Protein AF-0000000081439743 (afdb_homodimer)

Radius of gyration: 23.37 Å; Cα contacts (8 Å, |Δi|>4): 987; chains: 2; bounding box: 72×56×55 Å

Foldseek 3Di:
DPDPDDWDQWDWDQAPQRKTWTAWTGDLADIDFFQKIWIARPVVRDIDIAGAAAAPPPGGDAGFGQWEWEDAHQKIKTAKGWHRQPPDPDDPPCRLQPIDIAFWIKIWGWDDDPPDIHTYIDTAPDTWPAGFGNWYWYADNQQKIWIAWGAHPVGDIGGAITIEHRDQGPPVVVVVVVCCVPVVCVVVPPPPVVVVVVVVCCVVSCPPPPSVVVVVVVCVVVVDDD/DPDPDDWDQWDWDQAPQRKTWTAWTGDLADIDFFQKIWIARPVVRDIDIAGAAAAPPPGGDAGFGQWEWEDAHQKIKTAKGWHRQPPDDDDPPCRLQPIDIAFWIKIWGWDDDPPDIHTYIDTAPDTWPAGFGNWYWYADNQQKIWIAWGAHPVGDIGGAIAIEGRALGPPVVVVVVVCCVPVVPVVPPPPPVVVVVVVVCCVVSHPYPPSVVNVVVVCVVVVDDD

Secondary structure (DSSP, 8-state):
---PPP-BS-EEEE-TTSEEEEES-B-SS-B--SSEEEEEETTTTEEEEEEEEPBTTTBSPPP-BS-EEEEETTEEEEE--B----S-SS-TTTHHHHS-B---EEEEEEEEETTEEEEEEEE-S---SS--BS-EEEE-TTSEEEEE--EETTTEE---EEEEESS---HHHHHHHHHHHH-TTTT-S---HHHHHHHHHHHHH-----HHHHHHHHHHHTT---/-------BS-EEEE-TTSEEEEES-B-SS-B--SSEEEEEETTTTEEEEEEEEPBTTTBSPPP-BS-EEEEETTEEEEE--B----S-SS-TTTHHHHS-B---EEEEEEEEETTEEEEEEEE-S---SS--BS-EEEE-TTSEEEEE--EETTTEE---EEEEESS---HHHHHHHHHHHH--SSS-S---HHHHHHHHHHHHH-----HHHHHHHHHHHTT---

Structure (mmCIF, N/CA/C/O backbone):
data_AF-0000000081439743-model_v1
#
loop_
_entity.id
_entity.type
_entity.pdbx_description
1 polymer 'Uncharacterized protein'
#
loop_
_atom_site.group_PDB
_atom_site.id
_atom_site.type_symbol
_atom_site.label_atom_id
_atom_site.label_alt_id
_atom_site.label_comp_id
_atom_site.label_asym_id
_atom_site.label_entity_id
_atom_site.label_seq_id
_atom_site.pdbx_PDB_ins_code
_atom_site.Cartn_x
_atom_site.Cartn_y
_atom_site.Cartn_z
_atom_site.occupancy
_atom_site.B_iso_or_equiv
_atom_site.auth_seq_id
_atom_site.auth_comp_id
_atom_site.auth_asym_id
_atom_site.auth_atom_id
_atom_site.pdbx_PDB_model_num
ATOM 1 N N . MET A 1 1 ? -24.359 11.094 -1.314 1 38.62 1 MET A N 1
ATOM 2 C CA . MET A 1 1 ? -23.062 11.398 -0.715 1 38.62 1 MET A CA 1
ATOM 3 C C . MET A 1 1 ? -22.031 11.703 -1.79 1 38.62 1 MET A C 1
ATOM 5 O O . MET A 1 1 ? -21.984 11.047 -2.828 1 38.62 1 MET A O 1
ATOM 9 N N . PRO A 1 2 ? -21.562 12.82 -1.789 1 49.25 2 PRO A N 1
ATOM 10 C CA . PRO A 1 2 ? -20.781 13.195 -2.965 1 49.25 2 PRO A CA 1
ATOM 11 C C . PRO A 1 2 ? -19.703 12.172 -3.309 1 49.25 2 PRO A C 1
ATOM 13 O O . PRO A 1 2 ? -19.031 11.656 -2.412 1 49.25 2 PRO A O 1
ATOM 16 N N . GLU A 1 3 ? -19.969 11.328 -4.367 1 64.88 3 GLU A N 1
ATOM 17 C CA . GLU A 1 3 ? -19.172 10.242 -4.926 1 64.88 3 GLU A CA 1
ATOM 18 C C . GLU A 1 3 ? -17.875 10.773 -5.512 1 64.88 3 GLU A C 1
ATOM 20 O O . GLU A 1 3 ? -17.875 11.727 -6.289 1 64.88 3 GLU A O 1
ATOM 25 N N . PHE A 1 4 ? -16.719 10.656 -4.727 1 83.19 4 PHE A N 1
ATOM 26 C CA . PHE A 1 4 ? -15.43 11 -5.305 1 83.19 4 PHE A CA 1
ATOM 27 C C . PHE A 1 4 ? -15.266 10.367 -6.684 1 83.19 4 PHE A C 1
ATOM 29 O O . PHE A 1 4 ? -15.836 9.305 -6.957 1 83.19 4 PHE A O 1
ATOM 36 N N . PRO A 1 5 ? -14.711 11.164 -7.535 1 87.56 5 PRO A N 1
ATOM 37 C CA . PRO A 1 5 ? -14.477 10.578 -8.859 1 87.56 5 PRO A CA 1
ATOM 38 C C . PRO A 1 5 ? -13.664 9.289 -8.789 1 87.56 5 PRO A C 1
ATOM 40 O O . PRO A 1 5 ? -12.93 9.062 -7.828 1 87.56 5 PRO A O 1
ATOM 43 N N . GLY A 1 6 ? -13.914 8.508 -9.789 1 91.12 6 GLY A N 1
ATOM 44 C CA . GLY A 1 6 ? -13.086 7.32 -9.891 1 91.12 6 GLY A CA 1
ATOM 45 C C . GLY A 1 6 ? -11.609 7.633 -10.023 1 91.12 6 GLY A C 1
ATOM 46 O O . GLY A 1 6 ? -11.227 8.594 -10.695 1 91.12 6 GLY A O 1
ATOM 47 N N . ARG A 1 7 ? -10.797 6.852 -9.328 1 93.25 7 ARG A N 1
ATOM 48 C CA . ARG A 1 7 ? -9.359 7.055 -9.422 1 93.25 7 ARG A CA 1
ATOM 49 C C . ARG A 1 7 ? -8.602 5.75 -9.211 1 93.25 7 ARG A C 1
ATOM 51 O O . ARG A 1 7 ? -9.141 4.801 -8.633 1 93.25 7 ARG A O 1
ATOM 58 N N . TYR A 1 8 ? -7.48 5.727 -9.727 1 94.25 8 TYR A N 1
ATOM 59 C CA . TYR A 1 8 ? -6.535 4.645 -9.484 1 94.25 8 TYR A CA 1
ATOM 60 C C . TYR A 1 8 ? -5.156 5.188 -9.148 1 94.25 8 TYR A C 1
ATOM 62 O O . TYR A 1 8 ? -4.953 6.406 -9.117 1 94.25 8 TYR A O 1
ATOM 70 N N . MET A 1 9 ? -4.266 4.355 -8.68 1 94.81 9 MET A N 1
ATOM 71 C CA . MET A 1 9 ? -2.883 4.707 -8.375 1 94.81 9 MET A CA 1
ATOM 72 C C . MET A 1 9 ? -2.805 5.586 -7.137 1 94.81 9 MET A C 1
ATOM 74 O O . MET A 1 9 ? -1.965 6.484 -7.059 1 94.81 9 MET A O 1
ATOM 78 N N . HIS A 1 10 ? -3.75 5.52 -6.246 1 97.81 10 HIS A N 1
ATOM 79 C CA . HIS A 1 10 ? -3.76 6.184 -4.945 1 97.81 10 HIS A CA 1
ATOM 80 C C . HIS A 1 10 ? -3.473 5.191 -3.822 1 97.81 10 HIS A C 1
ATOM 82 O O . HIS A 1 10 ? -3.307 3.996 -4.07 1 97.81 10 HIS A O 1
ATOM 88 N N . GLU A 1 11 ? -3.297 5.719 -2.664 1 98.12 11 GLU A N 1
ATOM 89 C CA . GLU A 1 11 ? -3.119 4.91 -1.463 1 98.12 11 GLU A CA 1
ATOM 90 C C . GLU A 1 11 ? -4.223 5.184 -0.444 1 98.12 11 GLU A C 1
ATOM 92 O O . GLU A 1 11 ? -4.648 6.328 -0.277 1 98.12 11 GLU A O 1
ATOM 97 N N . ALA A 1 12 ? -4.648 4.152 0.204 1 98.06 12 ALA A N 1
ATOM 98 C CA . ALA A 1 12 ? -5.637 4.238 1.274 1 98.06 12 ALA A CA 1
ATOM 99 C C . ALA A 1 12 ? -5.016 3.891 2.625 1 98.06 12 ALA A C 1
ATOM 101 O O . ALA A 1 12 ? -4.414 2.826 2.781 1 98.06 12 ALA A O 1
ATOM 102 N N . LEU A 1 13 ? -5.156 4.762 3.559 1 97.69 13 LEU A N 1
ATOM 103 C CA . LEU A 1 13 ? -4.566 4.551 4.875 1 97.69 13 LEU A CA 1
ATOM 104 C C . LEU A 1 13 ? -5.594 4.785 5.977 1 97.69 13 LEU A C 1
ATOM 106 O O . LEU A 1 13 ? -6.215 5.848 6.035 1 97.69 13 LEU A O 1
ATOM 110 N N . LEU A 1 14 ? -5.754 3.82 6.82 1 96.81 14 LEU A N 1
ATOM 111 C CA . LEU A 1 14 ? -6.625 3.963 7.984 1 96.81 14 LEU A CA 1
ATOM 112 C C . LEU A 1 14 ? -5.93 4.746 9.094 1 96.81 14 LEU A C 1
ATOM 114 O O . LEU A 1 14 ? -4.812 4.406 9.492 1 96.81 14 LEU A O 1
ATOM 118 N N . MET A 1 15 ? -6.621 5.754 9.578 1 94.81 15 MET A N 1
ATOM 119 C CA . MET A 1 15 ? -6.078 6.574 10.656 1 94.81 15 MET A CA 1
ATOM 120 C C . MET A 1 15 ? -6.773 6.27 11.977 1 94.81 15 MET A C 1
ATOM 122 O O . MET A 1 15 ? -7.781 5.562 12.008 1 94.81 15 MET A O 1
ATOM 126 N N . GLU A 1 16 ? -6.238 6.828 13.055 1 87.5 16 GLU A N 1
ATOM 127 C CA . GLU A 1 16 ? -6.723 6.516 14.391 1 87.5 16 GLU A CA 1
ATOM 128 C C . GLU A 1 16 ? -8.148 7.023 14.594 1 87.5 16 GLU A C 1
ATOM 130 O O . GLU A 1 16 ? -8.914 6.449 15.375 1 87.5 16 GLU A O 1
ATOM 135 N N . ASP A 1 17 ? -8.539 8.031 13.961 1 87.06 17 ASP A N 1
ATOM 136 C CA . ASP A 1 17 ? -9.883 8.586 14.117 1 87.06 17 ASP A CA 1
ATOM 137 C C . ASP A 1 17 ? -10.883 7.848 13.227 1 87.06 17 ASP A C 1
ATOM 139 O O . ASP A 1 17 ? -11.977 8.359 12.953 1 87.06 17 ASP A O 1
ATOM 143 N N . GLU A 1 18 ? -10.469 6.715 12.703 1 90.19 18 GLU A N 1
ATOM 144 C CA . GLU A 1 18 ? -11.297 5.809 11.922 1 90.19 18 GLU A CA 1
ATOM 145 C C . GLU A 1 18 ? -11.672 6.422 10.578 1 90.19 18 GLU A C 1
ATOM 147 O O . GLU A 1 18 ? -12.773 6.215 10.078 1 90.19 18 GLU A O 1
ATOM 152 N N . LYS A 1 19 ? -10.836 7.262 10.125 1 94.38 19 LYS A N 1
ATOM 153 C CA . LYS A 1 19 ? -10.93 7.738 8.75 1 94.38 19 LYS A CA 1
ATOM 154 C C . LYS A 1 19 ? -9.914 7.035 7.852 1 94.38 19 LYS A C 1
ATOM 156 O O . LYS A 1 19 ? -8.781 6.781 8.266 1 94.38 19 LYS A O 1
ATOM 161 N N . ILE A 1 20 ? -10.352 6.73 6.668 1 96.88 20 ILE A N 1
ATOM 162 C CA . ILE A 1 20 ? -9.453 6.23 5.633 1 96.88 20 ILE A CA 1
ATOM 163 C C . ILE A 1 20 ? -9.078 7.367 4.68 1 96.88 20 ILE A C 1
ATOM 165 O O . ILE A 1 20 ? -9.93 7.852 3.928 1 96.88 20 ILE A O 1
ATOM 169 N N . LEU A 1 21 ? -7.844 7.793 4.703 1 97.81 21 LEU A N 1
ATOM 170 C CA . LEU A 1 21 ? -7.363 8.836 3.803 1 97.81 21 LEU A CA 1
ATOM 171 C C . LEU A 1 21 ? -7.039 8.258 2.43 1 97.81 21 LEU A C 1
ATOM 173 O O . LEU A 1 21 ? -6.426 7.195 2.326 1 97.81 21 LEU A O 1
ATOM 177 N N . LEU A 1 22 ? -7.5 8.891 1.399 1 97.94 22 LEU A N 1
ATOM 178 C CA . LEU A 1 22 ? -7.145 8.57 0.021 1 97.94 22 LEU A CA 1
ATOM 179 C C . LEU A 1 22 ? -6.121 9.555 -0.524 1 97.94 22 LEU A C 1
ATOM 181 O O . LEU A 1 22 ? -6.469 10.695 -0.854 1 97.94 22 LEU A O 1
ATOM 185 N N . ILE A 1 23 ? -4.879 9.094 -0.663 1 98.56 23 ILE A N 1
ATOM 186 C CA . ILE A 1 23 ? -3.797 10.023 -0.966 1 98.56 23 ILE A CA 1
ATOM 187 C C . ILE A 1 23 ? -3.293 9.781 -2.387 1 98.56 23 ILE A C 1
ATOM 189 O O . ILE A 1 23 ? -2.93 8.664 -2.74 1 98.56 23 ILE A O 1
ATOM 193 N N . GLY A 1 24 ? -3.256 10.852 -3.139 1 97.88 24 GLY A N 1
ATOM 194 C CA . GLY A 1 24 ? -2.727 10.797 -4.492 1 97.88 24 GLY A CA 1
ATOM 195 C C . GLY A 1 24 ? -3.633 10.047 -5.453 1 97.88 24 GLY A C 1
ATOM 196 O O . GLY A 1 24 ? -4.824 9.875 -5.188 1 97.88 24 GLY A O 1
ATOM 197 N N . GLY A 1 25 ? -3.041 9.711 -6.598 1 96.81 25 GLY A N 1
ATOM 198 C CA . GLY A 1 25 ? -3.783 9.016 -7.637 1 96.81 25 GLY A CA 1
ATOM 199 C C . GLY A 1 25 ? -4.59 9.953 -8.523 1 96.81 25 GLY A C 1
ATOM 200 O O . GLY A 1 25 ? -4.371 11.164 -8.516 1 96.81 25 GLY A O 1
ATOM 201 N N . GLY A 1 26 ? -5.387 9.375 -9.336 1 94.44 26 GLY A N 1
ATOM 202 C CA . GLY A 1 26 ? -6.203 10.055 -10.328 1 94.44 26 GLY A CA 1
ATOM 203 C C . GLY A 1 26 ? -6.551 9.172 -11.516 1 94.44 26 GLY A C 1
ATOM 204 O O . GLY A 1 26 ? -6.84 7.984 -11.344 1 94.44 26 GLY A O 1
ATOM 205 N N . ASP A 1 27 ? -6.672 9.758 -12.555 1 89.31 27 ASP A N 1
ATOM 206 C CA . ASP A 1 27 ? -6.832 9.039 -13.812 1 89.31 27 ASP A CA 1
ATOM 207 C C . ASP A 1 27 ? -5.977 9.664 -14.914 1 89.31 27 ASP A C 1
ATOM 209 O O . ASP A 1 27 ? -4.93 10.25 -14.633 1 89.31 27 ASP A O 1
ATOM 213 N N . SER A 1 28 ? -6.316 9.461 -16.188 1 84.19 28 SER A N 1
ATOM 214 C CA . SER A 1 28 ? -5.484 9.953 -17.266 1 84.19 28 SER A CA 1
ATOM 215 C C . SER A 1 28 ? -5.625 11.461 -17.438 1 84.19 28 SER A C 1
ATOM 217 O O . SER A 1 28 ? -4.824 12.094 -18.125 1 84.19 28 SER A O 1
ATOM 219 N N . GLU A 1 29 ? -6.621 12.062 -16.703 1 87.38 29 GLU A N 1
ATOM 220 C CA . GLU A 1 29 ? -6.934 13.461 -16.969 1 87.38 29 GLU A CA 1
ATOM 221 C C . GLU A 1 29 ? -6.672 14.328 -15.742 1 87.38 29 GLU A C 1
ATOM 223 O O . GLU A 1 29 ? -6.641 15.562 -15.844 1 87.38 29 GLU A O 1
ATOM 228 N N . TRP A 1 30 ? -6.461 13.703 -14.688 1 90.81 30 TRP A N 1
ATOM 229 C CA . TRP A 1 30 ? -6.277 14.508 -13.492 1 90.81 30 TRP A CA 1
ATOM 230 C C . TRP A 1 30 ? -5.52 13.727 -12.422 1 90.81 30 TRP A C 1
ATOM 232 O O . TRP A 1 30 ? -5.426 12.5 -12.484 1 90.81 30 TRP A O 1
ATOM 242 N N . SER A 1 31 ? -4.922 14.43 -11.469 1 95.38 31 SER A N 1
ATOM 243 C CA . SER A 1 31 ? -4.332 13.906 -10.242 1 95.38 31 SER A CA 1
ATOM 244 C C . SER A 1 31 ? -4.953 14.555 -9.008 1 95.38 31 SER A C 1
ATOM 246 O O . SER A 1 31 ? -5.195 15.766 -8.992 1 95.38 31 SER A O 1
ATOM 248 N N . ALA A 1 32 ? -5.211 13.789 -8.047 1 96.56 32 ALA A N 1
ATOM 249 C CA . ALA A 1 32 ? -5.836 14.297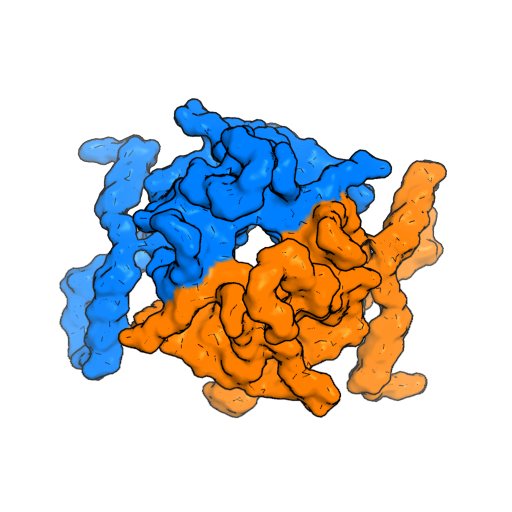 -6.828 1 96.56 32 ALA A CA 1
ATOM 250 C C . ALA A 1 32 ? -4.957 15.352 -6.16 1 96.56 32 ALA A C 1
ATOM 252 O O . ALA A 1 32 ? -3.75 15.148 -6 1 96.56 32 ALA A O 1
ATOM 253 N N . PRO A 1 33 ? -5.562 16.469 -5.82 1 96.88 33 PRO A N 1
ATOM 254 C CA . PRO A 1 33 ? -4.773 17.469 -5.094 1 96.88 33 PRO A CA 1
ATOM 255 C C . PRO A 1 33 ? -4.383 17 -3.691 1 96.88 33 PRO A C 1
ATOM 257 O O . PRO A 1 33 ? -4.996 16.078 -3.152 1 96.88 33 PRO A O 1
ATOM 260 N N . LEU A 1 34 ? -3.365 17.688 -3.109 1 98.25 34 LEU A N 1
ATOM 261 C CA . LEU A 1 34 ? -2.895 17.281 -1.793 1 98.25 34 LEU A CA 1
ATOM 262 C C . LEU A 1 34 ? -3.055 18.406 -0.78 1 98.25 34 LEU A C 1
ATOM 264 O O . LEU A 1 34 ? -2.701 18.25 0.391 1 98.25 34 LEU A O 1
ATOM 268 N N . ASP A 1 35 ? -3.617 19.5 -1.228 1 98.06 35 ASP A N 1
ATOM 269 C CA . ASP A 1 35 ? -4.031 20.531 -0.286 1 98.06 35 ASP A CA 1
ATOM 270 C C . ASP A 1 35 ? -5.371 20.188 0.36 1 98.06 35 ASP A C 1
ATOM 272 O O . ASP A 1 35 ? -5.719 20.734 1.411 1 98.06 35 ASP A O 1
ATOM 276 N N . LYS A 1 36 ? -6.074 19.328 -0.305 1 96.06 36 LYS A N 1
ATOM 277 C CA . LYS A 1 36 ? -7.293 18.703 0.199 1 96.06 36 LYS A CA 1
ATOM 278 C C . LYS A 1 36 ? -7.266 17.188 -0.012 1 96.06 36 LYS A C 1
ATOM 280 O O . LYS A 1 36 ? -7.07 16.719 -1.134 1 96.06 36 LYS A O 1
ATOM 285 N N . ILE A 1 37 ? -7.555 16.5 1.036 1 97 37 ILE A N 1
ATOM 286 C CA . ILE A 1 37 ? -7.457 15.047 0.942 1 97 37 ILE A CA 1
ATOM 287 C C . ILE A 1 37 ? -8.852 14.43 1.052 1 97 37 ILE A C 1
ATOM 289 O O . ILE A 1 37 ? -9.602 14.734 1.98 1 97 37 ILE A O 1
ATOM 293 N N . ASP A 1 38 ? -9.18 13.602 0.056 1 96.44 38 ASP A N 1
ATOM 294 C CA . ASP A 1 38 ? -10.398 12.805 0.147 1 96.44 38 ASP A CA 1
ATOM 295 C C . ASP A 1 38 ? -10.266 11.719 1.212 1 96.44 38 ASP A C 1
ATOM 297 O O . ASP A 1 38 ? -9.211 11.094 1.341 1 96.44 38 ASP A O 1
ATOM 301 N N . ALA A 1 39 ? -11.375 11.562 2.006 1 96.31 39 ALA A N 1
ATOM 302 C CA . ALA A 1 39 ? -11.359 10.539 3.051 1 96.31 39 ALA A CA 1
ATOM 303 C C . ALA A 1 39 ? -12.734 9.906 3.221 1 96.31 39 ALA A C 1
ATOM 305 O O . ALA A 1 39 ? -13.758 10.523 2.887 1 96.31 39 ALA A O 1
ATOM 306 N N . TYR A 1 40 ? -12.719 8.727 3.596 1 95.25 40 TYR A N 1
ATOM 307 C CA . TYR A 1 40 ? -13.938 8.062 4.027 1 95.25 40 TYR A CA 1
ATOM 308 C C . TYR A 1 40 ? -14.008 7.977 5.547 1 95.25 40 TYR A C 1
ATOM 310 O O . TYR A 1 40 ? -13.117 7.414 6.184 1 95.25 40 TYR A O 1
ATOM 318 N N . ASP A 1 41 ? -15.031 8.492 6.07 1 90.75 41 ASP A N 1
ATOM 319 C CA . ASP A 1 41 ? -15.266 8.414 7.508 1 90.75 41 ASP A CA 1
ATOM 320 C C . ASP A 1 41 ? -16.094 7.18 7.863 1 90.75 41 ASP A C 1
ATOM 322 O O . ASP A 1 41 ? -17.297 7.125 7.586 1 90.75 41 ASP A O 1
ATOM 326 N N . ILE A 1 42 ? -15.43 6.273 8.523 1 88.5 42 ILE A N 1
ATOM 327 C CA . ILE A 1 42 ? -16.062 4.988 8.797 1 88.5 42 ILE A CA 1
ATOM 328 C C . ILE A 1 42 ? -17.219 5.18 9.766 1 88.5 42 ILE A C 1
ATOM 330 O O . ILE A 1 42 ? -18.281 4.574 9.602 1 88.5 42 ILE A O 1
ATOM 334 N N . LYS A 1 43 ? -17.031 6.023 10.734 1 82.12 43 LYS A N 1
ATOM 335 C CA . LYS A 1 43 ? -18.047 6.242 11.766 1 82.12 43 LYS A CA 1
ATOM 336 C C . LYS A 1 43 ? -19.328 6.816 11.164 1 82.12 43 LYS A C 1
ATOM 338 O O . LYS A 1 43 ? -20.422 6.332 11.453 1 82.12 43 LYS A O 1
ATOM 343 N N . SER A 1 44 ? -19.125 7.793 10.328 1 85.81 44 SER A N 1
ATOM 344 C CA . SER A 1 44 ? -20.297 8.453 9.758 1 85.81 44 SER A CA 1
ATOM 345 C C . SER A 1 44 ? -20.688 7.828 8.422 1 85.81 44 SER A C 1
ATOM 347 O O . SER A 1 44 ? -21.734 8.172 7.848 1 85.81 44 SER A O 1
ATOM 349 N N . ASN A 1 45 ? -19.906 6.953 7.93 1 86.88 45 ASN A N 1
ATOM 350 C CA . ASN A 1 45 ? -20.156 6.293 6.652 1 86.88 45 ASN A CA 1
ATOM 351 C C . ASN A 1 45 ? -20.344 7.301 5.523 1 86.88 45 ASN A C 1
ATOM 353 O O . ASN A 1 45 ? -21.297 7.219 4.762 1 86.88 45 ASN A O 1
ATOM 357 N N . THR A 1 46 ? -19.453 8.211 5.535 1 88.94 46 THR A N 1
ATOM 358 C CA . THR A 1 46 ? -19.516 9.258 4.52 1 88.94 46 THR A CA 1
ATOM 359 C C . THR A 1 46 ? -18.125 9.617 4.012 1 88.94 46 THR A C 1
ATOM 361 O O . THR A 1 46 ? -17.141 9.422 4.719 1 88.94 46 THR A O 1
ATOM 364 N N . PHE A 1 47 ? -18.141 10.094 2.777 1 92.31 47 PHE A N 1
ATOM 365 C CA . PHE A 1 47 ? -16.922 10.672 2.234 1 92.31 47 PHE A CA 1
ATOM 366 C C . PHE A 1 47 ? -16.797 12.133 2.639 1 92.31 47 PHE A C 1
ATOM 368 O O . PHE A 1 47 ? -17.781 12.875 2.635 1 92.31 47 PHE A O 1
ATOM 375 N N . VAL A 1 48 ? -15.609 12.461 2.998 1 93.44 48 VAL A N 1
ATOM 376 C CA . VAL A 1 48 ? -15.336 13.836 3.412 1 93.44 48 VAL A CA 1
ATOM 377 C C . VAL A 1 48 ? -14.062 14.336 2.746 1 93.44 48 VAL A C 1
ATOM 379 O O . VAL A 1 48 ? -13.227 13.539 2.303 1 93.44 48 VAL A O 1
ATOM 382 N N . LYS A 1 49 ? -13.953 15.633 2.646 1 94.69 49 LYS A N 1
ATOM 383 C CA . LYS A 1 49 ? -12.734 16.281 2.201 1 94.69 49 LYS A CA 1
ATOM 384 C C . LYS A 1 49 ? -12.039 17 3.359 1 94.69 49 LYS A C 1
ATOM 386 O O . LYS A 1 49 ? -12.664 17.766 4.086 1 94.69 49 LYS A O 1
ATOM 391 N N . ILE A 1 50 ? -10.773 16.75 3.447 1 95.19 50 ILE A N 1
ATOM 392 C CA . ILE A 1 50 ? -10.023 17.297 4.57 1 95.19 50 ILE A CA 1
ATOM 393 C C . ILE A 1 50 ? -9 18.312 4.055 1 95.19 50 ILE A C 1
ATOM 395 O O . ILE A 1 50 ? -8.109 17.969 3.281 1 95.19 50 ILE A O 1
ATOM 399 N N . GLU A 1 51 ? -9.164 19.531 4.535 1 95.44 51 GLU A N 1
ATOM 400 C CA . GLU A 1 51 ? -8.148 20.531 4.211 1 95.44 51 GLU A CA 1
ATOM 401 C C . GLU A 1 51 ? -6.848 20.266 4.953 1 95.44 51 GLU A C 1
ATOM 403 O O . GLU A 1 51 ? -6.863 19.875 6.125 1 95.44 51 GLU A O 1
ATOM 408 N N . THR A 1 52 ? -5.75 20.5 4.258 1 98 52 THR A N 1
ATOM 409 C CA . THR A 1 52 ? -4.449 20.297 4.887 1 98 52 THR A CA 1
ATOM 410 C C . THR A 1 52 ? -3.723 21.625 5.062 1 98 52 THR A C 1
ATOM 412 O O . THR A 1 52 ? -4.152 22.641 4.527 1 98 52 THR A O 1
ATOM 415 N N . ILE A 1 53 ? -2.709 21.578 5.934 1 97.88 53 ILE A N 1
ATOM 416 C CA . ILE A 1 53 ? -1.863 22.75 6.164 1 97.88 53 ILE A CA 1
ATOM 417 C C . ILE A 1 53 ? -0.557 22.594 5.387 1 97.88 53 ILE A C 1
ATOM 419 O O . ILE A 1 53 ? 0.103 21.562 5.465 1 97.88 53 ILE A O 1
ATOM 423 N N . ALA A 1 54 ? -0.145 23.625 4.688 1 98.25 54 ALA A N 1
ATOM 424 C CA . ALA A 1 54 ? 1.032 23.609 3.824 1 98.25 54 ALA A CA 1
ATOM 425 C C . ALA A 1 54 ? 2.318 23.625 4.645 1 98.25 54 ALA A C 1
ATOM 427 O O . ALA A 1 54 ? 2.338 24.156 5.762 1 98.25 54 ALA A O 1
ATOM 428 N N . ASP A 1 55 ? 3.303 23.031 4.039 1 97.75 55 ASP A N 1
ATOM 429 C CA . ASP A 1 55 ? 4.648 23.266 4.551 1 97.75 55 ASP A CA 1
ATOM 430 C C . ASP A 1 55 ? 5.016 24.75 4.473 1 97.75 55 ASP A C 1
ATOM 432 O O . ASP A 1 55 ? 4.77 25.391 3.459 1 97.75 55 ASP A O 1
ATOM 436 N N . LYS A 1 56 ? 5.66 25.203 5.469 1 96.06 56 LYS A N 1
ATOM 437 C CA . LYS A 1 56 ? 5.961 26.625 5.57 1 96.06 56 LYS A CA 1
ATOM 438 C C . LYS A 1 56 ? 6.855 27.078 4.422 1 96.06 56 LYS A C 1
ATOM 440 O O . LYS A 1 56 ? 6.695 28.188 3.902 1 96.06 56 LYS A O 1
ATOM 445 N N . ASN A 1 57 ? 7.77 26.234 4.008 1 96.19 57 ASN A N 1
ATOM 446 C CA . ASN A 1 57 ? 8.797 26.625 3.051 1 96.19 57 ASN A CA 1
ATOM 447 C C . ASN A 1 57 ? 8.492 26.094 1.652 1 96.19 57 ASN A C 1
ATOM 449 O O . ASN A 1 57 ? 8.859 26.719 0.655 1 96.19 57 ASN A O 1
ATOM 453 N N . HIS A 1 58 ? 7.773 24.953 1.578 1 97.44 58 HIS A N 1
ATOM 454 C CA . HIS A 1 58 ? 7.703 24.266 0.294 1 97.44 58 HIS A CA 1
ATOM 455 C C . HIS A 1 58 ? 6.262 24.188 -0.205 1 97.44 58 HIS A C 1
ATOM 457 O O . HIS A 1 58 ? 6.012 23.688 -1.305 1 97.44 58 HIS A O 1
ATOM 463 N N . GLY A 1 59 ? 5.285 24.672 0.647 1 98.38 59 GLY A N 1
ATOM 464 C CA . GLY A 1 59 ? 3.893 24.562 0.237 1 98.38 59 GLY A CA 1
ATOM 465 C C . GLY A 1 59 ? 3.346 23.156 0.327 1 98.38 59 GLY A C 1
ATOM 466 O O . GLY A 1 59 ? 3.578 22.453 1.315 1 98.38 59 GLY A O 1
ATOM 467 N N . PHE A 1 60 ? 2.564 22.812 -0.729 1 98.62 60 PHE A N 1
ATOM 468 C CA . PHE A 1 60 ? 1.982 21.469 -0.792 1 98.62 60 PHE A CA 1
ATOM 469 C C . PHE A 1 60 ? 2.76 20.594 -1.758 1 98.62 60 PHE A C 1
ATOM 471 O O . PHE A 1 60 ? 3.361 21.078 -2.713 1 98.62 60 PHE A O 1
ATOM 478 N N . PRO A 1 61 ? 2.814 19.312 -1.497 1 98.44 61 PRO A N 1
ATOM 479 C CA . PRO A 1 61 ? 3.365 18.469 -2.561 1 98.44 61 PRO A CA 1
ATOM 480 C C . PRO A 1 61 ? 2.619 18.625 -3.883 1 98.44 61 PRO A C 1
ATOM 482 O O . PRO A 1 61 ? 1.396 18.797 -3.891 1 98.44 61 PRO A O 1
ATOM 485 N N . ILE A 1 62 ? 3.338 18.484 -4.969 1 97.56 62 ILE A N 1
ATOM 486 C CA . ILE A 1 62 ? 2.719 18.469 -6.289 1 97.56 62 ILE A CA 1
ATOM 487 C C . ILE A 1 62 ? 1.815 17.25 -6.418 1 97.56 62 ILE A C 1
ATOM 489 O O . ILE A 1 62 ? 2.191 16.141 -6.008 1 97.56 62 ILE A O 1
ATOM 493 N N . PRO A 1 63 ? 0.565 17.469 -6.918 1 97.69 63 PRO A N 1
ATOM 494 C CA . PRO A 1 63 ? -0.28 16.297 -7.172 1 97.69 63 PRO A CA 1
ATOM 495 C C . PRO A 1 63 ? 0.446 15.203 -7.949 1 97.69 63 PRO A C 1
ATOM 497 O O . PRO A 1 63 ? 1.179 15.5 -8.898 1 97.69 63 PRO A O 1
ATOM 500 N N . ARG A 1 64 ? 0.234 13.938 -7.605 1 97.62 64 ARG A N 1
ATOM 501 C CA . ARG A 1 64 ? 1.052 12.859 -8.148 1 97.62 64 ARG A CA 1
ATOM 502 C C . ARG A 1 64 ? 0.295 11.531 -8.125 1 97.62 64 ARG A C 1
ATOM 504 O O . ARG A 1 64 ? -0.688 11.391 -7.395 1 97.62 64 ARG A O 1
ATOM 511 N N . GLN A 1 65 ? 0.737 10.695 -8.945 1 96.5 65 GLN A N 1
ATOM 512 C CA . GLN A 1 65 ? 0.236 9.328 -9.039 1 96.5 65 GLN A CA 1
ATOM 513 C C . GLN A 1 65 ? 1.364 8.32 -8.867 1 96.5 65 GLN A C 1
ATOM 515 O O . GLN A 1 65 ? 2.541 8.672 -8.969 1 96.5 65 GLN A O 1
ATOM 520 N N . PHE A 1 66 ? 1.052 7.074 -8.461 1 96.5 66 PHE A N 1
ATOM 521 C CA . PHE A 1 66 ? 2 5.969 -8.406 1 96.5 66 PHE A CA 1
ATOM 522 C C . PHE A 1 66 ? 3.006 6.172 -7.281 1 96.5 66 PHE A C 1
ATOM 524 O O . PHE A 1 66 ? 4.125 5.656 -7.34 1 96.5 66 PHE A O 1
ATOM 531 N N . GLN A 1 67 ? 2.678 7.027 -6.301 1 98.19 67 GLN A N 1
ATOM 532 C CA . GLN A 1 67 ? 3.502 7.156 -5.105 1 98.19 67 GLN A CA 1
ATOM 533 C C . GLN A 1 67 ? 3.236 6.016 -4.125 1 98.19 67 GLN A C 1
ATOM 535 O O . GLN A 1 67 ? 2.277 5.262 -4.293 1 98.19 67 GLN A O 1
ATOM 540 N N . THR A 1 68 ? 4.027 5.852 -3.188 1 98.44 68 THR A N 1
ATOM 541 C CA . THR A 1 68 ? 3.746 4.949 -2.074 1 98.44 68 THR A CA 1
ATOM 542 C C . THR A 1 68 ? 3.568 5.734 -0.777 1 98.44 68 THR A C 1
ATOM 544 O O . THR A 1 68 ? 4.055 6.859 -0.653 1 98.44 68 THR A O 1
ATOM 547 N N . CYS A 1 69 ? 2.805 5.203 0.072 1 98.56 69 CYS A N 1
ATOM 548 C CA . CYS A 1 69 ? 2.623 5.766 1.407 1 98.56 69 CYS A CA 1
ATOM 549 C C . CYS A 1 69 ? 2.945 4.734 2.48 1 98.56 69 CYS A C 1
ATOM 551 O O . CYS A 1 69 ? 2.551 3.57 2.369 1 98.56 69 CYS A O 1
ATOM 553 N N . VAL A 1 70 ? 3.695 5.137 3.42 1 97.62 70 VAL A N 1
ATOM 554 C CA . VAL A 1 70 ? 3.924 4.312 4.605 1 97.62 70 VAL A CA 1
ATOM 555 C C . VAL A 1 70 ? 3.518 5.086 5.855 1 97.62 70 VAL A C 1
ATOM 557 O O . VAL A 1 70 ? 3.643 6.309 5.906 1 97.62 70 VAL A O 1
ATOM 560 N N . ARG A 1 71 ? 2.988 4.375 6.773 1 95.5 71 ARG A N 1
ATOM 561 C CA . ARG A 1 71 ? 2.496 5.012 7.992 1 95.5 71 ARG A CA 1
ATOM 562 C C . ARG A 1 71 ? 3.348 4.621 9.195 1 95.5 71 ARG A C 1
ATOM 564 O O . ARG A 1 71 ? 3.723 3.457 9.344 1 95.5 71 ARG A O 1
ATOM 571 N N . ASP A 1 72 ? 3.65 5.57 10.031 1 91.12 72 ASP A N 1
ATOM 572 C CA . ASP A 1 72 ? 4.266 5.43 11.352 1 91.12 72 ASP A CA 1
ATOM 573 C C . ASP A 1 72 ? 3.471 6.188 12.406 1 91.12 72 ASP A C 1
ATOM 575 O O . ASP A 1 72 ? 3.678 7.387 12.609 1 91.12 72 ASP A O 1
ATOM 579 N N . ASP A 1 73 ? 2.564 5.469 13.094 1 86.88 73 ASP A N 1
ATOM 580 C CA . ASP A 1 73 ? 1.638 6.066 14.047 1 86.88 73 ASP A CA 1
ATOM 581 C C . ASP A 1 73 ? 0.756 7.117 13.375 1 86.88 73 ASP A C 1
ATOM 583 O O . ASP A 1 73 ? -0.03 6.793 12.484 1 86.88 73 ASP A O 1
ATOM 587 N N . GLU A 1 74 ? 0.925 8.367 13.789 1 88 74 GLU A N 1
ATOM 588 C CA . GLU A 1 74 ? 0.037 9.398 13.266 1 88 74 GLU A CA 1
ATOM 589 C C . GLU A 1 74 ? 0.689 10.156 12.117 1 88 74 GLU A C 1
ATOM 591 O O . GLU A 1 74 ? 0.196 11.211 11.695 1 88 74 GLU A O 1
ATOM 596 N N . LYS A 1 75 ? 1.813 9.602 11.648 1 94.44 75 LYS A N 1
ATOM 597 C CA . LYS A 1 75 ? 2.525 10.195 10.516 1 94.44 75 LYS A CA 1
ATOM 598 C C . LYS A 1 75 ? 2.43 9.305 9.281 1 94.44 75 LYS A C 1
ATOM 600 O O . LYS A 1 75 ? 2.541 8.086 9.375 1 94.44 75 LYS A O 1
ATOM 605 N N . ILE A 1 76 ? 2.148 9.945 8.172 1 97.88 76 ILE A N 1
ATOM 606 C CA . ILE A 1 76 ? 2.207 9.281 6.875 1 97.88 76 ILE A CA 1
ATOM 607 C C . ILE A 1 76 ? 3.344 9.867 6.047 1 97.88 76 ILE A C 1
ATOM 609 O O . ILE A 1 76 ? 3.512 11.094 5.988 1 97.88 76 ILE A O 1
ATOM 613 N N . TYR A 1 77 ? 4.145 9.023 5.473 1 98.12 77 TYR A N 1
ATOM 614 C CA . TYR A 1 77 ? 5.172 9.469 4.539 1 98.12 77 TYR A CA 1
ATOM 615 C C . TYR A 1 77 ? 4.801 9.102 3.105 1 98.12 77 TYR A C 1
ATOM 617 O O . TYR A 1 77 ? 4.484 7.949 2.814 1 98.12 77 TYR A O 1
ATOM 625 N N . VAL A 1 78 ? 4.809 10.07 2.264 1 98.75 78 VAL A N 1
ATOM 626 C CA . VAL A 1 78 ? 4.516 9.914 0.841 1 98.75 78 VAL A CA 1
ATOM 627 C C . VAL A 1 78 ? 5.812 9.969 0.039 1 98.75 78 VAL A C 1
ATOM 629 O O . VAL A 1 78 ? 6.555 10.953 0.105 1 98.75 78 VAL A O 1
ATOM 632 N N . LEU A 1 79 ? 6.09 8.938 -0.738 1 98.69 79 LEU A N 1
ATOM 633 C CA . LEU A 1 79 ? 7.383 8.797 -1.395 1 98.69 79 LEU A CA 1
ATOM 634 C C . LEU A 1 79 ? 7.223 8.719 -2.908 1 98.69 79 LEU A C 1
ATOM 636 O O . LEU A 1 79 ? 6.484 7.867 -3.414 1 98.69 79 LEU A O 1
ATOM 640 N N . GLY A 1 80 ? 7.957 9.586 -3.594 1 98.38 80 GLY A N 1
ATOM 641 C CA . GLY A 1 80 ? 8.07 9.492 -5.039 1 98.38 80 GLY A CA 1
ATOM 642 C C . GLY A 1 80 ? 6.75 9.703 -5.758 1 98.38 80 GLY A C 1
ATOM 643 O O . GLY A 1 80 ? 5.957 10.555 -5.367 1 98.38 80 GLY A O 1
ATOM 644 N N . GLY A 1 81 ? 6.617 8.992 -6.836 1 97.56 81 GLY A N 1
ATOM 645 C CA . GLY A 1 81 ? 5.465 9.172 -7.707 1 97.56 81 GLY A CA 1
ATOM 646 C C . GLY A 1 81 ? 5.777 9.977 -8.953 1 97.56 81 GLY A C 1
ATOM 647 O O . GLY A 1 81 ? 6.938 10.281 -9.227 1 97.56 81 GLY A O 1
ATOM 648 N N . ARG A 1 82 ? 4.719 10.188 -9.641 1 95.5 82 ARG A N 1
ATOM 649 C CA . ARG A 1 82 ? 4.863 10.867 -10.922 1 95.5 82 ARG A CA 1
ATOM 650 C C . ARG A 1 82 ? 3.768 11.914 -11.109 1 95.5 82 ARG A C 1
ATOM 652 O O . ARG A 1 82 ? 2.609 11.672 -10.758 1 95.5 82 ARG A O 1
ATOM 659 N N . ALA A 1 83 ? 4.184 13.016 -11.695 1 93.94 83 ALA A N 1
ATOM 660 C CA . ALA A 1 83 ? 3.191 14.031 -12.047 1 93.94 83 ALA A CA 1
ATOM 661 C C . ALA A 1 83 ? 2.436 13.648 -13.312 1 93.94 83 ALA A C 1
ATOM 663 O O . ALA A 1 83 ? 2.945 12.891 -14.141 1 93.94 83 ALA A O 1
ATOM 664 N N . MET A 1 84 ? 1.23 14.148 -13.375 1 84.81 84 MET A N 1
ATOM 665 C CA . MET A 1 84 ? 0.508 13.961 -14.625 1 84.81 84 MET A CA 1
ATOM 666 C C . MET A 1 84 ? 1.168 14.734 -15.758 1 84.81 84 MET A C 1
ATOM 668 O O . MET A 1 84 ? 1.647 15.852 -15.555 1 84.81 84 MET A O 1
ATOM 672 N N . ASP A 1 85 ? 1.349 14.086 -16.891 1 70.5 85 ASP A N 1
ATOM 673 C CA . ASP A 1 85 ? 1.891 14.797 -18.031 1 70.5 85 ASP A CA 1
ATOM 674 C C . ASP A 1 85 ? 0.813 15.641 -18.719 1 70.5 85 ASP A C 1
ATOM 676 O O . ASP A 1 85 ? -0.14 15.094 -19.281 1 70.5 85 ASP A O 1
ATOM 680 N N . LYS A 1 86 ? 0.643 16.875 -18.453 1 60.44 86 LYS A N 1
ATOM 681 C CA . LYS A 1 86 ? -0.35 17.734 -19.125 1 60.44 86 LYS A CA 1
ATOM 682 C C . LYS A 1 86 ? 0.016 17.969 -20.578 1 60.44 86 LYS A C 1
ATOM 684 O O . LYS A 1 86 ? -0.733 18.625 -21.312 1 60.44 86 LYS A O 1
ATOM 689 N N . SER A 1 87 ? 1.291 17.828 -20.781 1 52.88 87 SER A N 1
ATOM 690 C CA . SER A 1 87 ? 1.62 18.359 -22.109 1 52.88 87 SER A CA 1
ATOM 691 C C . SER A 1 87 ? 0.796 17.688 -23.188 1 52.88 87 SER A C 1
ATOM 693 O O . SER A 1 87 ? 0.353 18.344 -24.141 1 52.88 87 SER A O 1
ATOM 695 N N . THR A 1 88 ? 1.24 16.438 -23.828 1 45.34 88 THR A N 1
ATOM 696 C CA . THR A 1 88 ? 0.921 16.078 -25.203 1 45.34 88 THR A CA 1
ATOM 697 C C . THR A 1 88 ? -0.413 15.344 -25.266 1 45.34 88 THR A C 1
ATOM 699 O O . THR A 1 88 ? -0.573 14.281 -24.672 1 45.34 88 THR A O 1
ATOM 702 N N . PRO A 1 89 ? -1.478 16.047 -25.672 1 42.53 89 PRO A N 1
ATOM 703 C CA . PRO A 1 89 ? -2.773 15.406 -25.891 1 42.53 89 PRO A CA 1
ATOM 704 C C . PRO A 1 89 ? -2.643 13.945 -26.328 1 42.53 89 PRO A C 1
ATOM 706 O O . PRO A 1 89 ? -3.436 13.102 -25.906 1 42.53 89 PRO A O 1
ATOM 709 N N . ASN A 1 90 ? -2.354 13.773 -27.688 1 38.38 90 ASN A N 1
ATOM 710 C CA . ASN A 1 90 ? -2.65 12.695 -28.625 1 38.38 90 ASN A CA 1
ATOM 711 C C . ASN A 1 90 ? -1.831 11.445 -28.312 1 38.38 90 ASN A C 1
ATOM 713 O O . ASN A 1 90 ? -2.014 10.406 -28.953 1 38.38 90 ASN A O 1
ATOM 717 N N . SER A 1 91 ? -0.43 11.492 -28.547 1 38.88 91 SER A N 1
ATOM 718 C CA . SER A 1 91 ? 0.276 10.258 -28.875 1 38.88 91 SER A CA 1
ATOM 719 C C . SER A 1 91 ? 0.562 9.43 -27.625 1 38.88 91 SER A C 1
ATOM 721 O O . SER A 1 91 ? 1.132 9.938 -26.656 1 38.88 91 SER A O 1
ATOM 723 N N . SER A 1 92 ? -0.036 8.367 -27.312 1 43.31 92 SER A N 1
ATOM 724 C CA . SER A 1 92 ? -0.06 7.32 -26.297 1 43.31 92 SER A CA 1
ATOM 725 C C . SER A 1 92 ? 1.33 7.082 -25.719 1 43.31 92 SER A C 1
ATOM 727 O O . SER A 1 92 ? 1.48 6.891 -24.516 1 43.31 92 SER A O 1
ATOM 729 N N . SER A 1 93 ? 2.371 6.863 -26.594 1 45.75 93 SER A N 1
ATOM 730 C CA . SER A 1 93 ? 3.723 6.375 -26.344 1 45.75 93 SER A CA 1
ATOM 731 C C . SER A 1 93 ? 4.559 7.41 -25.594 1 45.75 93 SER A C 1
ATOM 733 O O . SER A 1 93 ? 5.363 7.059 -24.734 1 45.75 93 SER A O 1
ATOM 735 N N . ASN A 1 94 ? 4.426 8.781 -25.922 1 47.81 94 ASN A N 1
ATOM 736 C CA . ASN A 1 94 ? 5.391 9.805 -25.516 1 47.81 94 ASN A CA 1
ATOM 737 C C . ASN A 1 94 ? 5.031 10.414 -24.172 1 47.81 94 ASN A C 1
ATOM 739 O O . ASN A 1 94 ? 5.797 11.211 -23.625 1 47.81 94 ASN A O 1
ATOM 743 N N . LYS A 1 95 ? 3.822 10.289 -23.766 1 53.22 95 LYS A N 1
ATOM 744 C CA . LYS A 1 95 ? 3.32 10.906 -22.531 1 53.22 95 LYS A CA 1
ATOM 745 C C . LYS A 1 95 ? 4.152 10.492 -21.328 1 53.22 95 LYS A C 1
ATOM 747 O O . LYS A 1 95 ? 4.461 11.32 -20.469 1 53.22 95 LYS A O 1
ATOM 752 N N . ASP A 1 96 ? 4.598 9.328 -21.312 1 59.38 96 ASP A N 1
ATOM 753 C CA . ASP A 1 96 ? 5.305 8.812 -20.156 1 59.38 96 ASP A CA 1
ATOM 754 C C . ASP A 1 96 ? 6.73 9.359 -20.094 1 59.38 96 ASP A C 1
ATOM 756 O O . ASP A 1 96 ? 7.266 9.594 -19 1 59.38 96 ASP A O 1
ATOM 760 N N . GLU A 1 97 ? 7.176 9.789 -21.234 1 64.5 97 GLU A N 1
ATOM 761 C CA . GLU A 1 97 ? 8.586 10.164 -21.266 1 64.5 97 GLU A CA 1
ATOM 762 C C . GLU A 1 97 ? 8.797 11.555 -20.672 1 64.5 97 GLU A C 1
ATOM 764 O O . GLU A 1 97 ? 9.852 11.828 -20.094 1 64.5 97 GLU A O 1
ATOM 769 N N . ASN A 1 98 ? 7.816 12.352 -20.656 1 75.44 98 ASN A N 1
ATOM 770 C CA . ASN A 1 98 ? 8.047 13.727 -20.234 1 75.44 98 ASN A CA 1
ATOM 771 C C . ASN A 1 98 ? 7.492 13.984 -18.844 1 75.44 98 ASN A C 1
ATOM 773 O O . ASN A 1 98 ? 7.699 15.062 -18.266 1 75.44 98 ASN A O 1
ATOM 777 N N . ALA A 1 99 ? 6.883 13.055 -18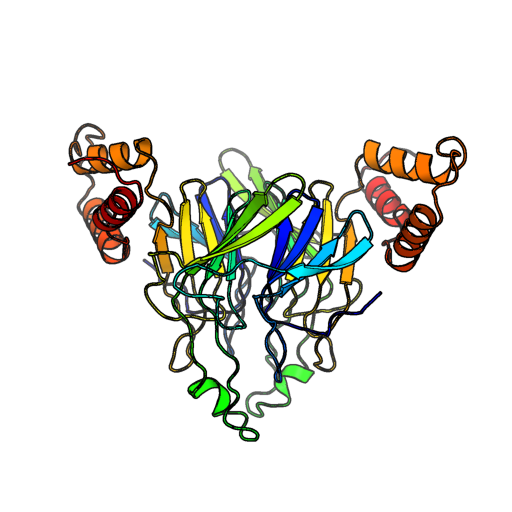.328 1 84.31 99 ALA A N 1
ATOM 778 C CA . ALA A 1 99 ? 6.289 13.266 -17 1 84.31 99 ALA A CA 1
ATOM 779 C C . ALA A 1 99 ? 7.367 13.422 -15.938 1 84.31 99 ALA A C 1
ATOM 781 O O . ALA A 1 99 ? 8.391 12.734 -15.969 1 84.31 99 ALA A O 1
ATOM 782 N N . VAL A 1 100 ? 7.207 14.352 -15.086 1 92.19 100 VAL A N 1
ATOM 783 C CA . VAL A 1 100 ? 8.117 14.547 -13.969 1 92.19 100 VAL A CA 1
ATOM 784 C C . VAL A 1 100 ? 7.973 13.398 -12.969 1 92.19 100 VAL A C 1
ATOM 786 O O . VAL A 1 100 ? 6.859 13.062 -12.562 1 92.19 100 VAL A O 1
ATOM 789 N N . VAL A 1 101 ? 9.047 12.75 -12.664 1 95.88 101 VAL A N 1
ATOM 790 C CA . VAL A 1 101 ? 9.102 11.719 -11.633 1 95.88 101 VAL A CA 1
ATOM 791 C C . VAL A 1 101 ? 9.805 12.258 -10.391 1 95.88 101 VAL A C 1
ATOM 793 O O . VAL A 1 101 ? 10.828 12.938 -10.492 1 95.88 101 VAL A O 1
ATOM 796 N N . PHE A 1 102 ? 9.289 11.961 -9.227 1 97.62 102 PHE A N 1
ATOM 797 C CA . PHE A 1 102 ? 9.727 12.617 -8 1 97.62 102 PHE A CA 1
ATOM 798 C C . PHE A 1 102 ? 10.656 11.711 -7.207 1 97.62 102 PHE A C 1
ATOM 800 O O . PHE A 1 102 ? 10.547 10.484 -7.273 1 97.62 102 PHE A O 1
ATOM 807 N N . ASP A 1 103 ? 11.555 12.289 -6.438 1 97.56 103 ASP A N 1
ATOM 808 C CA . ASP A 1 103 ? 12.391 11.578 -5.473 1 97.56 103 ASP A CA 1
ATOM 809 C C . ASP A 1 103 ? 12.195 12.133 -4.066 1 97.56 103 ASP A C 1
ATOM 811 O O . ASP A 1 103 ? 12.867 11.711 -3.125 1 97.56 103 ASP A O 1
ATOM 815 N N . ASP A 1 104 ? 11.281 13.039 -3.92 1 98 104 ASP A N 1
ATOM 816 C CA . ASP A 1 104 ? 11.07 13.672 -2.625 1 98 104 ASP A CA 1
ATOM 817 C C . ASP A 1 104 ? 10.227 12.797 -1.707 1 98 104 ASP A C 1
ATOM 819 O O . ASP A 1 104 ? 9.578 11.852 -2.168 1 98 104 ASP A O 1
ATOM 823 N N . ILE A 1 105 ? 10.328 13.055 -0.417 1 97.94 105 ILE A N 1
ATOM 824 C CA . ILE A 1 105 ? 9.523 12.43 0.631 1 97.94 105 ILE A CA 1
ATOM 825 C C . ILE A 1 105 ? 8.797 13.508 1.43 1 97.94 105 ILE A C 1
ATOM 827 O O . ILE A 1 105 ? 9.414 14.469 1.903 1 97.94 105 ILE A O 1
ATOM 831 N N . TRP A 1 106 ? 7.52 13.367 1.536 1 98.56 106 TRP A N 1
ATOM 832 C CA . TRP A 1 106 ? 6.691 14.297 2.299 1 98.56 106 TRP A CA 1
ATOM 833 C C . TRP A 1 106 ? 6.074 13.609 3.51 1 98.56 106 TRP A C 1
ATOM 835 O O . TRP A 1 106 ? 5.633 12.461 3.42 1 98.56 106 TRP A O 1
ATOM 845 N N . GLN A 1 107 ? 6.039 14.297 4.617 1 97.56 107 GLN A N 1
ATOM 846 C CA . GLN A 1 107 ? 5.348 13.844 5.82 1 97.56 107 GLN A CA 1
ATOM 847 C C . GLN A 1 107 ? 3.986 14.523 5.957 1 97.56 107 GLN A C 1
ATOM 849 O O . GLN A 1 107 ? 3.875 15.742 5.805 1 97.56 107 GLN A O 1
ATOM 854 N N . LEU A 1 108 ? 2.99 13.789 6.102 1 98.44 108 LEU A N 1
ATOM 855 C CA . LEU A 1 108 ? 1.67 14.25 6.512 1 98.44 108 LEU A CA 1
ATOM 856 C C . LEU A 1 108 ? 1.381 13.859 7.957 1 98.44 108 LEU A C 1
ATOM 858 O O . LEU A 1 108 ? 1.245 12.672 8.266 1 98.44 108 LEU A O 1
ATOM 862 N N . LYS A 1 109 ? 1.253 14.82 8.812 1 95.69 109 LYS A N 1
ATOM 863 C CA . LYS A 1 109 ? 1.106 14.555 10.242 1 95.69 109 LYS A CA 1
ATOM 864 C C . LYS A 1 109 ? -0.214 15.102 10.773 1 95.69 109 LYS A C 1
ATOM 866 O O . LYS A 1 109 ? -0.583 16.234 10.477 1 95.69 109 LYS A O 1
ATOM 871 N N . ARG A 1 110 ? -0.874 14.297 11.445 1 93.75 110 ARG A N 1
ATOM 872 C CA . ARG A 1 110 ? -2.062 14.758 12.148 1 93.75 110 ARG A CA 1
ATOM 873 C C . ARG A 1 110 ? -1.683 15.578 13.375 1 93.75 110 ARG A C 1
ATOM 875 O O . ARG A 1 110 ? -0.943 15.109 14.242 1 93.75 110 ARG A O 1
ATOM 882 N N . ILE A 1 111 ? -2.16 16.797 13.477 1 90.81 111 ILE A N 1
ATOM 883 C CA . ILE A 1 111 ? -1.833 17.672 14.594 1 90.81 111 ILE A CA 1
ATOM 884 C C . ILE A 1 111 ? -3.117 18.188 15.234 1 90.81 111 ILE A C 1
ATOM 886 O O . ILE A 1 111 ? -4.152 18.297 14.57 1 90.81 111 ILE A O 1
ATOM 890 N N . GLN A 1 112 ? -2.988 18.438 16.453 1 89 112 GLN A N 1
ATOM 891 C CA . GLN A 1 112 ? -4.121 19 17.188 1 89 112 GLN A CA 1
ATOM 892 C C . GLN A 1 112 ? -3.922 20.484 17.453 1 89 112 GLN A C 1
ATOM 894 O O . GLN A 1 112 ? -2.893 20.891 18 1 89 112 GLN A O 1
ATOM 899 N N . LEU A 1 113 ? -4.852 21.312 17.031 1 87.69 113 LEU A N 1
ATOM 900 C CA . LEU A 1 113 ? -4.902 22.734 17.328 1 87.69 113 LEU A CA 1
ATOM 901 C C . LEU A 1 113 ? -6.195 23.094 18.062 1 87.69 113 LEU A C 1
ATOM 903 O O . LEU A 1 113 ? -7.262 23.141 17.438 1 87.69 113 LEU A O 1
ATOM 907 N N . GLY A 1 114 ? -6.109 23.312 19.344 1 89.25 114 GLY A N 1
ATOM 908 C CA . GLY A 1 114 ? -7.316 23.453 20.141 1 89.25 114 GLY A CA 1
ATOM 909 C C . GLY A 1 114 ? -8.141 22.172 20.188 1 89.25 114 GLY A C 1
ATOM 910 O O . GLY A 1 114 ? -7.629 21.109 20.516 1 89.25 114 GLY A O 1
ATOM 911 N N . ASN A 1 115 ? -9.445 22.266 19.766 1 88.94 115 ASN A N 1
ATOM 912 C CA . ASN A 1 115 ? -10.344 21.109 19.812 1 88.94 115 ASN A CA 1
ATOM 913 C C . ASN A 1 115 ? -10.477 20.469 18.438 1 88.94 115 ASN A C 1
ATOM 915 O O . ASN A 1 115 ? -11.289 19.562 18.25 1 88.94 115 ASN A O 1
ATOM 919 N N . HIS A 1 116 ? -9.562 20.984 17.578 1 89.69 116 HIS A N 1
ATOM 920 C CA . HIS A 1 116 ? -9.68 20.469 16.219 1 89.69 116 HIS A CA 1
ATOM 921 C C . HIS A 1 116 ? -8.398 19.781 15.766 1 89.69 116 HIS A C 1
ATOM 923 O O . HIS A 1 116 ? -7.309 20.125 16.234 1 89.69 116 HIS A O 1
ATOM 929 N N . PHE A 1 117 ? -8.562 18.734 14.898 1 90.56 117 PHE A N 1
ATOM 930 C CA . PHE A 1 117 ? -7.422 18.047 14.305 1 90.56 117 PHE A CA 1
ATOM 931 C C . PHE A 1 117 ? -7.242 18.453 12.852 1 90.56 117 PHE A C 1
ATOM 933 O O . PHE A 1 117 ? -8.219 18.625 12.117 1 90.56 117 PHE A O 1
ATOM 940 N N . TYR A 1 118 ? -5.961 18.625 12.523 1 92.62 118 TYR A N 1
ATOM 941 C CA . TYR A 1 118 ? -5.574 18.969 11.156 1 92.62 118 TYR A CA 1
ATOM 942 C C . TYR A 1 118 ? -4.465 18.047 10.656 1 92.62 118 TYR A C 1
ATOM 944 O O . TYR A 1 118 ? -3.859 17.312 11.445 1 92.62 118 TYR A O 1
ATOM 952 N N . TYR A 1 119 ? -4.344 18.047 9.367 1 97.31 119 TYR A N 1
ATOM 953 C CA . TYR A 1 119 ? -3.199 17.375 8.75 1 97.31 119 TYR A CA 1
ATOM 954 C C . TYR A 1 119 ? -2.234 18.406 8.156 1 97.31 119 TYR A C 1
ATOM 956 O O . TYR A 1 119 ? -2.643 19.281 7.395 1 97.31 119 TYR A O 1
ATOM 964 N N . LYS A 1 120 ? -0.99 18.25 8.547 1 97.81 120 LYS A N 1
ATOM 965 C CA . LYS A 1 120 ? 0.017 19.203 8.102 1 97.81 120 LYS A CA 1
ATOM 966 C C . LYS A 1 120 ? 1.091 18.516 7.258 1 97.81 120 LYS A C 1
ATOM 968 O O . LYS A 1 120 ? 1.611 17.469 7.645 1 97.81 120 LYS A O 1
ATOM 973 N N . TRP A 1 121 ? 1.411 19.188 6.121 1 98.56 121 TRP A N 1
ATOM 974 C CA . TRP A 1 121 ? 2.48 18.703 5.258 1 98.56 121 TRP A CA 1
ATOM 975 C C . TRP A 1 121 ? 3.826 19.281 5.676 1 98.56 121 TRP A C 1
ATOM 977 O O . TRP A 1 121 ? 3.922 20.469 6.012 1 98.56 121 TRP A O 1
ATOM 987 N N . THR A 1 122 ? 4.84 18.438 5.66 1 97.19 122 THR A N 1
ATOM 988 C CA . THR A 1 122 ? 6.234 18.844 5.793 1 97.19 122 THR A CA 1
ATOM 989 C C . THR A 1 122 ? 7.117 18.078 4.812 1 97.19 122 THR A C 1
ATOM 991 O O . THR A 1 122 ? 7.094 16.844 4.785 1 97.19 122 THR A O 1
ATOM 994 N N . GLN A 1 123 ? 7.824 18.781 4.012 1 96.75 123 GLN A N 1
ATOM 995 C CA . GLN A 1 123 ? 8.797 18.078 3.188 1 96.75 123 GLN A CA 1
ATOM 996 C C . GLN A 1 123 ? 10.008 17.641 4.016 1 96.75 123 GLN A C 1
ATOM 998 O O . GLN A 1 123 ? 10.633 18.469 4.691 1 96.75 123 GLN A O 1
ATOM 1003 N N . THR A 1 124 ? 10.273 16.375 3.947 1 93.44 124 THR A N 1
ATOM 1004 C CA . THR A 1 124 ? 11.391 15.875 4.734 1 93.44 124 THR A CA 1
ATOM 1005 C C . THR A 1 124 ? 12.719 16.328 4.137 1 93.44 124 THR A C 1
ATOM 1007 O O . THR A 1 124 ? 12.789 16.672 2.957 1 93.44 124 THR A O 1
ATOM 1010 N N . VAL A 1 125 ? 13.727 16.266 4.953 1 87.31 125 VAL A N 1
ATOM 1011 C CA . VAL A 1 125 ? 15.078 16.594 4.5 1 87.31 125 VAL A CA 1
ATOM 1012 C C . VAL A 1 125 ? 15.633 15.453 3.654 1 87.31 125 VAL A C 1
ATOM 1014 O O . VAL A 1 125 ? 16.391 15.68 2.709 1 87.31 125 VAL A O 1
ATOM 1017 N N . SER A 1 126 ? 15.258 14.258 4.012 1 86.88 126 SER A N 1
ATOM 1018 C CA . SER A 1 126 ? 15.711 13.086 3.268 1 86.88 126 SER A CA 1
ATOM 1019 C C . SER A 1 126 ? 14.891 12.891 1.991 1 86.88 126 SER A C 1
ATOM 1021 O O . SER A 1 126 ? 13.688 13.156 1.974 1 86.88 126 SER A O 1
ATOM 1023 N N . ASN A 1 127 ? 15.562 12.43 0.962 1 92.38 127 ASN A N 1
ATOM 1024 C CA . ASN A 1 127 ? 14.938 12.07 -0.304 1 92.38 127 ASN A CA 1
ATOM 1025 C C . ASN A 1 127 ? 15.32 10.664 -0.742 1 92.38 127 ASN A C 1
ATOM 1027 O O . ASN A 1 127 ? 16.266 10.078 -0.203 1 92.38 127 ASN A O 1
ATOM 1031 N N . LEU A 1 128 ? 14.539 10.18 -1.607 1 93.56 128 LEU A N 1
ATOM 1032 C CA . LEU A 1 128 ? 14.961 8.953 -2.281 1 93.56 128 LEU A CA 1
ATOM 1033 C C . LEU A 1 128 ? 16.234 9.195 -3.088 1 93.56 128 LEU A C 1
ATOM 1035 O O . LEU A 1 128 ? 16.516 10.328 -3.492 1 93.56 128 LEU A O 1
ATOM 1039 N N . LYS A 1 129 ? 16.969 8.18 -3.291 1 90.75 129 LYS A N 1
ATOM 1040 C CA . LYS A 1 129 ? 18.219 8.289 -4.027 1 90.75 129 LYS A CA 1
ATOM 1041 C C . LYS A 1 129 ? 17.969 8.516 -5.516 1 90.75 129 LYS A C 1
ATOM 1043 O O . LYS A 1 129 ? 18.812 9.086 -6.215 1 90.75 129 LYS A O 1
ATOM 1048 N N . MET A 1 130 ? 16.844 8.055 -5.941 1 92.25 130 MET A N 1
ATOM 1049 C CA . MET A 1 130 ? 16.453 8.281 -7.328 1 92.25 130 MET A CA 1
ATOM 1050 C C . MET A 1 130 ? 14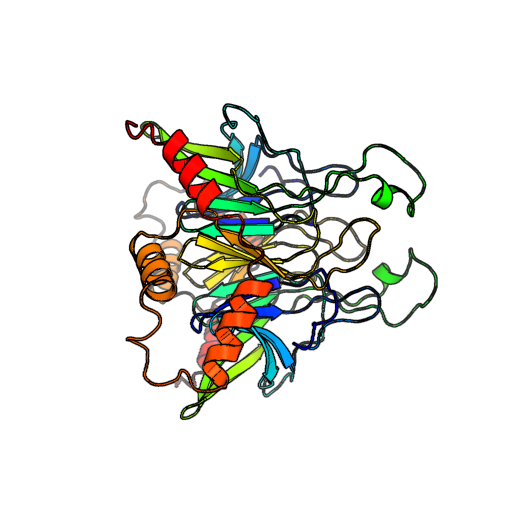.945 8.469 -7.445 1 92.25 130 MET A C 1
ATOM 1052 O O . MET A 1 130 ? 14.18 7.832 -6.715 1 92.25 130 MET A O 1
ATOM 1056 N N . PRO A 1 131 ? 14.57 9.312 -8.438 1 96.19 131 PRO A N 1
ATOM 1057 C CA . PRO A 1 131 ? 13.133 9.398 -8.695 1 96.19 131 PRO A CA 1
ATOM 1058 C C . PRO A 1 131 ? 12.531 8.062 -9.125 1 96.19 131 PRO A C 1
ATOM 1060 O O . PRO A 1 131 ? 13.148 7.32 -9.898 1 96.19 131 PRO A O 1
ATOM 1063 N N . ILE A 1 132 ? 11.375 7.766 -8.602 1 96.5 132 ILE A N 1
ATOM 1064 C CA . ILE A 1 132 ? 10.797 6.449 -8.859 1 96.5 132 ILE A CA 1
ATOM 1065 C C . ILE A 1 132 ? 9.273 6.523 -8.742 1 96.5 132 ILE A C 1
ATOM 1067 O O . ILE A 1 132 ? 8.742 7.332 -7.98 1 96.5 132 ILE A O 1
ATOM 1071 N N . PHE A 1 133 ? 8.625 5.758 -9.547 1 96.25 133 PHE A N 1
ATOM 1072 C CA . PHE A 1 133 ? 7.18 5.578 -9.453 1 96.25 133 PHE A CA 1
ATOM 1073 C C . PHE A 1 133 ? 6.805 4.113 -9.656 1 96.25 133 PHE A C 1
ATOM 1075 O O . PHE A 1 133 ? 7.609 3.324 -10.148 1 96.25 133 PHE A O 1
ATOM 1082 N N . PHE A 1 134 ? 5.68 3.674 -9.148 1 96.56 134 PHE A N 1
ATOM 1083 C CA . PHE A 1 134 ? 5.207 2.299 -9.258 1 96.56 134 PHE A CA 1
ATOM 1084 C C . PHE A 1 134 ? 6.016 1.374 -8.359 1 96.56 134 PHE A C 1
ATOM 1086 O O . PHE A 1 134 ? 6.133 0.178 -8.633 1 96.56 134 PHE A O 1
ATOM 1093 N N . HIS A 1 135 ? 6.656 1.924 -7.398 1 97.5 135 HIS A N 1
ATOM 1094 C CA . HIS A 1 135 ? 7.441 1.178 -6.418 1 97.5 135 HIS A CA 1
ATOM 1095 C C . HIS A 1 135 ? 6.59 0.788 -5.215 1 97.5 135 HIS A C 1
ATOM 1097 O O . HIS A 1 135 ? 5.395 1.089 -5.172 1 97.5 135 HIS A O 1
ATOM 1103 N N . SER A 1 136 ? 7.152 0.071 -4.324 1 98.19 136 SER A N 1
ATOM 1104 C CA . SER A 1 136 ? 6.543 -0.233 -3.033 1 98.19 136 SER A CA 1
ATOM 1105 C C . SER A 1 136 ? 7.516 0.033 -1.889 1 98.19 136 SER A C 1
ATOM 1107 O O . SER A 1 136 ? 8.734 -0.031 -2.072 1 98.19 136 SER A O 1
ATOM 1109 N N . SER A 1 137 ? 6.945 0.343 -0.749 1 98.25 137 SER A N 1
ATOM 1110 C CA . SER A 1 137 ? 7.785 0.749 0.374 1 98.25 137 SER A CA 1
ATOM 1111 C C . SER A 1 137 ? 7.281 0.151 1.684 1 98.25 137 SER A C 1
ATOM 1113 O O . SER A 1 137 ? 6.109 -0.215 1.796 1 98.25 137 SER A O 1
ATOM 1115 N N . ALA A 1 138 ? 8.156 0.037 2.615 1 97.62 138 ALA A N 1
ATOM 1116 C CA . ALA A 1 138 ? 7.875 -0.336 3.998 1 97.62 138 ALA A CA 1
ATOM 1117 C C . ALA A 1 138 ? 8.727 0.475 4.973 1 97.62 138 ALA A C 1
ATOM 1119 O O . ALA A 1 138 ? 9.828 0.902 4.629 1 97.62 138 ALA A O 1
ATOM 1120 N N . ILE A 1 139 ? 8.172 0.667 6.137 1 95.25 139 ILE A N 1
ATOM 1121 C CA . ILE A 1 139 ? 8.906 1.439 7.137 1 95.25 139 ILE A CA 1
ATOM 1122 C C . ILE A 1 139 ? 9.109 0.597 8.391 1 95.25 139 ILE A C 1
ATOM 1124 O O . ILE A 1 139 ? 8.195 -0.106 8.836 1 95.25 139 ILE A O 1
ATOM 1128 N N . THR A 1 140 ? 10.273 0.635 8.945 1 88.88 140 THR A N 1
ATOM 1129 C CA . THR A 1 140 ? 10.562 -0.048 10.203 1 88.88 140 THR A CA 1
ATOM 1130 C C . THR A 1 140 ? 10.188 0.825 11.398 1 88.88 140 THR A C 1
ATOM 1132 O O . THR A 1 140 ? 10.07 2.045 11.266 1 88.88 140 THR A O 1
ATOM 1135 N N . PRO A 1 141 ? 10.031 0.189 12.57 1 84.25 141 PRO A N 1
ATOM 1136 C CA . PRO A 1 141 ? 9.656 0.958 13.758 1 84.25 141 PRO A CA 1
ATOM 1137 C C . PRO A 1 141 ? 10.68 2.029 14.125 1 84.25 141 PRO A C 1
ATOM 1139 O O . PRO A 1 141 ? 10.336 3.031 14.75 1 84.25 141 PRO A O 1
ATOM 1142 N N . ASP A 1 142 ? 11.906 1.872 13.695 1 77.19 142 ASP A N 1
ATOM 1143 C CA . ASP A 1 142 ? 12.953 2.822 14.062 1 77.19 142 ASP A CA 1
ATOM 1144 C C . ASP A 1 142 ? 13.016 3.98 13.07 1 77.19 142 ASP A C 1
ATOM 1146 O O . ASP A 1 142 ? 13.859 4.867 13.195 1 77.19 142 ASP A O 1
ATOM 1150 N N . GLY A 1 143 ? 12.203 3.947 12.086 1 83.62 143 GLY A N 1
ATOM 1151 C CA . GLY A 1 143 ? 12.078 5.105 11.211 1 83.62 143 GLY A CA 1
ATOM 1152 C C . GLY A 1 143 ? 12.906 4.988 9.945 1 83.62 143 GLY A C 1
ATOM 1153 O O . GLY A 1 143 ? 13.32 5.996 9.367 1 83.62 143 GLY A O 1
ATOM 1154 N N . CYS A 1 144 ? 13.203 3.795 9.562 1 87.62 144 CYS A N 1
ATOM 1155 C CA . CYS A 1 144 ? 13.898 3.545 8.305 1 87.62 144 CYS A CA 1
ATOM 1156 C C . CYS A 1 144 ? 12.93 3.055 7.238 1 87.62 144 CYS A C 1
ATOM 1158 O O . CYS A 1 144 ? 12.172 2.105 7.465 1 87.62 144 CYS A O 1
ATOM 1160 N N . ILE A 1 145 ? 12.984 3.709 6.062 1 93.5 145 ILE A N 1
ATOM 1161 C CA . ILE A 1 145 ? 12.094 3.336 4.969 1 93.5 145 ILE A CA 1
ATOM 1162 C C . ILE A 1 145 ? 12.875 2.557 3.912 1 93.5 145 ILE A C 1
ATOM 1164 O O . ILE A 1 145 ? 13.969 2.967 3.514 1 93.5 145 ILE A O 1
ATOM 1168 N N . TYR A 1 146 ? 12.359 1.438 3.521 1 93.56 146 TYR A N 1
ATOM 1169 C CA . TYR A 1 146 ? 12.875 0.631 2.42 1 93.56 146 TYR A CA 1
ATOM 1170 C C . TYR A 1 146 ? 11.953 0.722 1.206 1 93.56 146 TYR A C 1
ATOM 1172 O O . TYR A 1 146 ? 10.742 0.52 1.32 1 93.56 146 TYR A O 1
ATOM 1180 N N . THR A 1 147 ? 12.492 1.091 0.083 1 96.38 147 THR A N 1
ATOM 1181 C CA . THR A 1 147 ? 11.758 1.197 -1.172 1 96.38 147 THR A CA 1
ATOM 1182 C C . THR A 1 147 ? 12.352 0.275 -2.23 1 96.38 147 THR A C 1
ATOM 1184 O O . THR A 1 147 ? 13.57 0.272 -2.441 1 96.38 147 THR A O 1
ATOM 1187 N N . PHE A 1 148 ? 11.531 -0.481 -2.859 1 96.5 148 PHE A N 1
ATOM 1188 C CA . PHE A 1 148 ? 12.023 -1.429 -3.854 1 96.5 148 PHE A CA 1
ATOM 1189 C C . PHE A 1 148 ? 11.219 -1.319 -5.145 1 96.5 148 PHE A C 1
ATOM 1191 O O . PHE A 1 148 ? 10 -1.118 -5.109 1 96.5 148 PHE A O 1
ATOM 1198 N N . GLY A 1 149 ? 11.898 -1.503 -6.234 1 95.62 149 GLY A N 1
ATOM 1199 C CA . GLY A 1 149 ? 11.273 -1.661 -7.535 1 95.62 149 GLY A CA 1
ATOM 1200 C C . GLY A 1 149 ? 10.688 -0.37 -8.078 1 95.62 149 GLY A C 1
ATOM 1201 O O . GLY A 1 149 ? 11.133 0.72 -7.715 1 95.62 149 GLY A O 1
ATOM 1202 N N . GLY A 1 150 ? 9.719 -0.563 -8.969 1 95.69 150 GLY A N 1
ATOM 1203 C CA . GLY A 1 150 ? 9.125 0.562 -9.672 1 95.69 150 GLY A CA 1
ATOM 1204 C C . GLY A 1 150 ? 9.773 0.843 -11.008 1 95.69 150 GLY A C 1
ATOM 1205 O O . GLY A 1 150 ? 10.398 -0.04 -11.602 1 95.69 150 GLY A O 1
ATOM 1206 N N . CYS A 1 151 ? 9.469 2.025 -11.477 1 93.62 151 CYS A N 1
ATOM 1207 C CA . CYS A 1 151 ? 10.008 2.461 -12.766 1 93.62 151 CYS A CA 1
ATOM 1208 C C . CYS A 1 151 ? 10.789 3.76 -12.617 1 93.62 151 CYS A C 1
ATOM 1210 O O . CYS A 1 151 ? 10.422 4.621 -11.812 1 93.62 151 CYS A O 1
ATOM 1212 N N . ARG A 1 152 ? 11.805 3.777 -13.336 1 88.62 152 ARG A N 1
ATOM 1213 C CA . ARG A 1 152 ? 12.594 5 -13.414 1 88.62 152 ARG A CA 1
ATOM 1214 C C . ARG A 1 152 ? 12.617 5.543 -14.844 1 88.62 152 ARG A C 1
ATOM 1216 O O . ARG A 1 152 ? 12.195 4.863 -15.781 1 88.62 152 ARG A O 1
ATOM 1223 N N . LYS A 1 153 ? 13.078 6.809 -15.008 1 83.19 153 LYS A N 1
ATOM 1224 C CA . LYS A 1 153 ? 13.258 7.359 -16.344 1 83.19 153 LYS A CA 1
ATOM 1225 C C . LYS A 1 153 ? 14.664 7.078 -16.875 1 83.19 153 LYS A C 1
ATOM 1227 O O . LYS A 1 153 ? 15.641 7.219 -16.141 1 83.19 153 LYS A O 1
ATOM 1232 N N . PRO A 1 154 ? 14.734 6.723 -18.281 1 79.75 154 PRO A N 1
ATOM 1233 C CA . PRO A 1 154 ? 13.656 6.25 -19.141 1 79.75 154 PRO A CA 1
ATOM 1234 C C . PRO A 1 154 ? 12.867 5.094 -18.531 1 79.75 154 PRO A C 1
ATOM 1236 O O . PRO A 1 154 ? 13.352 4.445 -17.594 1 79.75 154 PRO A O 1
ATOM 1239 N N . ILE A 1 155 ? 11.719 4.828 -19 1 76.5 155 ILE A N 1
ATOM 1240 C CA . ILE A 1 155 ? 10.766 3.957 -18.328 1 76.5 155 ILE A CA 1
ATOM 1241 C C . ILE A 1 155 ? 11.234 2.506 -18.422 1 76.5 155 ILE A C 1
ATOM 1243 O O . ILE A 1 155 ? 11.102 1.874 -19.469 1 76.5 155 ILE A O 1
ATOM 1247 N N . TYR A 1 156 ? 11.812 2.006 -17.344 1 85.38 156 TYR A N 1
ATOM 1248 C CA . TYR A 1 156 ? 12.195 0.609 -17.172 1 85.38 156 TYR A CA 1
ATOM 1249 C C . TYR A 1 156 ? 12.031 0.161 -15.734 1 85.38 156 TYR A C 1
ATOM 1251 O O . TYR A 1 156 ? 12.18 0.964 -14.805 1 85.38 156 TYR A O 1
ATOM 1259 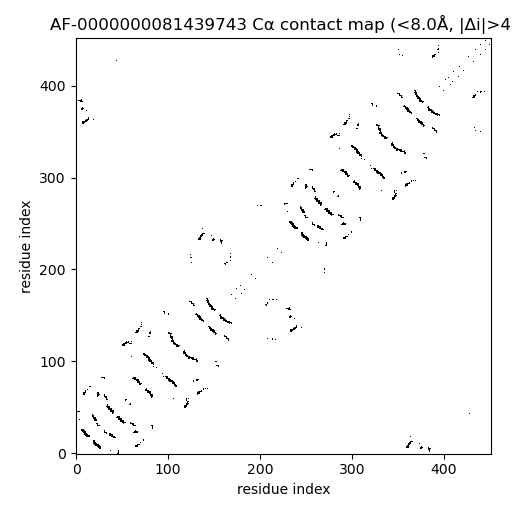N N . PRO A 1 157 ? 11.719 -1.063 -15.578 1 90.38 157 PRO A N 1
ATOM 1260 C CA . PRO A 1 157 ? 11.562 -1.56 -14.211 1 90.38 157 PRO A CA 1
ATOM 1261 C C . PRO A 1 157 ? 12.867 -1.531 -13.414 1 90.38 157 PRO A C 1
ATOM 1263 O O . PRO A 1 157 ? 13.914 -1.946 -13.922 1 90.38 157 PRO A O 1
ATOM 1266 N N . SER A 1 158 ? 12.781 -1.023 -12.219 1 91.31 158 SER A N 1
ATOM 1267 C CA . SER A 1 158 ? 13.938 -0.955 -11.328 1 91.31 158 SER A CA 1
ATOM 1268 C C . SER A 1 158 ? 14.016 -2.184 -10.43 1 91.31 158 SER A C 1
ATOM 1270 O O . SER A 1 158 ? 13 -2.674 -9.945 1 91.31 158 SER A O 1
ATOM 1272 N N . ASN A 1 159 ? 15.172 -2.676 -10.172 1 91.62 159 ASN A N 1
ATOM 1273 C CA . ASN A 1 159 ? 15.406 -3.723 -9.18 1 91.62 159 ASN A CA 1
ATOM 1274 C C . ASN A 1 159 ? 16.219 -3.207 -8 1 91.62 159 ASN A C 1
ATOM 1276 O O . ASN A 1 159 ? 16.859 -3.988 -7.293 1 91.62 159 ASN A O 1
ATOM 1280 N N . ARG A 1 160 ? 16.172 -1.934 -7.852 1 89.94 160 ARG A N 1
ATOM 1281 C CA . ARG A 1 160 ? 16.984 -1.319 -6.805 1 89.94 160 ARG A CA 1
ATOM 1282 C C . ARG A 1 160 ? 16.219 -1.229 -5.492 1 89.94 160 ARG A C 1
ATOM 1284 O O . ARG A 1 160 ? 15.016 -0.958 -5.492 1 89.94 160 ARG A O 1
ATOM 1291 N N . LEU A 1 161 ? 16.938 -1.493 -4.426 1 93.12 161 LEU A N 1
ATOM 1292 C CA . LEU A 1 161 ? 16.453 -1.25 -3.07 1 93.12 161 LEU A CA 1
ATOM 1293 C C . LEU A 1 161 ? 17.031 0.05 -2.514 1 93.12 161 LEU A C 1
ATOM 1295 O O . LEU A 1 161 ? 18.25 0.234 -2.484 1 93.12 161 LEU A O 1
ATOM 1299 N N . GLN A 1 162 ? 16.141 0.953 -2.213 1 91.5 162 GLN A N 1
ATOM 1300 C CA . GLN A 1 162 ? 16.562 2.205 -1.587 1 91.5 162 GLN A CA 1
ATOM 1301 C C . GLN A 1 162 ? 16.219 2.211 -0.098 1 91.5 162 GLN A C 1
ATOM 1303 O O . GLN A 1 162 ? 15.164 1.73 0.308 1 91.5 162 GLN A O 1
ATOM 1308 N N . ARG A 1 163 ? 17.125 2.682 0.665 1 90.06 163 ARG A N 1
ATOM 1309 C CA . ARG A 1 163 ? 16.938 2.82 2.107 1 90.06 163 ARG A CA 1
ATOM 1310 C C . ARG A 1 163 ? 17.141 4.266 2.545 1 90.06 163 ARG A C 1
ATOM 1312 O O . ARG A 1 163 ? 18.125 4.902 2.193 1 90.06 163 ARG A O 1
ATOM 1319 N N . VAL A 1 164 ? 16.141 4.77 3.32 1 89.5 164 VAL A N 1
ATOM 1320 C CA . VAL A 1 164 ? 16.203 6.16 3.768 1 89.5 164 VAL A CA 1
ATOM 1321 C C . VAL A 1 164 ? 15.805 6.246 5.238 1 89.5 164 VAL A C 1
ATOM 1323 O O . VAL A 1 164 ? 14.773 5.711 5.645 1 89.5 164 VAL A O 1
ATOM 1326 N N . TRP A 1 165 ? 16.562 6.949 6.02 1 85.19 165 TRP A N 1
ATOM 1327 C CA . TRP A 1 165 ? 16.203 7.25 7.402 1 85.19 165 TRP A CA 1
ATOM 1328 C C . TRP A 1 165 ? 15.414 8.555 7.488 1 85.19 165 TRP A C 1
ATOM 1330 O O . TRP A 1 165 ? 15.859 9.586 6.984 1 85.19 165 TRP A O 1
ATOM 1340 N N . ILE A 1 166 ? 14.25 8.547 8.039 1 83.06 166 ILE A N 1
ATOM 1341 C CA . ILE A 1 166 ? 13.422 9.742 8.102 1 83.06 166 ILE A CA 1
ATOM 1342 C C . ILE A 1 166 ? 13.594 10.422 9.453 1 83.06 166 ILE A C 1
ATOM 1344 O O . ILE A 1 166 ? 13.219 11.586 9.625 1 83.06 166 ILE A O 1
ATOM 1348 N N . GLN A 1 167 ? 13.93 9.797 10.461 1 69.56 167 GLN A N 1
ATOM 1349 C CA . GLN A 1 167 ? 14.25 10.336 11.781 1 69.56 167 GLN A CA 1
ATOM 1350 C C . GLN A 1 167 ? 15.586 9.789 12.289 1 69.56 167 GLN A C 1
ATOM 1352 O O . GLN A 1 167 ? 16.016 8.711 11.875 1 69.56 167 GLN A O 1
ATOM 1357 N N . PRO A 1 168 ? 16.281 10.82 12.977 1 60.44 168 PRO A N 1
ATOM 1358 C CA . PRO A 1 168 ? 17.516 10.266 13.539 1 60.44 168 PRO A CA 1
ATOM 1359 C C . PRO A 1 168 ? 17.281 9.008 14.375 1 60.44 168 PRO A C 1
ATOM 1361 O O . PRO A 1 168 ? 16.25 8.906 15.055 1 60.44 168 PRO A O 1
ATOM 1364 N N . PRO A 1 169 ? 17.984 8.055 14.008 1 56.12 169 PRO A N 1
ATOM 1365 C CA . PRO A 1 169 ? 17.828 6.859 14.836 1 56.12 169 PRO A CA 1
ATOM 1366 C C . PRO A 1 169 ? 17.938 7.156 16.328 1 56.12 169 PRO A C 1
ATOM 1368 O O . PRO A 1 169 ? 18.516 8.164 16.719 1 56.12 169 PRO A O 1
ATOM 1371 N N . THR A 1 170 ? 17.094 6.559 17.094 1 53.47 170 THR A N 1
ATOM 1372 C CA . THR A 1 170 ? 17.203 6.738 18.531 1 53.47 170 THR A CA 1
ATOM 1373 C C . THR A 1 170 ? 18.656 6.68 18.984 1 53.47 170 THR A C 1
ATOM 1375 O O . THR A 1 170 ? 19.5 6.105 18.297 1 53.47 170 THR A O 1
ATOM 1378 N N . LEU A 1 171 ? 18.891 7.477 20.047 1 53.28 171 LEU A N 1
ATOM 1379 C CA . LEU A 1 171 ? 20.219 7.441 20.656 1 53.28 171 LEU A CA 1
ATOM 1380 C C . LEU A 1 171 ? 20.703 6.004 20.828 1 53.28 171 LEU A C 1
ATOM 1382 O O . LEU A 1 171 ? 21.891 5.711 20.641 1 53.28 171 LEU A O 1
ATOM 1386 N N . LYS A 1 172 ? 19.734 5.254 21.141 1 48.06 172 LYS A N 1
ATOM 1387 C CA . LYS A 1 172 ? 20.062 3.85 21.359 1 48.06 172 LYS A CA 1
ATOM 1388 C C . LYS A 1 172 ? 20.609 3.209 20.07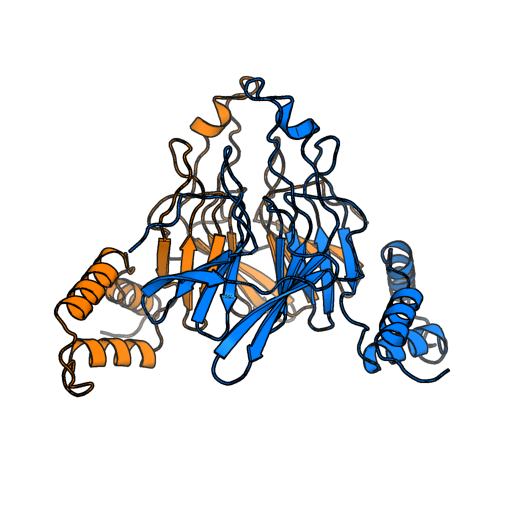8 1 48.06 172 LYS A C 1
ATOM 1390 O O . LYS A 1 172 ? 21.625 2.512 20.109 1 48.06 172 LYS A O 1
ATOM 1395 N N . LEU A 1 173 ? 19.922 3.508 19.109 1 52.47 173 LEU A N 1
ATOM 1396 C CA . LEU A 1 173 ? 20.375 2.93 17.859 1 52.47 173 LEU A CA 1
ATOM 1397 C C . LEU A 1 173 ? 21.672 3.572 17.391 1 52.47 173 LEU A C 1
ATOM 1399 O O . LEU A 1 173 ? 22.562 2.883 16.891 1 52.47 173 LEU A O 1
ATOM 1403 N N . MET A 1 174 ? 21.781 4.805 17.625 1 52.69 174 MET A N 1
ATOM 1404 C CA . MET A 1 174 ? 23.016 5.512 17.266 1 52.69 174 MET A CA 1
ATOM 1405 C C . MET A 1 174 ? 24.188 4.992 18.078 1 52.69 174 MET A C 1
ATOM 1407 O O . MET A 1 174 ? 25.281 4.812 17.547 1 52.69 174 MET A O 1
ATOM 1411 N N . ALA A 1 175 ? 23.859 4.879 19.328 1 51.31 175 ALA A N 1
ATOM 1412 C CA . ALA A 1 175 ? 24.891 4.352 20.219 1 51.31 175 ALA A CA 1
ATOM 1413 C C . ALA A 1 175 ? 25.312 2.943 19.781 1 51.31 175 ALA A C 1
ATOM 1415 O O . ALA A 1 175 ? 26.5 2.615 19.781 1 51.31 175 ALA A O 1
ATOM 1416 N N . MET A 1 176 ? 24.328 2.334 19.438 1 48.31 176 MET A N 1
ATOM 1417 C CA . MET A 1 176 ? 24.625 0.965 19.016 1 48.31 176 MET A CA 1
ATOM 1418 C C . MET A 1 176 ? 25.453 0.953 17.734 1 48.31 176 MET A C 1
ATOM 1420 O O . MET A 1 176 ? 26.406 0.182 17.625 1 48.31 176 MET A O 1
ATOM 1424 N N . PHE A 1 177 ? 25.109 1.892 16.938 1 51.62 177 PHE A N 1
ATOM 1425 C CA . PHE A 1 177 ? 25.875 1.972 15.703 1 51.62 177 PHE A CA 1
ATOM 1426 C C . PHE A 1 177 ? 27.297 2.428 15.977 1 51.62 177 PHE A C 1
ATOM 1428 O O . PHE A 1 177 ? 28.25 1.908 15.383 1 51.62 177 PHE A O 1
ATOM 1435 N N . ARG A 1 178 ? 27.406 3.383 16.891 1 48.66 178 ARG A N 1
ATOM 1436 C CA . ARG A 1 178 ? 28.719 3.877 17.281 1 48.66 178 ARG A CA 1
ATOM 1437 C C . ARG A 1 178 ? 29.516 2.801 18.016 1 48.66 178 ARG A C 1
ATOM 1439 O O . ARG A 1 178 ? 30.719 2.658 17.812 1 48.66 178 ARG A O 1
ATOM 1446 N N . VAL A 1 179 ? 28.844 2.199 18.906 1 45.62 179 VAL A N 1
ATOM 1447 C CA . VAL A 1 179 ? 29.516 1.129 19.641 1 45.62 179 VAL A CA 1
ATOM 1448 C C . VAL A 1 179 ? 29.984 0.057 18.656 1 45.62 179 VAL A C 1
ATOM 1450 O O . VAL A 1 179 ? 31.125 -0.429 18.75 1 45.62 179 VAL A O 1
ATOM 1453 N N . LEU A 1 180 ? 29.078 -0.132 17.75 1 46.78 180 LEU A N 1
ATOM 1454 C CA . LEU A 1 180 ? 29.453 -1.13 16.75 1 46.78 180 LEU A CA 1
ATOM 1455 C C . LEU A 1 180 ? 30.594 -0.619 15.875 1 46.78 180 LEU A C 1
ATOM 1457 O O . LEU A 1 180 ? 31.469 -1.389 15.484 1 46.78 180 LEU A O 1
ATOM 1461 N N . ALA A 1 181 ? 30.5 0.684 15.703 1 45.28 181 ALA A N 1
ATOM 1462 C CA . ALA A 1 181 ? 31.547 1.301 14.883 1 45.28 181 ALA A CA 1
ATOM 1463 C C . ALA A 1 181 ? 32.844 1.423 15.664 1 45.28 181 ALA A C 1
ATOM 1465 O O . ALA A 1 181 ? 33.938 1.238 15.102 1 45.28 181 ALA A O 1
ATOM 1466 N N . ASN A 1 182 ? 32.875 1.903 16.922 1 45.91 182 ASN A N 1
ATOM 1467 C CA . ASN A 1 182 ? 34.094 2.195 17.703 1 45.91 182 ASN A CA 1
ATOM 1468 C C . ASN A 1 182 ? 34.594 0.957 18.422 1 45.91 182 ASN A C 1
ATOM 1470 O O . ASN A 1 182 ? 35.75 0.89 18.797 1 45.91 182 ASN A O 1
ATOM 1474 N N . TYR A 1 183 ? 33.938 0.289 19.125 1 36.91 183 TYR A N 1
ATOM 1475 C CA . TYR A 1 183 ? 34.438 -0.892 19.828 1 36.91 183 TYR A CA 1
ATOM 1476 C C . TYR A 1 183 ? 34.156 -2.158 19.031 1 36.91 183 TYR A C 1
ATOM 1478 O O . TYR A 1 183 ? 33.281 -2.945 19.375 1 36.91 183 TYR A O 1
ATOM 1486 N N . PRO A 1 184 ? 34.781 -2.213 17.922 1 38.62 184 PRO A N 1
ATOM 1487 C CA . PRO A 1 184 ? 34.625 -3.408 17.094 1 38.62 184 PRO A CA 1
ATOM 1488 C C . PRO A 1 184 ? 35.031 -4.688 17.812 1 38.62 184 PRO A C 1
ATOM 1490 O O . PRO A 1 184 ? 34.469 -5.758 17.547 1 38.62 184 PRO A O 1
ATOM 1493 N N . PRO A 1 185 ? 36.156 -4.734 18.609 1 34.47 185 PRO A N 1
ATOM 1494 C CA . PRO A 1 185 ? 36.688 -5.957 19.219 1 34.47 185 PRO A CA 1
ATOM 1495 C C . PRO A 1 185 ? 35.75 -6.574 20.234 1 34.47 185 PRO A C 1
ATOM 1497 O O . PRO A 1 185 ? 35.719 -7.793 20.422 1 34.47 185 PRO A O 1
ATOM 1500 N N . ILE A 1 186 ? 35.25 -5.871 21.203 1 35.97 186 ILE A N 1
ATOM 1501 C CA . ILE A 1 186 ? 34.688 -6.582 22.328 1 35.97 186 ILE A CA 1
ATOM 1502 C C . ILE A 1 186 ? 33.531 -7.48 21.844 1 35.97 186 ILE A C 1
ATOM 1504 O O . ILE A 1 186 ? 33.125 -8.406 22.562 1 35.97 186 ILE A O 1
ATOM 1508 N N . ILE A 1 187 ? 32.688 -7.23 20.719 1 34.81 187 ILE A N 1
ATOM 1509 C CA . ILE A 1 187 ? 32.188 -8.398 20 1 34.81 187 ILE A CA 1
ATOM 1510 C C . ILE A 1 187 ? 33.375 -9.18 19.406 1 34.81 187 ILE A C 1
ATOM 1512 O O . ILE A 1 187 ? 33.406 -9.445 18.203 1 34.81 187 ILE A O 1
ATOM 1516 N N . ASN A 1 188 ? 34.5 -9 19.703 1 31.25 188 ASN A N 1
ATOM 1517 C CA . ASN A 1 188 ? 35.719 -9.734 19.344 1 31.25 188 ASN A CA 1
ATOM 1518 C C . ASN A 1 188 ? 35.469 -11.242 19.344 1 31.25 188 ASN A C 1
ATOM 1520 O O . ASN A 1 188 ? 36.406 -12.016 19.156 1 31.25 188 ASN A O 1
ATOM 1524 N N . GLU A 1 189 ? 34.719 -11.945 20.094 1 33 189 GLU A N 1
ATOM 1525 C CA . GLU A 1 189 ? 34.656 -13.258 19.469 1 33 189 GLU A CA 1
ATOM 1526 C C . GLU A 1 189 ? 34.375 -13.133 17.969 1 33 189 GLU A C 1
ATOM 1528 O O . GLU A 1 189 ? 33.625 -12.258 17.547 1 33 189 GLU A O 1
ATOM 1533 N N . ILE A 1 190 ? 35.375 -13.43 16.938 1 31.5 190 ILE A N 1
ATOM 1534 C CA . ILE A 1 190 ? 35.5 -13.359 15.492 1 31.5 190 ILE A CA 1
ATOM 1535 C C . ILE A 1 190 ? 34.094 -13.336 14.875 1 31.5 190 ILE A C 1
ATOM 1537 O O . ILE A 1 190 ? 33.312 -14.273 15.055 1 31.5 190 ILE A O 1
ATOM 1541 N N . PRO A 1 191 ? 33.531 -12.156 14.633 1 36.03 191 PRO A N 1
ATOM 1542 C CA . PRO A 1 191 ? 32.344 -12.547 13.891 1 36.03 191 PRO A CA 1
ATOM 1543 C C . PRO A 1 191 ? 32.625 -13.648 12.867 1 36.03 191 PRO A C 1
ATOM 1545 O O . PRO A 1 191 ? 33.719 -13.711 12.305 1 36.03 191 PRO A O 1
ATOM 1548 N N . THR A 1 192 ? 32.094 -14.844 12.969 1 41.84 192 THR A N 1
ATOM 1549 C CA . THR A 1 192 ? 32.375 -15.836 11.938 1 41.84 192 THR A CA 1
ATOM 1550 C C . THR A 1 192 ? 32.344 -15.195 10.555 1 41.84 192 THR A C 1
ATOM 1552 O O . THR A 1 192 ? 31.859 -14.078 10.391 1 41.84 192 THR A O 1
ATOM 1555 N N . LEU A 1 193 ? 33.031 -15.695 9.438 1 36.41 193 LEU A N 1
ATOM 1556 C CA . LEU A 1 193 ? 32.969 -15.312 8.031 1 36.41 193 LEU A CA 1
ATOM 1557 C C . LEU A 1 193 ? 31.578 -14.82 7.656 1 36.41 193 LEU A C 1
ATOM 1559 O O . LEU A 1 193 ? 31.438 -13.883 6.863 1 36.41 193 LEU A O 1
ATOM 1563 N N . GLU A 1 194 ? 30.656 -15.289 8.391 1 35.94 194 GLU A N 1
ATOM 1564 C CA . GLU A 1 194 ? 29.266 -14.969 8.133 1 35.94 194 GLU A CA 1
ATOM 1565 C C . GLU A 1 194 ? 28.922 -13.57 8.648 1 35.94 194 GLU A C 1
ATOM 1567 O O . GLU A 1 194 ? 28.219 -12.812 7.98 1 35.94 194 GLU A O 1
ATOM 1572 N N . GLU A 1 195 ? 29.469 -13.211 9.719 1 39.88 195 GLU A N 1
ATOM 1573 C CA . GLU A 1 195 ? 29.109 -11.914 10.289 1 39.88 195 GLU A CA 1
ATOM 1574 C C . GLU A 1 195 ? 29.859 -10.781 9.586 1 39.88 195 GLU A C 1
ATOM 1576 O O . GLU A 1 195 ? 29.281 -9.719 9.328 1 39.88 195 GLU A O 1
ATOM 1581 N N . GLN A 1 196 ? 30.984 -10.961 9.195 1 41.31 196 GLN A N 1
ATOM 1582 C CA . GLN A 1 196 ? 31.734 -10.008 8.383 1 41.31 196 GLN A CA 1
ATOM 1583 C C . GLN A 1 196 ? 31.031 -9.758 7.051 1 41.31 196 GLN A C 1
ATOM 1585 O O . GLN A 1 196 ? 30.969 -8.617 6.586 1 41.31 196 GLN A O 1
ATOM 1590 N N . ALA A 1 197 ? 30.656 -10.758 6.395 1 38.38 197 ALA A N 1
ATOM 1591 C CA . ALA A 1 197 ? 29.906 -10.641 5.145 1 38.38 197 ALA A CA 1
ATOM 1592 C C . ALA A 1 197 ? 28.625 -9.852 5.352 1 38.38 197 ALA A C 1
ATOM 1594 O O . ALA A 1 197 ? 28.234 -9.055 4.5 1 38.38 197 ALA A O 1
ATOM 1595 N N . ARG A 1 198 ? 28.141 -9.922 6.504 1 34.5 198 ARG A N 1
ATOM 1596 C CA . ARG A 1 198 ? 26.938 -9.172 6.812 1 34.5 198 ARG A CA 1
ATOM 1597 C C . ARG A 1 198 ? 27.234 -7.688 7 1 34.5 198 ARG A C 1
ATOM 1599 O O . ARG A 1 198 ? 26.484 -6.828 6.531 1 34.5 198 ARG A O 1
ATOM 1606 N N . MET A 1 199 ? 28.328 -7.324 7.531 1 38.66 199 MET A N 1
ATOM 1607 C CA . MET A 1 199 ? 28.656 -5.922 7.762 1 38.66 199 MET A CA 1
ATOM 1608 C C . MET A 1 199 ? 29.062 -5.238 6.461 1 38.66 199 MET A C 1
ATOM 1610 O O . MET A 1 199 ? 28.719 -4.082 6.227 1 38.66 199 MET A O 1
ATOM 1614 N N . LYS A 1 200 ? 29.969 -5.797 5.695 1 40.12 200 LYS A N 1
ATOM 1615 C CA . LYS A 1 200 ? 30.328 -5.238 4.395 1 40.12 200 LYS A CA 1
ATOM 1616 C C . LYS A 1 200 ? 29.094 -5.031 3.525 1 40.12 200 LYS A C 1
ATOM 1618 O O . LYS A 1 200 ? 29 -4.047 2.787 1 40.12 200 LYS A O 1
ATOM 1623 N N . LYS A 1 201 ? 28.172 -5.93 3.482 1 34.41 201 LYS A N 1
ATOM 1624 C CA . LYS A 1 201 ? 26.906 -5.82 2.75 1 34.41 201 LYS A CA 1
ATOM 1625 C C . LYS A 1 201 ? 26.047 -4.695 3.307 1 34.41 201 LYS A C 1
ATOM 1627 O O . LYS A 1 201 ? 25.344 -4.016 2.555 1 34.41 201 LYS A O 1
ATOM 1632 N N . ILE A 1 202 ? 26.219 -4.355 4.555 1 33.47 202 ILE A N 1
ATOM 1633 C CA . ILE A 1 202 ? 25.547 -3.205 5.145 1 33.47 202 ILE A CA 1
ATOM 1634 C C . ILE A 1 202 ? 26.203 -1.915 4.652 1 33.47 202 ILE A C 1
ATOM 1636 O O . ILE A 1 202 ? 25.5 -0.948 4.328 1 33.47 202 ILE A O 1
ATOM 1640 N N . GLU A 1 203 ? 27.484 -1.833 4.621 1 33.81 203 GLU A N 1
ATOM 1641 C CA . GLU A 1 203 ? 28.172 -0.627 4.18 1 33.81 203 GLU A CA 1
ATOM 1642 C C . GLU A 1 203 ? 27.859 -0.303 2.725 1 33.81 203 GLU A C 1
ATOM 1644 O O . GLU A 1 203 ? 27.672 0.863 2.369 1 33.81 203 GLU A O 1
ATOM 1649 N N . LYS A 1 204 ? 28.078 -1.26 1.817 1 32.19 204 LYS A N 1
ATOM 1650 C CA . LYS A 1 204 ? 27.844 -1.003 0.399 1 32.19 204 LYS A CA 1
ATOM 1651 C C . LYS A 1 204 ? 26.375 -0.674 0.136 1 32.19 204 LYS A C 1
ATOM 1653 O O . LYS A 1 204 ? 26.047 0.003 -0.842 1 32.19 204 LYS A O 1
ATOM 1658 N N . GLU A 1 205 ? 25.469 -1.376 0.71 1 30.22 205 GLU A N 1
ATOM 1659 C CA . GLU A 1 205 ? 24.016 -1.33 0.536 1 30.22 205 GLU A CA 1
ATOM 1660 C C . GLU A 1 205 ? 23.422 -0.089 1.192 1 30.22 205 GLU A C 1
ATOM 1662 O O . GLU A 1 205 ? 22.25 0.217 1 1 30.22 205 GLU A O 1
ATOM 1667 N N . LEU A 1 206 ? 24.109 0.468 2.271 1 29.56 206 LEU A N 1
ATOM 1668 C CA . LEU A 1 206 ? 23.719 1.687 2.965 1 29.56 206 LEU A CA 1
ATOM 1669 C C . LEU A 1 206 ? 24 2.918 2.111 1 29.56 206 LEU A C 1
ATOM 1671 O O . LEU A 1 206 ? 25.156 3.342 2 1 29.56 206 LEU A O 1
ATOM 1675 N N . VAL A 1 207 ? 23.703 2.893 0.993 1 28.56 207 VAL A N 1
ATOM 1676 C CA . VAL A 1 207 ? 23.781 4.27 0.509 1 28.56 207 VAL A CA 1
ATOM 1677 C C . VAL A 1 207 ? 23.078 5.199 1.495 1 28.56 207 VAL A C 1
ATOM 1679 O O . VAL A 1 207 ? 21.844 5.258 1.531 1 28.56 207 VAL A O 1
ATOM 1682 N N . VAL A 1 208 ? 23.391 5.105 2.73 1 28.58 208 VAL A N 1
ATOM 1683 C CA . VAL A 1 208 ? 23 5.883 3.902 1 28.58 208 VAL A CA 1
ATOM 1684 C C . VAL A 1 208 ? 23.094 7.375 3.594 1 28.58 208 VAL A C 1
ATOM 1686 O O . VAL A 1 208 ? 24.125 7.848 3.088 1 28.58 208 VAL A O 1
ATOM 1689 N N . SER A 1 209 ? 21.984 8.016 3.359 1 29.31 209 SER A N 1
ATOM 1690 C CA . SER A 1 209 ? 22.234 9.445 3.545 1 29.31 209 SER A CA 1
ATOM 1691 C C . SER A 1 209 ? 23.094 9.703 4.777 1 29.31 209 SER A C 1
ATOM 1693 O O . SER A 1 209 ? 23.109 8.898 5.711 1 29.31 209 SER A O 1
ATOM 1695 N N . ASN A 1 210 ? 24.156 10.266 4.695 1 26.97 210 ASN A N 1
ATOM 1696 C CA . ASN A 1 210 ? 25.141 10.586 5.723 1 26.97 210 ASN A CA 1
ATOM 1697 C C . ASN A 1 210 ? 24.469 10.93 7.051 1 26.97 210 ASN A C 1
ATOM 1699 O O . ASN A 1 210 ? 23.734 11.906 7.145 1 26.97 210 ASN A O 1
ATOM 1703 N N . PRO A 1 211 ? 24.344 9.992 7.914 1 29.98 211 PRO A N 1
ATOM 1704 C CA . PRO A 1 211 ? 23.859 10.359 9.25 1 29.98 211 PRO A CA 1
ATOM 1705 C C . PRO A 1 211 ? 24.375 11.727 9.703 1 29.98 211 PRO A C 1
ATOM 1707 O O . PRO A 1 211 ? 23.719 12.398 10.5 1 29.98 211 PRO A O 1
ATOM 1710 N N . ILE A 1 212 ? 25.547 11.945 9.297 1 28.95 212 ILE A N 1
ATOM 1711 C CA . ILE A 1 212 ? 26.109 13.227 9.719 1 28.95 212 ILE A CA 1
ATOM 1712 C C . ILE A 1 212 ? 25.234 14.367 9.195 1 28.95 212 ILE A C 1
ATOM 1714 O O . ILE A 1 212 ? 24.984 15.344 9.906 1 28.95 212 ILE A O 1
ATOM 1718 N N . ARG A 1 213 ? 24.75 14.156 8.031 1 31.64 213 ARG A N 1
ATOM 1719 C CA . ARG A 1 213 ? 23.984 15.281 7.5 1 31.64 213 ARG A CA 1
ATOM 1720 C C . ARG A 1 213 ? 22.625 15.383 8.18 1 31.64 213 ARG A C 1
ATOM 1722 O O . ARG A 1 213 ? 22.109 16.484 8.398 1 31.64 213 ARG A O 1
ATOM 1729 N N . LEU A 1 214 ? 22.031 14.297 8.531 1 32.06 214 LEU A N 1
ATOM 1730 C CA . LEU A 1 214 ? 20.781 14.352 9.273 1 32.06 214 LEU A CA 1
ATOM 1731 C C . LEU A 1 214 ? 21 14.93 10.672 1 32.06 214 LEU A C 1
ATOM 1733 O O . LEU A 1 214 ? 20.188 15.727 11.141 1 32.06 214 LEU A O 1
ATOM 1737 N N . LEU A 1 215 ? 22.016 14.492 11.273 1 32.06 215 LEU A N 1
ATOM 1738 C CA . LEU A 1 215 ? 22.359 15.117 12.555 1 32.06 215 LEU A CA 1
ATOM 1739 C C . LEU A 1 215 ? 22.562 16.625 12.383 1 32.06 215 LEU A C 1
ATOM 1741 O O . LEU A 1 215 ? 22.094 17.406 13.219 1 32.06 215 LEU A O 1
ATOM 1745 N N . LYS A 1 216 ? 23.25 16.922 11.359 1 33.84 216 LYS A N 1
ATOM 1746 C CA . LYS A 1 216 ? 23.484 18.359 11.156 1 33.84 216 LYS A CA 1
ATOM 1747 C C . LYS A 1 216 ? 22.172 19.094 10.883 1 33.84 216 LYS A C 1
ATOM 1749 O O . LYS A 1 216 ? 21.938 20.172 11.438 1 33.84 216 LYS A O 1
ATOM 1754 N N . ALA A 1 217 ? 21.359 18.484 10.133 1 34 217 ALA A N 1
ATOM 1755 C CA . ALA A 1 217 ? 20.094 19.156 9.859 1 34 217 ALA A CA 1
ATOM 1756 C C . ALA A 1 217 ? 19.219 19.188 11.109 1 34 217 ALA A C 1
ATOM 1758 O O . ALA A 1 217 ? 18.531 20.172 11.375 1 34 217 ALA A O 1
ATOM 1759 N N . TRP A 1 218 ? 19.203 18.156 11.828 1 32.5 218 TRP A N 1
ATOM 1760 C CA . TRP A 1 218 ? 18.484 18.141 13.102 1 32.5 218 TRP A CA 1
ATOM 1761 C C . TRP A 1 218 ? 19.109 19.125 14.086 1 32.5 218 TRP A C 1
ATOM 1763 O O . TRP A 1 218 ? 18.391 19.859 14.773 1 32.5 218 TRP A O 1
ATOM 1773 N N . ARG A 1 219 ? 20.359 19.047 14.203 1 31.78 219 ARG A N 1
ATOM 1774 C CA . ARG A 1 219 ? 21.031 20.031 15.062 1 31.78 219 ARG A CA 1
ATOM 1775 C C . ARG A 1 219 ? 20.688 21.453 14.625 1 31.78 219 ARG A C 1
ATOM 1777 O O . ARG A 1 219 ? 20.531 22.328 15.469 1 31.78 219 ARG A O 1
ATOM 1784 N N . GLN A 1 220 ? 20.719 21.672 13.352 1 34.38 220 GLN A N 1
ATOM 1785 C CA . GLN A 1 220 ? 20.406 23.016 12.891 1 34.38 220 GLN A CA 1
ATOM 1786 C C . GLN A 1 220 ? 18.969 23.391 13.211 1 34.38 220 GLN A C 1
ATOM 1788 O O . GLN A 1 220 ? 18.672 24.547 13.508 1 34.38 220 GLN A O 1
ATOM 1793 N N . LYS A 1 221 ? 18.078 22.406 13.109 1 31.77 221 LYS A N 1
ATOM 1794 C CA . LYS A 1 221 ? 16.703 22.719 13.445 1 31.77 221 LYS A CA 1
ATOM 1795 C C . LYS A 1 221 ? 16.516 22.844 14.961 1 31.77 221 LYS A C 1
ATOM 1797 O O . LYS A 1 221 ? 15.727 23.656 15.43 1 31.77 221 LYS A O 1
ATOM 1802 N N . CYS A 1 222 ? 16.984 21.828 15.672 1 33.84 222 CYS A N 1
ATOM 1803 C CA . CYS A 1 222 ? 16.828 21.969 17.125 1 33.84 222 CYS A CA 1
ATOM 1804 C C . CYS A 1 222 ? 17.75 23.047 17.672 1 33.84 222 CYS A C 1
ATOM 1806 O O . CYS A 1 222 ? 17.828 23.25 18.875 1 33.84 222 CYS A O 1
ATOM 1808 N N . GLN A 1 223 ? 18.047 24.047 17.203 1 34.59 223 GLN A N 1
ATOM 1809 C CA . GLN A 1 223 ? 18.766 25.188 17.75 1 34.59 223 GLN A CA 1
ATOM 1810 C C . GLN A 1 223 ? 19.688 24.766 18.891 1 34.59 223 GLN A C 1
ATOM 1812 O O . GLN A 1 223 ? 19.75 25.422 19.922 1 34.59 223 GLN A O 1
ATOM 1817 N N . LEU A 1 224 ? 20.25 23.578 19.016 1 32.03 224 LEU A N 1
ATOM 1818 C CA . LEU A 1 224 ? 21.141 23.375 20.156 1 32.03 224 LEU A CA 1
ATOM 1819 C C . LEU A 1 224 ? 22.344 24.297 20.078 1 32.03 224 LEU A C 1
ATOM 1821 O O . LEU A 1 224 ? 22.859 24.562 18.984 1 32.03 224 LEU A O 1
ATOM 1825 N N . PRO A 1 225 ? 22.672 25.109 21.156 1 26.61 225 PRO A N 1
ATOM 1826 C CA . PRO A 1 225 ? 23.812 26.031 21.172 1 26.61 225 PRO A CA 1
ATOM 1827 C C . PRO A 1 225 ? 25.109 25.391 20.688 1 26.61 225 PRO A C 1
ATOM 1829 O O . PRO A 1 225 ? 25.297 24.172 20.828 1 26.61 225 PRO A O 1
ATOM 1832 N N . LYS A 1 226 ? 26.031 26.078 19.844 1 27.06 226 LYS A N 1
ATOM 1833 C CA . LYS A 1 226 ? 27.422 25.766 19.531 1 27.06 226 LYS A CA 1
ATOM 1834 C C . LYS A 1 226 ? 28.188 25.406 20.797 1 27.06 226 LYS A C 1
ATOM 1836 O O . LYS A 1 226 ? 28.031 26.062 21.844 1 27.06 226 LYS A O 1
ATOM 1841 N N . MET B 1 1 ? 24.703 -10.672 -4.496 1 39.12 1 MET B N 1
ATOM 1842 C CA . MET B 1 1 ? 23.422 -11.039 -3.893 1 39.12 1 MET B CA 1
ATOM 1843 C C . MET B 1 1 ? 22.328 -11.148 -4.949 1 39.12 1 MET B C 1
ATOM 1845 O O . MET B 1 1 ? 22.25 -10.305 -5.848 1 39.12 1 MET B O 1
ATOM 1849 N N . PRO B 1 2 ? 21.859 -12.25 -5.125 1 49.25 2 PRO B N 1
ATOM 1850 C CA . PRO B 1 2 ? 21.016 -12.406 -6.312 1 49.25 2 PRO B CA 1
ATOM 1851 C C . PRO B 1 2 ? 19.953 -11.328 -6.422 1 49.25 2 PRO B C 1
ATOM 1853 O O . PRO B 1 2 ? 19.328 -10.969 -5.422 1 49.25 2 PRO B O 1
ATOM 1856 N N . GLU B 1 3 ? 20.172 -10.328 -7.355 1 64.88 3 GLU B N 1
ATOM 1857 C CA . GLU B 1 3 ? 19.359 -9.148 -7.676 1 64.88 3 GLU B CA 1
ATOM 1858 C C . GLU B 1 3 ? 18.016 -9.547 -8.289 1 64.88 3 GLU B C 1
ATOM 1860 O O . GLU B 1 3 ? 17.969 -10.352 -9.219 1 64.88 3 GLU B O 1
ATOM 1865 N N . PHE B 1 4 ? 16.906 -9.602 -7.426 1 83.19 4 PHE B N 1
ATOM 1866 C CA . PHE B 1 4 ? 15.586 -9.812 -8 1 83.19 4 PHE B CA 1
ATOM 1867 C C . PHE B 1 4 ? 15.375 -8.93 -9.219 1 83.19 4 PHE B C 1
ATOM 1869 O O . PHE B 1 4 ? 15.938 -7.836 -9.305 1 83.19 4 PHE B O 1
ATOM 1876 N N . PRO B 1 5 ? 14.773 -9.547 -10.18 1 87.75 5 PRO B N 1
ATOM 1877 C CA . PRO B 1 5 ? 14.484 -8.719 -11.352 1 87.75 5 PRO B CA 1
ATOM 1878 C C . PRO B 1 5 ? 13.68 -7.465 -11.008 1 87.75 5 PRO B C 1
ATOM 1880 O O . PRO B 1 5 ? 12.992 -7.434 -9.984 1 87.75 5 PRO B O 1
ATOM 1883 N N . GLY B 1 6 ? 13.883 -6.516 -11.836 1 91.12 6 GLY B N 1
ATOM 1884 C CA . GLY B 1 6 ? 13.062 -5.328 -11.68 1 91.12 6 GLY B CA 1
ATOM 1885 C C . GLY B 1 6 ? 11.578 -5.613 -11.805 1 91.12 6 GLY B C 1
ATOM 1886 O O . GLY B 1 6 ? 11.164 -6.434 -12.625 1 91.12 6 GLY B O 1
ATOM 1887 N N . ARG B 1 7 ? 10.805 -4.984 -10.93 1 93.38 7 ARG B N 1
ATOM 1888 C CA . ARG B 1 7 ? 9.359 -5.172 -11.008 1 93.38 7 ARG B CA 1
ATOM 1889 C C . ARG B 1 7 ? 8.617 -3.932 -10.516 1 93.38 7 ARG B C 1
ATOM 1891 O O . ARG B 1 7 ? 9.188 -3.115 -9.781 1 93.38 7 ARG B O 1
ATOM 1898 N N . TYR B 1 8 ? 7.477 -3.811 -10.977 1 94.25 8 TYR B N 1
ATOM 1899 C CA . TYR B 1 8 ? 6.543 -2.803 -10.492 1 94.25 8 TYR B CA 1
ATOM 1900 C C . TYR B 1 8 ? 5.176 -3.414 -10.227 1 94.25 8 TYR B C 1
ATOM 1902 O O . TYR B 1 8 ? 4.973 -4.613 -10.422 1 94.25 8 TYR B O 1
ATOM 1910 N N . MET B 1 9 ? 4.301 -2.686 -9.57 1 94.75 9 MET B N 1
ATOM 1911 C CA . MET B 1 9 ? 2.93 -3.1 -9.289 1 94.75 9 MET B CA 1
ATOM 1912 C C . MET B 1 9 ? 2.898 -4.207 -8.242 1 94.75 9 MET B C 1
ATOM 1914 O O . MET B 1 9 ? 2.059 -5.105 -8.305 1 94.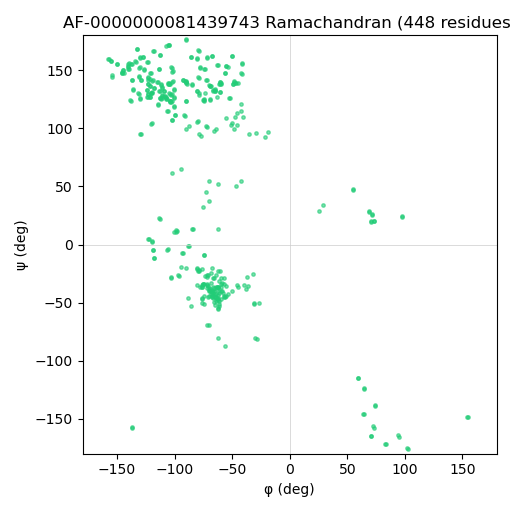75 9 MET B O 1
ATOM 1918 N N . HIS B 1 10 ? 3.883 -4.301 -7.379 1 97.81 10 HIS B N 1
ATOM 1919 C CA . HIS B 1 10 ? 3.947 -5.203 -6.234 1 97.81 10 HIS B CA 1
ATOM 1920 C C . HIS B 1 10 ? 3.701 -4.453 -4.93 1 97.81 10 HIS B C 1
ATOM 1922 O O . HIS B 1 10 ? 3.52 -3.234 -4.934 1 97.81 10 HIS B O 1
ATOM 1928 N N . GLU B 1 11 ? 3.57 -5.203 -3.879 1 98.12 11 GLU B N 1
ATOM 1929 C CA . GLU B 1 11 ? 3.443 -4.645 -2.535 1 98.12 11 GLU B CA 1
ATOM 1930 C C . GLU B 1 11 ? 4.582 -5.109 -1.634 1 98.12 11 GLU B C 1
ATOM 1932 O O . GLU B 1 11 ? 5.016 -6.262 -1.713 1 98.12 11 GLU B O 1
ATOM 1937 N N . ALA B 1 12 ? 5.051 -4.223 -0.826 1 98.06 12 ALA B N 1
ATOM 1938 C CA . ALA B 1 12 ? 6.078 -4.516 0.167 1 98.06 12 ALA B CA 1
ATOM 1939 C C . ALA B 1 12 ? 5.512 -4.441 1.583 1 98.06 12 ALA B C 1
ATOM 1941 O O . ALA B 1 12 ? 4.918 -3.43 1.966 1 98.06 12 ALA B O 1
ATOM 1942 N N . LEU B 1 13 ? 5.68 -5.484 2.336 1 97.69 13 LEU B N 1
ATOM 1943 C CA . LEU B 1 13 ? 5.141 -5.535 3.691 1 97.69 13 LEU B CA 1
ATOM 1944 C C . LEU B 1 13 ? 6.211 -5.977 4.684 1 97.69 13 LEU B C 1
ATOM 1946 O O . LEU B 1 13 ? 6.832 -7.027 4.508 1 97.69 13 LEU B O 1
ATOM 1950 N N . LEU B 1 14 ? 6.406 -5.18 5.684 1 96.81 14 LEU B N 1
ATOM 1951 C CA . LEU B 1 14 ? 7.32 -5.543 6.758 1 96.81 14 LEU B CA 1
ATOM 1952 C C . LEU B 1 14 ? 6.668 -6.531 7.719 1 96.81 14 LEU B C 1
ATOM 1954 O O . LEU B 1 14 ? 5.57 -6.281 8.219 1 96.81 14 LEU B O 1
ATOM 1958 N N . MET B 1 15 ? 7.391 -7.609 7.988 1 94.81 15 MET B N 1
ATOM 1959 C CA . MET B 1 15 ? 6.891 -8.633 8.898 1 94.81 15 MET B CA 1
ATOM 1960 C C . MET B 1 15 ? 7.637 -8.586 10.227 1 94.81 15 MET B C 1
ATOM 1962 O O . MET B 1 15 ? 8.641 -7.887 10.359 1 94.81 15 MET B O 1
ATOM 1966 N N . GLU B 1 16 ? 7.141 -9.344 11.195 1 87.81 16 GLU B N 1
ATOM 1967 C CA . GLU B 1 16 ? 7.676 -9.305 12.555 1 87.81 16 GLU B CA 1
ATOM 1968 C C . GLU B 1 16 ? 9.102 -9.836 12.602 1 87.81 16 GLU B C 1
ATOM 1970 O O . GLU B 1 16 ? 9.898 -9.422 13.445 1 87.81 16 GLU B O 1
ATOM 1975 N N . ASP B 1 17 ? 9.469 -10.703 11.758 1 87.25 17 ASP B N 1
ATOM 1976 C CA . ASP B 1 17 ? 10.812 -11.266 11.75 1 87.25 17 ASP B CA 1
ATOM 1977 C C . ASP B 1 17 ? 11.781 -10.375 10.977 1 87.25 17 ASP B C 1
ATOM 1979 O O . ASP B 1 17 ? 12.852 -10.82 10.562 1 87.25 17 ASP B O 1
ATOM 1983 N N . GLU B 1 18 ? 11.344 -9.172 10.695 1 90.25 18 GLU B N 1
ATOM 1984 C CA . GLU B 1 18 ? 12.148 -8.125 10.07 1 90.25 18 GLU B CA 1
ATOM 1985 C C . GLU B 1 18 ? 12.469 -8.469 8.617 1 90.25 18 GLU B C 1
ATOM 1987 O O . GLU B 1 18 ? 13.555 -8.164 8.125 1 90.25 18 GLU B O 1
ATOM 1992 N N . LYS B 1 19 ? 11.602 -9.195 8.039 1 94.5 19 LYS B N 1
ATOM 1993 C CA . LYS B 1 19 ? 11.641 -9.391 6.598 1 94.5 19 LYS B CA 1
ATOM 1994 C C . LYS B 1 19 ? 10.594 -8.531 5.895 1 94.5 19 LYS B C 1
ATOM 1996 O O . LYS B 1 19 ? 9.484 -8.352 6.402 1 94.5 19 LYS B O 1
ATOM 2001 N N . ILE B 1 20 ? 10.992 -8 4.789 1 96.94 20 ILE B N 1
ATOM 2002 C CA . ILE B 1 20 ? 10.055 -7.312 3.91 1 96.94 20 ILE B CA 1
ATOM 2003 C C . ILE B 1 20 ? 9.641 -8.234 2.768 1 96.94 20 ILE B C 1
ATOM 2005 O O . ILE B 1 20 ? 10.461 -8.57 1.904 1 96.94 20 ILE B O 1
ATOM 2009 N N . LEU B 1 21 ? 8.398 -8.664 2.748 1 97.81 21 LEU B N 1
ATOM 2010 C CA . LEU B 1 21 ? 7.879 -9.508 1.679 1 97.81 21 LEU B CA 1
ATOM 2011 C C . LEU B 1 21 ? 7.508 -8.672 0.459 1 97.81 21 LEU B C 1
ATOM 2013 O O . LEU B 1 21 ? 6.895 -7.613 0.592 1 97.81 21 LEU B O 1
ATOM 2017 N N . LEU B 1 22 ? 7.934 -9.094 -0.687 1 97.94 22 LEU B N 1
ATOM 2018 C CA . LEU B 1 22 ? 7.527 -8.508 -1.96 1 97.94 22 LEU B CA 1
ATOM 2019 C C . LEU B 1 22 ? 6.48 -9.383 -2.646 1 97.94 22 LEU B C 1
ATOM 2021 O O . LEU B 1 22 ? 6.805 -10.43 -3.203 1 97.94 22 LEU B O 1
ATOM 2025 N N . ILE B 1 23 ? 5.254 -8.906 -2.648 1 98.5 23 ILE B N 1
ATOM 2026 C CA . ILE B 1 23 ? 4.152 -9.766 -3.086 1 98.5 23 ILE B CA 1
ATOM 2027 C C . ILE B 1 23 ? 3.596 -9.25 -4.41 1 98.5 23 ILE B C 1
ATOM 2029 O O . ILE B 1 23 ? 3.24 -8.07 -4.527 1 98.5 23 ILE B O 1
ATOM 2033 N N . GLY B 1 24 ? 3.5 -10.148 -5.363 1 97.88 24 GLY B N 1
ATOM 2034 C CA . GLY B 1 24 ? 2.918 -9.828 -6.656 1 97.88 24 GLY B CA 1
ATOM 2035 C C . GLY B 1 24 ? 3.791 -8.906 -7.488 1 97.88 24 GLY B C 1
ATOM 2036 O O . GLY B 1 24 ? 4.992 -8.781 -7.234 1 97.88 24 GLY B O 1
ATOM 2037 N N . GLY B 1 25 ? 3.148 -8.352 -8.508 1 96.81 25 GLY B N 1
ATOM 2038 C CA . GLY B 1 25 ? 3.852 -7.465 -9.422 1 96.81 25 GLY B CA 1
ATOM 2039 C C . GLY B 1 25 ? 4.621 -8.203 -10.5 1 96.81 25 GLY B C 1
ATOM 2040 O O . GLY B 1 25 ? 4.406 -9.398 -10.711 1 96.81 25 GLY B O 1
ATOM 2041 N N . GLY B 1 26 ? 5.387 -7.48 -11.234 1 94.5 26 GLY B N 1
ATOM 2042 C CA . GLY B 1 26 ? 6.164 -7.945 -12.375 1 94.5 26 GLY B CA 1
ATOM 2043 C C . GLY B 1 26 ? 6.465 -6.848 -13.375 1 94.5 26 GLY B C 1
ATOM 2044 O O . GLY B 1 26 ? 6.766 -5.715 -12.992 1 94.5 26 GLY B O 1
ATOM 2045 N N . ASP B 1 27 ? 6.535 -7.223 -14.508 1 89.38 27 ASP B N 1
ATOM 2046 C CA . ASP B 1 27 ? 6.645 -6.273 -15.609 1 89.38 27 ASP B CA 1
ATOM 2047 C C . ASP B 1 27 ? 5.742 -6.672 -16.766 1 89.38 27 ASP B C 1
ATOM 2049 O O . ASP B 1 27 ? 4.711 -7.312 -16.578 1 89.38 27 ASP B O 1
ATOM 2053 N N . SER B 1 28 ? 6.035 -6.207 -17.984 1 84.44 28 SER B N 1
ATOM 2054 C CA . SER B 1 28 ? 5.156 -6.484 -19.109 1 84.44 28 SER B CA 1
ATOM 2055 C C . SER B 1 28 ? 5.285 -7.934 -19.578 1 84.44 28 SER B C 1
ATOM 2057 O O . SER B 1 28 ? 4.453 -8.422 -20.344 1 84.44 28 SER B O 1
ATOM 2059 N N . GLU B 1 29 ? 6.305 -8.664 -19.016 1 87.56 29 GLU B N 1
ATOM 2060 C CA . GLU B 1 29 ? 6.598 -9.984 -19.578 1 87.56 29 GLU B CA 1
ATOM 2061 C C . GLU B 1 29 ? 6.379 -11.078 -18.531 1 87.56 29 GLU B C 1
ATOM 2063 O O . GLU B 1 29 ? 6.344 -12.266 -18.859 1 87.56 29 GLU B O 1
ATOM 2068 N N . TRP B 1 30 ? 6.223 -10.656 -17.359 1 90.81 30 TRP B N 1
ATOM 2069 C CA . TRP B 1 30 ? 6.086 -11.68 -16.328 1 90.81 30 TRP B CA 1
ATOM 2070 C C . TRP B 1 30 ? 5.371 -11.125 -15.102 1 90.81 30 TRP B C 1
ATOM 2072 O O . TRP B 1 30 ? 5.277 -9.914 -14.922 1 90.81 30 TRP B O 1
ATOM 2082 N N . SER B 1 31 ? 4.816 -12.016 -14.281 1 95.31 31 SER B N 1
ATOM 2083 C CA . SER B 1 31 ? 4.277 -11.742 -12.945 1 95.31 31 SER B CA 1
ATOM 2084 C C . SER B 1 31 ? 4.949 -12.617 -11.891 1 95.31 31 SER B C 1
ATOM 2086 O O . SER B 1 31 ? 5.188 -13.805 -12.125 1 95.31 31 SER B O 1
ATOM 2088 N N . ALA B 1 32 ? 5.25 -12.062 -10.812 1 96.62 32 ALA B N 1
ATOM 2089 C CA . ALA B 1 32 ? 5.918 -12.797 -9.742 1 96.62 32 ALA B CA 1
ATOM 2090 C C . ALA B 1 32 ? 5.059 -13.969 -9.266 1 96.62 32 ALA B C 1
ATOM 2092 O O . ALA B 1 32 ? 3.859 -13.805 -9.023 1 96.62 32 ALA B O 1
ATOM 2093 N N . PRO B 1 33 ? 5.668 -15.133 -9.172 1 96.88 33 PRO B N 1
ATOM 2094 C CA . PRO B 1 33 ? 4.902 -16.25 -8.625 1 96.88 33 PRO B CA 1
ATOM 2095 C C . PRO B 1 33 ? 4.566 -16.078 -7.148 1 96.88 33 PRO B C 1
ATOM 2097 O O . PRO B 1 33 ? 5.195 -15.266 -6.465 1 96.88 33 PRO B O 1
ATOM 2100 N N . LEU B 1 34 ? 3.576 -16.859 -6.672 1 98.19 34 LEU B N 1
ATOM 2101 C CA . LEU B 1 34 ? 3.156 -16.703 -5.285 1 98.19 34 LEU B CA 1
ATOM 2102 C C . LEU B 1 34 ? 3.354 -18.016 -4.52 1 98.19 34 LEU B C 1
ATOM 2104 O O . LEU B 1 34 ? 3.041 -18.094 -3.328 1 98.19 34 LEU B O 1
ATOM 2108 N N . ASP B 1 35 ? 3.9 -19 -5.191 1 98 35 ASP B N 1
ATOM 2109 C CA . ASP B 1 35 ? 4.348 -20.188 -4.484 1 98 35 ASP B CA 1
ATOM 2110 C C . ASP B 1 35 ? 5.711 -19.969 -3.838 1 98 35 ASP B C 1
ATOM 2112 O O . ASP B 1 35 ? 6.094 -20.703 -2.922 1 98 35 ASP B O 1
ATOM 2116 N N . LYS B 1 36 ? 6.395 -19.016 -4.352 1 96.06 36 LYS B N 1
ATOM 2117 C CA . LYS B 1 36 ? 7.637 -18.5 -3.787 1 96.06 36 LYS B CA 1
ATOM 2118 C C . LYS B 1 36 ? 7.605 -16.969 -3.697 1 96.06 36 LYS B C 1
ATOM 2120 O O . LYS B 1 36 ? 7.371 -16.297 -4.699 1 96.06 36 LYS B O 1
ATOM 2125 N N . ILE B 1 37 ? 7.926 -16.484 -2.559 1 97 37 ILE B N 1
ATOM 2126 C CA . ILE B 1 37 ? 7.832 -15.047 -2.357 1 97 37 ILE B CA 1
ATOM 2127 C C . ILE B 1 37 ? 9.227 -14.461 -2.184 1 97 37 ILE B C 1
ATOM 2129 O O . ILE B 1 37 ? 10.016 -14.945 -1.363 1 97 37 ILE B O 1
ATOM 2133 N N . ASP B 1 38 ? 9.547 -13.445 -3 1 96.44 38 ASP B N 1
ATOM 2134 C CA . ASP B 1 38 ? 10.773 -12.672 -2.803 1 96.44 38 ASP B CA 1
ATOM 2135 C C . ASP B 1 38 ? 10.688 -11.82 -1.54 1 96.44 38 ASP B C 1
ATOM 2137 O O . ASP B 1 38 ? 9.641 -11.234 -1.25 1 96.44 38 ASP B O 1
ATOM 2141 N N . ALA B 1 39 ? 11.812 -11.812 -0.761 1 96.44 39 ALA B N 1
ATOM 2142 C CA . ALA B 1 39 ? 11.836 -11.023 0.468 1 96.44 39 ALA B CA 1
ATOM 2143 C C . ALA B 1 39 ? 13.227 -10.438 0.708 1 96.44 39 ALA B C 1
ATOM 2145 O O . ALA B 1 39 ? 14.227 -10.977 0.238 1 96.44 39 ALA B O 1
ATOM 2146 N N . TYR B 1 40 ? 13.211 -9.352 1.327 1 95.44 40 TYR B N 1
ATOM 2147 C CA . TYR B 1 40 ? 14.453 -8.773 1.837 1 95.44 40 TYR B CA 1
ATOM 2148 C C . TYR B 1 40 ? 14.578 -8.984 3.34 1 95.44 40 TYR B C 1
ATOM 2150 O O . TYR B 1 40 ? 13.703 -8.57 4.109 1 95.44 40 TYR B O 1
ATOM 2158 N N . ASP B 1 41 ? 15.625 -9.602 3.664 1 90.25 41 ASP B N 1
ATOM 2159 C CA . ASP B 1 41 ? 15.922 -9.812 5.078 1 90.25 41 ASP B CA 1
ATOM 2160 C C . ASP B 1 41 ? 16.766 -8.664 5.637 1 90.25 41 ASP B C 1
ATOM 2162 O O . ASP B 1 41 ? 17.953 -8.555 5.324 1 90.25 41 ASP B O 1
ATOM 2166 N N . ILE B 1 42 ? 16.141 -7.898 6.492 1 88.62 42 ILE B N 1
ATOM 2167 C CA . ILE B 1 42 ? 16.781 -6.688 6.984 1 88.62 42 ILE B CA 1
ATOM 2168 C C . ILE B 1 42 ? 17.984 -7.059 7.852 1 88.62 42 ILE B C 1
ATOM 2170 O O . ILE B 1 42 ? 19.047 -6.434 7.762 1 88.62 42 ILE B O 1
ATOM 2174 N N . LYS B 1 43 ? 17.844 -8.078 8.648 1 82.19 43 LYS B N 1
ATOM 2175 C CA . LYS B 1 43 ? 18.891 -8.492 9.57 1 82.19 43 LYS B CA 1
ATOM 2176 C C . LYS B 1 43 ? 20.141 -8.93 8.82 1 82.19 43 LYS B C 1
ATOM 2178 O O . LYS B 1 43 ? 21.25 -8.508 9.148 1 82.19 43 LYS B O 1
ATOM 2183 N N . SER B 1 44 ? 19.906 -9.734 7.824 1 86.12 44 SER B N 1
ATOM 2184 C CA . SER B 1 44 ? 21.047 -10.266 7.09 1 86.12 44 SER B CA 1
ATOM 2185 C C . SER B 1 44 ? 21.391 -9.391 5.883 1 86.12 44 SER B C 1
ATOM 2187 O O . SER B 1 44 ? 22.406 -9.617 5.215 1 86.12 44 SER B O 1
ATOM 2189 N N . ASN B 1 45 ? 20.594 -8.445 5.605 1 87.12 45 ASN B N 1
ATOM 2190 C CA . ASN B 1 45 ? 20.781 -7.543 4.477 1 87.12 45 ASN B CA 1
ATOM 2191 C C . ASN B 1 45 ? 20.922 -8.312 3.164 1 87.12 45 ASN B C 1
ATOM 2193 O O . ASN B 1 45 ? 21.859 -8.086 2.4 1 87.12 45 ASN B O 1
ATOM 2197 N N . THR B 1 46 ? 20.016 -9.219 3.023 1 89.5 46 THR B N 1
ATOM 2198 C CA . THR B 1 46 ? 20.047 -10.047 1.822 1 89.5 46 THR B CA 1
ATOM 2199 C C . THR B 1 46 ? 18.641 -10.305 1.307 1 89.5 46 THR B C 1
ATOM 2201 O O . THR B 1 46 ? 17.672 -10.25 2.072 1 89.5 46 THR B O 1
ATOM 2204 N N . PHE B 1 47 ? 18.625 -10.523 0.012 1 92.25 47 PHE B N 1
ATOM 2205 C CA . PHE B 1 47 ? 17.375 -10.992 -0.585 1 92.25 47 PHE B CA 1
ATOM 2206 C C . PHE B 1 47 ? 17.25 -12.5 -0.469 1 92.25 47 PHE B C 1
ATOM 2208 O O . PHE B 1 47 ? 18.234 -13.227 -0.657 1 92.25 47 PHE B O 1
ATOM 2215 N N . VAL B 1 48 ? 16.094 -12.883 -0.144 1 93.5 48 VAL B N 1
ATOM 2216 C CA . VAL B 1 48 ? 15.836 -14.312 0.004 1 93.5 48 VAL B CA 1
ATOM 2217 C C . VAL B 1 48 ? 14.531 -14.68 -0.701 1 93.5 48 VAL B C 1
ATOM 2219 O O . VAL B 1 48 ? 13.695 -13.812 -0.957 1 93.5 48 VAL B O 1
ATOM 2222 N N . LYS B 1 49 ? 14.406 -15.945 -1.037 1 94.69 49 LYS B N 1
ATOM 2223 C CA . LYS B 1 49 ? 13.164 -16.5 -1.555 1 94.69 49 LYS B CA 1
ATOM 2224 C C . LYS B 1 49 ? 12.508 -17.422 -0.531 1 94.69 49 LYS B C 1
ATOM 2226 O O . LYS B 1 49 ? 13.156 -18.328 0.012 1 94.69 49 LYS B O 1
ATOM 2231 N N . ILE B 1 50 ? 11.25 -17.203 -0.355 1 95.19 50 ILE B N 1
ATOM 2232 C CA . ILE B 1 50 ? 10.539 -17.969 0.665 1 95.19 50 ILE B CA 1
ATOM 2233 C C . ILE B 1 50 ? 9.5 -18.859 0.003 1 95.19 50 ILE B C 1
ATOM 2235 O O . ILE B 1 50 ? 8.586 -18.375 -0.663 1 95.19 50 ILE B O 1
ATOM 2239 N N . GLU B 1 51 ? 9.656 -20.141 0.232 1 95.44 51 GLU B N 1
ATOM 2240 C CA . GLU B 1 51 ? 8.633 -21.062 -0.243 1 95.44 51 GLU B CA 1
ATOM 2241 C C . GLU B 1 51 ? 7.359 -20.953 0.589 1 95.44 51 GLU B C 1
ATOM 2243 O O . GLU B 1 51 ? 7.422 -20.797 1.811 1 95.44 51 GLU B O 1
ATOM 2248 N N . THR B 1 52 ? 6.242 -21.047 -0.095 1 98 52 THR B N 1
ATOM 2249 C CA . THR B 1 52 ? 4.969 -20.969 0.611 1 98 52 THR B CA 1
ATOM 2250 C C . THR B 1 52 ? 4.242 -22.312 0.55 1 98 52 THR B C 1
ATOM 2252 O O . THR B 1 52 ? 4.648 -23.219 -0.186 1 98 52 THR B O 1
ATOM 2255 N N . ILE B 1 53 ? 3.266 -22.438 1.448 1 97.88 53 ILE B N 1
ATOM 2256 C CA . ILE B 1 53 ? 2.424 -23.625 1.479 1 97.88 53 ILE B CA 1
ATOM 2257 C C . ILE B 1 53 ? 1.09 -23.328 0.797 1 97.88 53 ILE B C 1
ATOM 2259 O O . ILE B 1 53 ? 0.436 -22.328 1.103 1 97.88 53 ILE B O 1
ATOM 2263 N N . ALA B 1 54 ? 0.648 -24.219 -0.071 1 98.25 54 ALA B N 1
ATOM 2264 C CA . ALA B 1 54 ? -0.563 -24.031 -0.865 1 98.25 54 ALA B CA 1
ATOM 2265 C C . ALA B 1 54 ? -1.813 -24.219 -0.012 1 98.25 54 ALA B C 1
ATOM 2267 O O . ALA B 1 54 ? -1.791 -24.953 0.979 1 98.25 54 ALA B O 1
ATOM 2268 N N . ASP B 1 55 ? -2.836 -23.516 -0.449 1 97.56 55 ASP B N 1
ATOM 2269 C CA . ASP B 1 55 ? -4.16 -23.859 0.063 1 97.56 55 ASP B CA 1
ATOM 2270 C C . ASP B 1 55 ? -4.535 -25.297 -0.286 1 97.56 55 ASP B C 1
ATOM 2272 O O . ASP B 1 55 ? -4.324 -25.734 -1.416 1 97.56 55 ASP B O 1
ATOM 2276 N N . LYS B 1 56 ? -5.129 -25.922 0.624 1 95.94 56 LYS B N 1
ATOM 2277 C CA . LYS B 1 56 ? -5.434 -27.344 0.457 1 95.94 56 LYS B CA 1
ATOM 2278 C C . LYS B 1 56 ? -6.375 -27.562 -0.722 1 95.94 56 LYS B C 1
ATOM 2280 O O . LYS B 1 56 ? -6.242 -28.547 -1.45 1 95.94 56 LYS B O 1
ATOM 2285 N N . ASN B 1 57 ? -7.309 -26.672 -0.928 1 96 57 ASN B N 1
ATOM 2286 C CA . ASN B 1 57 ? -8.375 -26.875 -1.902 1 96 57 ASN B CA 1
ATOM 2287 C C . ASN B 1 57 ? -8.125 -26.078 -3.184 1 96 57 ASN B C 1
ATOM 2289 O O . ASN B 1 57 ? -8.539 -26.5 -4.266 1 96 57 ASN B O 1
ATOM 2293 N N . HIS B 1 58 ? -7.41 -24.938 -3.062 1 97.31 58 HIS B N 1
ATOM 2294 C CA . HIS B 1 58 ? -7.387 -24.016 -4.191 1 97.31 58 HIS B CA 1
ATOM 2295 C C . HIS B 1 58 ? -5.973 -23.828 -4.723 1 97.31 58 HIS B C 1
ATOM 2297 O O . HIS B 1 58 ? -5.766 -23.125 -5.711 1 97.31 58 HIS B O 1
ATOM 2303 N N . GLY B 1 59 ? -4.949 -24.469 -4.008 1 98.38 59 GLY B N 1
ATOM 2304 C CA . GLY B 1 59 ? -3.576 -24.281 -4.445 1 98.38 59 GLY B CA 1
ATOM 2305 C C . GLY B 1 59 ? -3.021 -22.906 -4.105 1 98.38 59 GLY B C 1
ATOM 2306 O O . GLY B 1 59 ? -3.213 -22.422 -2.99 1 98.38 59 GLY B O 1
ATOM 2307 N N . PHE B 1 60 ? -2.279 -22.375 -5.109 1 98.62 60 PHE B N 1
ATOM 2308 C CA . PHE B 1 60 ? -1.693 -21.047 -4.934 1 98.62 60 PHE B CA 1
ATOM 2309 C C . PHE B 1 60 ? -2.506 -20 -5.672 1 98.62 60 PHE B C 1
ATOM 2311 O O . PHE B 1 60 ? -3.156 -20.297 -6.676 1 98.62 60 PHE B O 1
ATOM 2318 N N . PRO B 1 61 ? -2.541 -18.781 -5.168 1 98.44 61 PRO B N 1
ATOM 2319 C CA . PRO B 1 61 ? -3.133 -17.75 -6.02 1 98.44 61 PRO B CA 1
ATOM 2320 C C . PRO B 1 61 ? -2.443 -17.641 -7.379 1 98.44 61 PRO B C 1
ATOM 2322 O O . PRO B 1 61 ? -1.224 -17.797 -7.469 1 98.44 61 PRO B O 1
ATOM 2325 N N . ILE B 1 62 ? -3.191 -17.297 -8.383 1 97.5 62 ILE B N 1
ATOM 2326 C CA . ILE B 1 62 ? -2.625 -17.016 -9.695 1 97.5 62 ILE B CA 1
ATOM 2327 C C . ILE B 1 62 ? -1.722 -15.781 -9.617 1 97.5 62 ILE B C 1
ATOM 2329 O O . ILE B 1 62 ? -2.076 -14.789 -8.984 1 97.5 62 ILE B O 1
ATOM 2333 N N . PRO B 1 63 ? -0.501 -15.922 -10.195 1 97.62 63 PRO B N 1
ATOM 2334 C CA . PRO B 1 63 ? 0.336 -14.719 -10.25 1 97.62 63 PRO B CA 1
ATOM 2335 C C . PRO B 1 63 ? -0.415 -13.5 -10.773 1 97.62 63 PRO B C 1
ATOM 2337 O O . PRO B 1 63 ? -1.183 -13.602 -11.734 1 97.62 63 PRO B O 1
ATOM 2340 N N . ARG B 1 64 ? -0.199 -12.312 -10.203 1 97.62 64 ARG B N 1
ATOM 2341 C CA . ARG B 1 64 ? -1.03 -11.148 -10.492 1 97.62 64 ARG B CA 1
ATOM 2342 C C . ARG B 1 64 ? -0.268 -9.859 -10.242 1 97.62 64 ARG B C 1
ATOM 2344 O O . ARG B 1 64 ? 0.743 -9.852 -9.531 1 97.62 64 ARG B O 1
ATOM 2351 N N . GLN B 1 65 ? -0.716 -8.883 -10.852 1 96.5 65 GLN B N 1
ATOM 2352 C CA . GLN B 1 65 ? -0.214 -7.52 -10.703 1 96.5 65 GLN B CA 1
ATOM 2353 C C . GLN B 1 65 ? -1.329 -6.562 -10.289 1 96.5 65 GLN B C 1
ATOM 2355 O O . GLN B 1 65 ? -2.512 -6.895 -10.398 1 96.5 65 GLN B O 1
ATOM 2360 N N . PHE B 1 66 ? -1.003 -5.422 -9.672 1 96.44 66 PHE B N 1
ATOM 2361 C CA . PHE B 1 66 ? -1.943 -4.348 -9.367 1 96.44 66 PHE B CA 1
ATOM 2362 C C . PHE B 1 66 ? -2.906 -4.773 -8.258 1 96.44 66 PHE B C 1
ATOM 2364 O O . PHE B 1 66 ? -4.027 -4.266 -8.18 1 96.44 66 PHE B O 1
ATOM 2371 N N . GLN B 1 67 ? -2.529 -5.793 -7.477 1 98.12 67 GLN B N 1
ATOM 2372 C CA . GLN B 1 67 ? -3.311 -6.156 -6.297 1 98.12 67 GLN B CA 1
ATOM 2373 C C . GLN B 1 67 ? -3.004 -5.23 -5.125 1 98.12 67 GLN B C 1
ATOM 2375 O O . GLN B 1 67 ? -2.051 -4.449 -5.176 1 98.12 67 GLN B O 1
ATOM 2380 N N . THR B 1 68 ? -3.762 -5.262 -4.137 1 98.44 68 THR B N 1
ATOM 2381 C CA . THR B 1 68 ? -3.436 -4.594 -2.881 1 98.44 68 THR B CA 1
ATOM 2382 C C . THR B 1 68 ? -3.209 -5.613 -1.77 1 98.44 68 THR B C 1
ATOM 2384 O O . THR B 1 68 ? -3.693 -6.746 -1.851 1 98.44 68 THR B O 1
ATOM 2387 N N . CYS B 1 69 ? -2.412 -5.254 -0.866 1 98.5 69 CYS B N 1
ATOM 2388 C CA . CYS B 1 69 ? -2.18 -6.062 0.326 1 98.5 69 CYS B CA 1
ATOM 2389 C C . CYS B 1 69 ? -2.459 -5.262 1.591 1 98.5 69 CYS B C 1
ATOM 2391 O O . CYS B 1 69 ? -2.068 -4.098 1.691 1 98.5 69 CYS B O 1
ATOM 2393 N N . VAL B 1 70 ? -3.166 -5.844 2.467 1 97.62 70 VAL B N 1
ATOM 2394 C CA . VAL B 1 70 ? -3.346 -5.27 3.797 1 97.62 70 VAL B CA 1
ATOM 2395 C C . VAL B 1 70 ? -2.891 -6.27 4.855 1 97.62 70 VAL B C 1
ATOM 2397 O O . VAL B 1 70 ? -3.021 -7.48 4.672 1 97.62 70 VAL B O 1
ATOM 2400 N N . ARG B 1 71 ? -2.318 -5.75 5.871 1 95.44 71 ARG B N 1
ATOM 2401 C CA . ARG B 1 71 ? -1.78 -6.609 6.922 1 95.44 71 ARG B CA 1
ATOM 2402 C C . ARG B 1 71 ? -2.584 -6.465 8.211 1 95.44 71 ARG B C 1
ATOM 2404 O O . ARG B 1 71 ? -2.953 -5.355 8.594 1 95.44 71 ARG B O 1
ATOM 2411 N N . ASP B 1 72 ? -2.844 -7.555 8.859 1 91.06 72 ASP B N 1
ATOM 2412 C CA . ASP B 1 72 ? -3.404 -7.68 10.203 1 91.06 72 ASP B CA 1
ATOM 2413 C C . ASP B 1 72 ? -2.576 -8.633 11.055 1 91.06 72 ASP B C 1
ATOM 2415 O O . ASP B 1 72 ? -2.781 -9.852 11.016 1 91.06 72 ASP B O 1
ATOM 2419 N N . ASP B 1 73 ? -1.646 -8.055 11.836 1 86.75 73 ASP B N 1
ATOM 2420 C CA . ASP B 1 73 ? -0.685 -8.828 12.617 1 86.75 73 ASP B CA 1
ATOM 2421 C C . ASP B 1 73 ? 0.165 -9.719 11.719 1 86.75 73 ASP B C 1
ATOM 2423 O O . ASP B 1 73 ? 0.911 -9.227 10.867 1 86.75 73 ASP B O 1
ATOM 2427 N N . GLU B 1 74 ? 0.003 -11.031 11.883 1 87.88 74 GLU B N 1
ATOM 2428 C CA . GLU B 1 74 ? 0.866 -11.938 11.133 1 87.88 74 GLU B CA 1
ATOM 2429 C C . GLU B 1 74 ? 0.164 -12.469 9.883 1 87.88 74 GLU B C 1
ATOM 2431 O O . GLU B 1 74 ? 0.632 -13.414 9.258 1 87.88 74 GLU B O 1
ATOM 2436 N N . LYS B 1 75 ? -0.958 -11.836 9.578 1 94.25 75 LYS B N 1
ATOM 2437 C CA . LYS B 1 75 ? -1.717 -12.195 8.383 1 94.25 75 LYS B CA 1
ATOM 2438 C C . LYS B 1 75 ? -1.663 -11.086 7.34 1 94.25 75 LYS B C 1
ATOM 2440 O O . LYS B 1 75 ? -1.755 -9.898 7.68 1 94.25 75 LYS B O 1
ATOM 2445 N N . ILE B 1 76 ? -1.444 -11.492 6.121 1 97.81 76 ILE B N 1
ATOM 2446 C CA . ILE B 1 76 ? -1.55 -10.586 4.98 1 97.81 76 ILE B CA 1
ATOM 2447 C C . ILE B 1 76 ? -2.723 -11.008 4.098 1 97.81 76 ILE B C 1
ATOM 2449 O O . ILE B 1 76 ? -2.896 -12.195 3.809 1 97.81 76 ILE B O 1
ATOM 2453 N N . TYR B 1 77 ? -3.533 -10.07 3.729 1 98.06 77 TYR B N 1
ATOM 2454 C CA . TYR B 1 77 ? -4.598 -10.328 2.768 1 98.06 77 TYR B CA 1
ATOM 2455 C C . TYR B 1 77 ? -4.285 -9.688 1.421 1 98.06 77 TYR B C 1
ATOM 2457 O O . TYR B 1 77 ? -3.969 -8.492 1.351 1 98.06 77 TYR B O 1
ATOM 2465 N N . VAL B 1 78 ? -4.34 -10.469 0.406 1 98.75 78 VAL B N 1
ATOM 2466 C CA . VAL B 1 78 ? -4.105 -10.039 -0.969 1 98.75 78 VAL B CA 1
ATOM 2467 C C . VAL B 1 78 ? -5.438 -9.938 -1.712 1 98.75 78 VAL B C 1
ATOM 2469 O O . VAL B 1 78 ? -6.176 -10.922 -1.806 1 98.75 78 VAL B O 1
ATOM 2472 N N . LEU B 1 79 ? -5.73 -8.773 -2.262 1 98.62 79 LEU B N 1
ATOM 2473 C CA . LEU B 1 79 ? -7.051 -8.516 -2.826 1 98.62 79 LEU B CA 1
ATOM 2474 C C . LEU B 1 79 ? -6.949 -8.141 -4.301 1 98.62 79 LEU B C 1
ATOM 2476 O O . LEU B 1 79 ? -6.238 -7.195 -4.66 1 98.62 79 LEU B O 1
ATOM 2480 N N . GLY B 1 80 ? -7.719 -8.875 -5.113 1 98.38 80 GLY B N 1
ATOM 2481 C CA . GLY B 1 80 ? -7.891 -8.492 -6.508 1 98.38 80 GLY B CA 1
ATOM 2482 C C . GLY B 1 80 ? -6.602 -8.555 -7.305 1 98.38 80 GLY B C 1
ATOM 2483 O O . GLY B 1 80 ? -5.793 -9.461 -7.121 1 98.38 80 GLY B O 1
ATOM 2484 N N . GLY B 1 81 ? -6.504 -7.648 -8.227 1 97.56 81 GLY B N 1
ATOM 2485 C CA . GLY B 1 81 ? -5.391 -7.637 -9.164 1 97.56 81 GLY B CA 1
ATOM 2486 C C . GLY B 1 81 ? -5.754 -8.195 -10.531 1 97.56 81 GLY B C 1
ATOM 2487 O O . GLY B 1 81 ? -6.93 -8.438 -10.812 1 97.56 81 GLY B O 1
ATOM 2488 N N . ARG B 1 82 ? -4.727 -8.25 -11.281 1 95.44 82 ARG B N 1
ATOM 2489 C CA . ARG B 1 82 ? -4.926 -8.672 -12.664 1 95.44 82 ARG B CA 1
ATOM 2490 C C . ARG B 1 82 ? -3.842 -9.648 -13.102 1 95.44 82 ARG B C 1
ATOM 2492 O O . ARG B 1 82 ? -2.67 -9.484 -12.758 1 95.44 82 ARG B O 1
ATOM 2499 N N . ALA B 1 83 ? -4.293 -10.633 -13.875 1 94 83 ALA B N 1
ATOM 2500 C CA . ALA B 1 83 ? -3.32 -11.555 -14.453 1 94 83 ALA B CA 1
ATOM 2501 C C . ALA B 1 83 ? -2.621 -10.93 -15.656 1 94 83 ALA B C 1
ATOM 2503 O O . ALA B 1 83 ? -3.17 -10.039 -16.312 1 94 83 ALA B O 1
ATOM 2504 N N . MET B 1 84 ? -1.416 -11.383 -15.852 1 85.31 84 MET B N 1
ATOM 2505 C CA . MET B 1 84 ? -0.744 -10.945 -17.078 1 85.31 84 MET B CA 1
ATOM 2506 C C . MET B 1 84 ? -1.444 -11.5 -18.312 1 85.31 84 MET B C 1
ATOM 2508 O O . MET B 1 84 ? -1.914 -12.641 -18.297 1 85.31 84 MET B O 1
ATOM 2512 N N . ASP B 1 85 ? -1.701 -10.617 -19.281 1 70.19 85 ASP B N 1
ATOM 2513 C CA . ASP B 1 85 ? -2.285 -11.109 -20.516 1 70.19 85 ASP B CA 1
ATOM 2514 C C . ASP B 1 85 ? -1.232 -11.789 -21.391 1 70.19 85 ASP B C 1
ATOM 2516 O O . ASP B 1 85 ? -0.312 -11.133 -21.891 1 70.19 85 ASP B O 1
ATOM 2520 N N . LYS B 1 86 ? -1.019 -13.102 -21.344 1 62.62 86 LYS B N 1
ATOM 2521 C CA . LYS B 1 86 ? -0.05 -13.805 -22.188 1 62.62 86 LYS B CA 1
ATOM 2522 C C . LYS B 1 86 ? -0.477 -13.789 -23.641 1 62.62 86 LYS B C 1
ATOM 2524 O O . LYS B 1 86 ? 0.249 -14.273 -24.516 1 62.62 86 LYS B O 1
ATOM 2529 N N . SER B 1 87 ? -1.778 -13.555 -23.828 1 53.09 87 SER B N 1
ATOM 2530 C CA . SER B 1 87 ? -2.166 -13.844 -25.203 1 53.09 87 SER B CA 1
ATOM 2531 C C . SER B 1 87 ? -1.426 -12.938 -26.188 1 53.09 87 SER B C 1
ATOM 2533 O O . SER B 1 87 ? -1.045 -13.375 -27.281 1 53.09 87 SER B O 1
ATOM 2535 N N . THR B 1 88 ? -1.873 -11.586 -26.422 1 46.09 88 THR B N 1
ATOM 2536 C CA . THR B 1 88 ? -1.622 -10.945 -27.703 1 46.09 88 THR B CA 1
ATOM 2537 C C . THR B 1 88 ? -0.287 -10.203 -27.688 1 46.09 88 THR B C 1
ATOM 2539 O O . THR B 1 88 ? -0.093 -9.281 -26.891 1 46.09 88 THR B O 1
ATOM 2542 N N . PRO B 1 89 ? 0.76 -10.82 -28.25 1 43.16 89 PRO B N 1
ATOM 2543 C CA . PRO B 1 89 ? 2.051 -10.148 -28.391 1 43.16 89 PRO B CA 1
ATOM 2544 C C . PRO B 1 89 ? 1.913 -8.633 -28.516 1 43.16 89 PRO B C 1
ATOM 2546 O O . PRO B 1 89 ? 2.729 -7.883 -27.969 1 43.16 89 PRO B O 1
ATOM 2549 N N . ASN B 1 90 ? 1.588 -8.141 -29.812 1 38.94 90 ASN B N 1
ATOM 2550 C CA . ASN B 1 90 ? 1.854 -6.895 -30.531 1 38.94 90 ASN B CA 1
ATOM 2551 C C . ASN B 1 90 ? 1.032 -5.742 -29.953 1 38.94 90 ASN B C 1
ATOM 2553 O O . ASN B 1 90 ? 1.188 -4.598 -30.391 1 38.94 90 ASN B O 1
ATOM 2557 N N . SER B 1 91 ? -0.384 -5.73 -30.125 1 38.72 91 SER B N 1
ATOM 2558 C CA . SER B 1 91 ? -1.113 -4.469 -30.203 1 38.72 91 SER B CA 1
ATOM 2559 C C . SER B 1 91 ? -1.355 -3.891 -28.812 1 38.72 91 SER B C 1
ATOM 2561 O O . SER B 1 91 ? -1.876 -4.578 -27.922 1 38.72 91 SER B O 1
ATOM 2563 N N . SER B 1 92 ? -0.729 -2.91 -28.344 1 44.03 92 SER B N 1
ATOM 2564 C CA . SER B 1 92 ? -0.674 -2.076 -27.141 1 44.03 92 SER B CA 1
ATOM 2565 C C . SER B 1 92 ? -2.043 -1.969 -26.484 1 44.03 92 SER B C 1
ATOM 2567 O O . SER B 1 92 ? -2.148 -2.012 -25.25 1 44.03 92 SER B O 1
ATOM 2569 N N . SER B 1 93 ? -3.086 -1.62 -27.266 1 45.28 93 SER B N 1
ATOM 2570 C CA . SER B 1 93 ? -4.43 -1.189 -26.891 1 45.28 93 SER B CA 1
ATOM 2571 C C . SER B 1 93 ? -5.25 -2.354 -26.344 1 45.28 93 SER B C 1
ATOM 2573 O O . SER B 1 93 ? -6.02 -2.186 -25.391 1 45.28 93 SER B O 1
ATOM 2575 N N . ASN B 1 94 ? -5.094 -3.645 -26.859 1 47.31 94 ASN B N 1
ATOM 2576 C CA . ASN B 1 94 ? -6.023 -4.746 -26.656 1 47.31 94 ASN B CA 1
ATOM 2577 C C . ASN B 1 94 ? -5.613 -5.613 -25.469 1 47.31 94 ASN B C 1
ATOM 2579 O O . ASN B 1 94 ? -6.363 -6.496 -25.047 1 47.31 94 ASN B O 1
ATOM 2583 N N . LYS B 1 95 ? -4.367 -5.559 -25.016 1 53.56 95 LYS B N 1
ATOM 2584 C CA . LYS B 1 95 ? -3.832 -6.391 -23.938 1 53.56 95 LYS B CA 1
ATOM 2585 C C . LYS B 1 95 ? -4.641 -6.219 -22.656 1 53.56 95 LYS B C 1
ATOM 2587 O O . LYS B 1 95 ? -4.918 -7.195 -21.953 1 53.56 95 LYS B O 1
ATOM 2592 N N . ASP B 1 96 ? -5.09 -5.094 -22.484 1 60.28 96 ASP B N 1
ATOM 2593 C CA . ASP B 1 96 ? -5.773 -4.828 -21.219 1 60.28 96 ASP B CA 1
ATOM 2594 C C . ASP B 1 96 ? -7.191 -5.387 -21.234 1 60.28 96 ASP B C 1
ATOM 2596 O O . ASP B 1 96 ? -7.695 -5.844 -20.203 1 60.28 96 ASP B O 1
ATOM 2600 N N . GLU B 1 97 ? -7.656 -5.562 -22.438 1 64.5 97 GLU B N 1
ATOM 2601 C CA . GLU B 1 97 ? -9.062 -5.941 -22.5 1 64.5 97 GLU B CA 1
ATOM 2602 C C . GLU B 1 97 ? -9.258 -7.422 -22.188 1 64.5 97 GLU B C 1
ATOM 2604 O O . GLU B 1 97 ? -10.297 -7.824 -21.656 1 64.5 97 GLU B O 1
ATOM 2609 N N . ASN B 1 98 ? -8.273 -8.219 -22.359 1 75.5 98 ASN B N 1
ATOM 2610 C CA . ASN B 1 98 ? -8.484 -9.656 -22.219 1 75.5 98 ASN B CA 1
ATOM 2611 C C . ASN B 1 98 ? -7.875 -10.188 -20.922 1 75.5 98 ASN B C 1
ATOM 2613 O O . ASN B 1 98 ? -8.062 -11.352 -20.578 1 75.5 98 ASN B O 1
ATOM 2617 N N . ALA B 1 99 ? -7.25 -9.359 -20.266 1 84.06 99 ALA B N 1
ATOM 2618 C CA . ALA B 1 99 ? -6.605 -9.828 -19.047 1 84.06 99 ALA B CA 1
ATOM 2619 C C . ALA B 1 99 ? -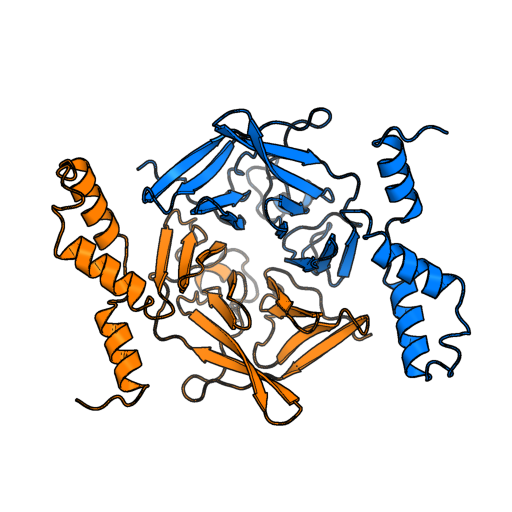7.641 -10.195 -17.984 1 84.06 99 ALA B C 1
ATOM 2621 O O . ALA B 1 99 ? -8.664 -9.523 -17.844 1 84.06 99 ALA B O 1
ATOM 2622 N N . VAL B 1 100 ? -7.441 -11.281 -17.328 1 92.19 100 VAL B N 1
ATOM 2623 C CA . VAL B 1 100 ? -8.312 -11.695 -16.234 1 92.19 100 VAL B CA 1
ATOM 2624 C C . VAL B 1 100 ? -8.125 -10.766 -15.039 1 92.19 100 VAL B C 1
ATOM 2626 O O . VAL B 1 100 ? -7 -10.516 -14.609 1 92.19 100 VAL B O 1
ATOM 2629 N N . VAL B 1 101 ? -9.188 -10.18 -14.57 1 95.81 101 VAL B N 1
ATOM 2630 C CA . VAL B 1 101 ? -9.195 -9.367 -13.359 1 95.81 101 VAL B CA 1
ATOM 2631 C C . VAL B 1 101 ? -9.852 -10.148 -12.219 1 95.81 101 VAL B C 1
ATOM 2633 O O . VAL B 1 101 ? -10.883 -10.789 -12.414 1 95.81 101 VAL B O 1
ATOM 2636 N N . PHE B 1 102 ? -9.297 -10.078 -11.047 1 97.62 102 PHE B N 1
ATOM 2637 C CA . PHE B 1 102 ? -9.695 -10.961 -9.961 1 97.62 102 PHE B CA 1
ATOM 2638 C C . PHE B 1 102 ? -10.586 -10.234 -8.969 1 97.62 102 PHE B C 1
ATOM 2640 O O . PHE B 1 102 ? -10.477 -9.016 -8.797 1 97.62 102 PHE B O 1
ATOM 2647 N N . ASP B 1 103 ? -11.445 -10.961 -8.281 1 97.5 103 ASP B N 1
ATOM 2648 C CA . ASP B 1 103 ? -12.242 -10.453 -7.168 1 97.5 103 ASP B CA 1
ATOM 2649 C C . ASP B 1 103 ? -11.992 -11.273 -5.902 1 97.5 103 ASP B C 1
ATOM 2651 O O . ASP B 1 103 ? -12.633 -11.047 -4.871 1 97.5 103 ASP B O 1
ATOM 2655 N N . ASP B 1 104 ? -11.078 -12.188 -5.98 1 97.94 104 ASP B N 1
ATOM 2656 C CA . ASP B 1 104 ? -10.82 -13.07 -4.844 1 97.94 104 ASP B CA 1
ATOM 2657 C C . ASP B 1 104 ? -9.938 -12.375 -3.807 1 97.94 104 ASP B C 1
ATOM 2659 O O . ASP B 1 104 ? -9.312 -11.359 -4.098 1 97.94 104 ASP B O 1
ATOM 2663 N N . ILE B 1 105 ? -9.977 -12.898 -2.594 1 97.88 105 ILE B N 1
ATOM 2664 C CA . ILE B 1 105 ? -9.133 -12.484 -1.476 1 97.88 105 ILE B CA 1
ATOM 2665 C C . ILE B 1 105 ? -8.375 -13.695 -0.933 1 97.88 105 ILE B C 1
ATOM 2667 O O . ILE B 1 105 ? -8.969 -14.734 -0.634 1 97.88 105 ILE B O 1
ATOM 2671 N N . TRP B 1 106 ? -7.105 -13.562 -0.846 1 98.56 106 TRP B N 1
ATOM 2672 C CA . TRP B 1 106 ? -6.25 -14.625 -0.312 1 98.56 106 TRP B CA 1
ATOM 2673 C C . TRP B 1 106 ? -5.582 -14.18 0.985 1 98.56 106 TRP B C 1
ATOM 2675 O O . TRP B 1 106 ? -5.145 -13.031 1.105 1 98.56 106 TRP B O 1
ATOM 2685 N N . GLN B 1 107 ? -5.5 -15.07 1.938 1 97.44 107 GLN B N 1
ATOM 2686 C CA . GLN B 1 107 ? -4.758 -14.867 3.178 1 97.44 107 GLN B CA 1
ATOM 2687 C C . GLN B 1 107 ? -3.396 -15.555 3.127 1 97.44 107 GLN B C 1
ATOM 2689 O O . GLN B 1 107 ? -3.297 -16.719 2.734 1 97.44 107 GLN B O 1
ATOM 2694 N N . LEU B 1 108 ? -2.391 -14.852 3.385 1 98.44 108 LEU B N 1
ATOM 2695 C CA . LEU B 1 108 ? -1.059 -15.383 3.643 1 98.44 108 LEU B CA 1
ATOM 2696 C C . LEU B 1 108 ? -0.71 -15.281 5.125 1 98.44 108 LEU B C 1
ATOM 2698 O O . LEU B 1 108 ? -0.555 -14.18 5.652 1 98.44 108 LEU B O 1
ATOM 2702 N N . LYS B 1 109 ? -0.552 -16.391 5.766 1 95.5 109 LYS B N 1
ATOM 2703 C CA . LYS B 1 109 ? -0.347 -16.406 7.211 1 95.5 109 LYS B CA 1
ATOM 2704 C C . LYS B 1 109 ? 0.991 -17.047 7.57 1 95.5 109 LYS B C 1
ATOM 2706 O O . LYS B 1 109 ? 1.343 -18.109 7.039 1 95.5 109 LYS B O 1
ATOM 2711 N N . ARG B 1 110 ? 1.677 -16.391 8.367 1 93.62 110 ARG B N 1
ATOM 2712 C CA . ARG B 1 110 ? 2.891 -16.969 8.922 1 93.62 110 ARG B CA 1
ATOM 2713 C C . ARG B 1 110 ? 2.555 -18.031 9.977 1 93.62 110 ARG B C 1
ATOM 2715 O O . ARG B 1 110 ? 1.855 -17.734 10.945 1 93.62 110 ARG B O 1
ATOM 2722 N N . ILE B 1 111 ? 3.027 -19.234 9.812 1 90.62 111 ILE B N 1
ATOM 2723 C CA . ILE B 1 111 ? 2.738 -20.328 10.742 1 90.62 111 ILE B CA 1
ATOM 2724 C C . ILE B 1 111 ? 4.043 -20.953 11.219 1 90.62 111 ILE B C 1
ATOM 2726 O O . ILE B 1 111 ? 5.055 -20.922 10.516 1 90.62 111 ILE B O 1
ATOM 2730 N N . GLN B 1 112 ? 3.949 -21.422 12.383 1 88.75 112 GLN B N 1
ATOM 2731 C CA . GLN B 1 112 ? 5.105 -22.109 12.945 1 88.75 112 GLN B CA 1
ATOM 2732 C C . GLN B 1 112 ? 4.914 -23.625 12.93 1 88.75 112 GLN B C 1
ATOM 2734 O O . GLN B 1 112 ? 3.9 -24.125 13.414 1 88.75 112 GLN B O 1
ATOM 2739 N N . LEU B 1 113 ? 5.824 -24.344 12.297 1 87.62 113 LEU B N 1
ATOM 2740 C CA . LEU B 1 113 ? 5.883 -25.797 12.32 1 87.62 113 LEU B CA 1
ATOM 2741 C C . LEU B 1 113 ? 7.203 -26.281 12.906 1 87.62 113 LEU B C 1
ATOM 2743 O O . LEU B 1 113 ? 8.242 -26.203 12.25 1 87.62 113 LEU B O 1
ATOM 2747 N N . GLY B 1 114 ? 7.156 -26.75 14.133 1 89.62 114 GLY B N 1
ATOM 2748 C CA . GLY B 1 114 ? 8.398 -27.031 14.844 1 89.62 114 GLY B CA 1
ATOM 2749 C C . GLY B 1 114 ? 9.227 -25.797 15.102 1 89.62 114 GLY B C 1
ATOM 2750 O O . GLY B 1 114 ? 8.734 -24.812 15.648 1 89.62 114 GLY B O 1
ATOM 2751 N N . ASN B 1 115 ? 10.508 -25.812 14.641 1 89 115 ASN B N 1
ATOM 2752 C CA . ASN B 1 115 ? 11.414 -24.688 14.867 1 89 115 ASN B CA 1
ATOM 2753 C C . ASN B 1 115 ? 11.5 -23.781 13.641 1 89 115 ASN B C 1
ATOM 2755 O O . ASN B 1 115 ? 12.312 -22.859 13.594 1 89 115 ASN B O 1
ATOM 2759 N N . HIS B 1 116 ? 10.539 -24.109 12.742 1 89.62 116 HIS B N 1
ATOM 2760 C CA . HIS B 1 116 ? 10.617 -23.359 11.5 1 89.62 116 HIS B CA 1
ATOM 2761 C C . HIS B 1 116 ? 9.32 -22.594 11.242 1 89.62 116 HIS B C 1
ATOM 2763 O O . HIS B 1 116 ? 8.25 -23.016 11.68 1 89.62 116 HIS B O 1
ATOM 2769 N N . PHE B 1 117 ? 9.453 -21.406 10.578 1 90.5 117 PHE B N 1
ATOM 2770 C CA . PHE B 1 117 ? 8.297 -20.609 10.18 1 90.5 117 PHE B CA 1
ATOM 2771 C C . PHE B 1 117 ? 8.055 -20.719 8.68 1 90.5 117 PHE B C 1
ATOM 2773 O O . PHE B 1 117 ? 9.008 -20.734 7.895 1 90.5 117 PHE B O 1
ATOM 2780 N N . TYR B 1 118 ? 6.762 -20.828 8.375 1 92.56 118 TYR B N 1
ATOM 2781 C CA . TYR B 1 118 ? 6.324 -20.906 6.988 1 92.56 118 TYR B CA 1
ATOM 2782 C C . TYR B 1 118 ? 5.199 -19.906 6.719 1 92.56 118 TYR B C 1
ATOM 2784 O O . TYR B 1 118 ? 4.629 -19.344 7.652 1 92.56 118 TYR B O 1
ATOM 2792 N N . TYR B 1 119 ? 5.035 -19.641 5.461 1 97.25 119 TYR B N 1
ATOM 2793 C CA . TYR B 1 119 ? 3.871 -18.875 5.031 1 97.25 119 TYR B CA 1
ATOM 2794 C C . TYR B 1 119 ? 2.879 -19.766 4.285 1 97.25 119 TYR B C 1
ATOM 2796 O O . TYR B 1 119 ? 3.252 -20.469 3.35 1 97.25 119 TYR B O 1
ATOM 2804 N N . LYS B 1 120 ? 1.658 -19.703 4.738 1 97.81 120 LYS B N 1
ATOM 2805 C CA . LYS B 1 120 ? 0.63 -20.547 4.152 1 97.81 120 LYS B CA 1
ATOM 2806 C C . LYS B 1 120 ? -0.473 -19.719 3.504 1 97.81 120 LYS B C 1
ATOM 2808 O O . LYS B 1 120 ? -0.974 -18.766 4.105 1 97.81 120 LYS B O 1
ATOM 2813 N N . TRP B 1 121 ? -0.837 -20.156 2.281 1 98.56 121 TRP B N 1
ATOM 2814 C CA . TRP B 1 121 ? -1.937 -19.5 1.568 1 98.56 121 TRP B CA 1
ATOM 2815 C C . TRP B 1 121 ? -3.268 -20.172 1.918 1 98.56 121 TRP B C 1
ATOM 2817 O O . TRP B 1 121 ? -3.354 -21.391 2.023 1 98.56 121 TRP B O 1
ATOM 2827 N N . THR B 1 122 ? -4.277 -19.328 2.1 1 97.06 122 THR B N 1
ATOM 2828 C CA . THR B 1 122 ? -5.668 -19.766 2.203 1 97.06 122 THR B CA 1
ATOM 2829 C C . THR B 1 122 ? -6.582 -18.812 1.426 1 97.06 122 THR B C 1
ATOM 2831 O O . THR B 1 122 ? -6.555 -17.609 1.634 1 97.06 122 THR B O 1
ATOM 2834 N N . GLN B 1 123 ? -7.328 -19.359 0.53 1 96.62 123 GLN B N 1
ATOM 2835 C CA . GLN B 1 123 ? -8.328 -18.516 -0.098 1 96.62 123 GLN B CA 1
ATOM 2836 C C . GLN B 1 123 ? -9.508 -18.266 0.844 1 96.62 123 GLN B C 1
ATOM 2838 O O . GLN B 1 123 ? -10.102 -19.203 1.365 1 96.62 123 GLN B O 1
ATOM 2843 N N . THR B 1 124 ? -9.766 -17 1.046 1 92.69 124 THR B N 1
ATOM 2844 C CA . THR B 1 124 ? -10.852 -16.656 1.961 1 92.69 124 THR B CA 1
ATOM 2845 C C . THR B 1 124 ? -12.211 -16.984 1.337 1 92.69 124 THR B C 1
ATOM 2847 O O . THR B 1 124 ? -12.32 -17.094 0.115 1 92.69 124 THR B O 1
ATOM 2850 N N . VAL B 1 125 ? -13.188 -17.094 2.176 1 86.38 125 VAL B N 1
ATOM 2851 C CA . VAL B 1 125 ? -14.547 -17.344 1.714 1 86.38 125 VAL B CA 1
ATOM 2852 C C . VAL B 1 125 ? -15.133 -16.062 1.134 1 86.38 125 VAL B C 1
ATOM 2854 O O . VAL B 1 125 ? -15.922 -16.094 0.186 1 86.38 125 VAL B O 1
ATOM 2857 N N . SER B 1 126 ? -14.734 -14.953 1.717 1 86.19 126 SER B N 1
ATOM 2858 C CA . SER B 1 126 ? -15.203 -13.656 1.241 1 86.19 126 SER B CA 1
ATOM 2859 C C . SER B 1 126 ? -14.445 -13.211 -0.003 1 86.19 126 SER B C 1
ATOM 2861 O O . SER B 1 126 ? -13.242 -13.461 -0.12 1 86.19 126 SER B O 1
ATOM 2863 N N . ASN B 1 127 ? -15.141 -12.57 -0.897 1 92.25 127 ASN B N 1
ATOM 2864 C CA . ASN B 1 127 ? -14.562 -11.969 -2.096 1 92.25 127 ASN B CA 1
ATOM 2865 C C . ASN B 1 127 ? -14.961 -10.508 -2.234 1 92.25 127 ASN B C 1
ATOM 2867 O O . ASN B 1 127 ? -15.875 -10.039 -1.551 1 92.25 127 ASN B O 1
ATOM 2871 N N . LEU B 1 128 ? -14.203 -9.852 -3.018 1 93.56 128 LEU B N 1
ATOM 2872 C CA . LEU B 1 128 ? -14.656 -8.523 -3.422 1 93.56 128 LEU B CA 1
ATOM 2873 C C . LEU B 1 128 ? -15.961 -8.609 -4.211 1 93.56 128 LEU B C 1
ATOM 2875 O O . LEU B 1 128 ? -16.25 -9.633 -4.82 1 93.56 128 LEU B O 1
ATOM 2879 N N . LYS B 1 129 ? -16.703 -7.578 -4.191 1 90.38 129 LYS B N 1
ATOM 2880 C CA . LYS B 1 129 ? -17.984 -7.547 -4.887 1 90.38 129 LYS B CA 1
ATOM 2881 C C . LYS B 1 129 ? -17.781 -7.484 -6.398 1 90.38 129 LYS B C 1
ATOM 2883 O O . LYS B 1 129 ? -18.656 -7.91 -7.16 1 90.38 129 LYS B O 1
ATOM 2888 N N . MET B 1 130 ? -16.688 -6.922 -6.758 1 92.38 130 MET B N 1
ATOM 2889 C CA . MET B 1 130 ? -16.344 -6.875 -8.18 1 92.38 130 MET B CA 1
ATOM 2890 C C . MET B 1 130 ? -14.836 -7.023 -8.383 1 92.38 130 MET B C 1
ATOM 2892 O O . MET B 1 130 ? -14.047 -6.531 -7.578 1 92.38 130 MET B O 1
ATOM 2896 N N . PRO B 1 131 ? -14.516 -7.676 -9.539 1 96.12 131 PRO B N 1
ATOM 2897 C CA . PRO B 1 131 ? -13.086 -7.703 -9.867 1 96.12 131 PRO B CA 1
ATOM 2898 C C . PRO B 1 131 ? -12.5 -6.309 -10.047 1 96.12 131 PRO B C 1
ATOM 2900 O O . PRO B 1 131 ? -13.141 -5.434 -10.633 1 96.12 131 PRO B O 1
ATOM 2903 N N . ILE B 1 132 ? -11.328 -6.102 -9.523 1 96.44 132 ILE B N 1
ATOM 2904 C CA . ILE B 1 132 ? -10.758 -4.758 -9.539 1 96.44 132 ILE B CA 1
ATOM 2905 C C . ILE B 1 132 ? -9.234 -4.844 -9.492 1 96.44 132 ILE B C 1
ATOM 2907 O O . ILE B 1 132 ? -8.672 -5.785 -8.922 1 96.44 132 ILE B O 1
ATOM 2911 N N . PHE B 1 133 ? -8.602 -3.949 -10.18 1 96.31 133 PHE B N 1
ATOM 2912 C CA . PHE B 1 133 ? -7.152 -3.779 -10.109 1 96.31 133 PHE B CA 1
ATOM 2913 C C . PHE B 1 133 ? -6.781 -2.303 -10.039 1 96.31 133 PHE B C 1
ATOM 2915 O O . PHE B 1 133 ? -7.602 -1.436 -10.352 1 96.31 133 PHE B O 1
ATOM 2922 N N . PHE B 1 134 ? -5.625 -1.968 -9.492 1 96.5 134 PHE B N 1
ATOM 2923 C CA . PHE B 1 134 ? -5.156 -0.594 -9.344 1 96.5 134 PHE B CA 1
ATOM 2924 C C . PHE B 1 134 ? -5.934 0.129 -8.25 1 96.5 134 PHE B C 1
ATOM 2926 O O . PHE B 1 134 ? -6.066 1.354 -8.281 1 96.5 134 PHE B O 1
ATOM 2933 N N . HIS B 1 135 ? -6.539 -0.591 -7.391 1 97.5 135 HIS B N 1
ATOM 2934 C CA . HIS B 1 135 ? -7.281 -0.058 -6.254 1 97.5 135 HIS B CA 1
ATOM 2935 C C . HIS B 1 135 ? -6.379 0.087 -5.027 1 97.5 135 HIS B C 1
ATOM 2937 O O . HIS B 1 135 ? -5.184 -0.207 -5.094 1 97.5 135 HIS B O 1
ATOM 2943 N N . SER B 1 136 ? -6.902 0.621 -3.994 1 98.12 136 SER B N 1
ATOM 2944 C CA . SER B 1 136 ? -6.242 0.667 -2.693 1 98.12 136 SER B CA 1
ATOM 2945 C C . SER B 1 136 ? -7.168 0.171 -1.588 1 98.12 136 SER B C 1
ATOM 2947 O O . SER B 1 136 ? -8.391 0.265 -1.708 1 98.12 136 SER B O 1
ATOM 2949 N N . SER B 1 137 ? -6.559 -0.351 -0.542 1 98.19 137 SER B N 1
ATOM 2950 C CA . SER B 1 137 ? -7.352 -0.973 0.512 1 98.19 137 SER B CA 1
ATOM 2951 C C . SER B 1 137 ? -6.793 -0.645 1.892 1 98.19 137 SER B C 1
ATOM 2953 O O . SER B 1 137 ? -5.613 -0.313 2.027 1 98.19 137 SER B O 1
ATOM 2955 N N . ALA B 1 138 ? -7.633 -0.701 2.859 1 97.62 138 ALA B N 1
ATOM 2956 C CA . ALA B 1 138 ? -7.293 -0.606 4.277 1 97.62 138 ALA B CA 1
ATOM 2957 C C . ALA B 1 138 ? -8.109 -1.595 5.105 1 97.62 138 ALA B C 1
ATOM 2959 O O . ALA B 1 138 ? -9.234 -1.942 4.734 1 97.62 138 ALA B O 1
ATOM 2960 N N . ILE B 1 139 ? -7.52 -2.012 6.184 1 94.75 139 ILE B N 1
ATOM 2961 C CA . ILE B 1 139 ? -8.211 -2.967 7.043 1 94.75 139 ILE B CA 1
ATOM 2962 C C . ILE B 1 139 ? -8.359 -2.385 8.445 1 94.75 139 ILE B C 1
ATOM 2964 O O . ILE B 1 139 ? -7.43 -1.776 8.977 1 94.75 139 ILE B O 1
ATOM 2968 N N . THR B 1 140 ? -9.508 -2.541 9.023 1 88.5 140 THR B N 1
ATOM 2969 C CA . THR B 1 140 ? -9.742 -2.117 10.398 1 88.5 140 THR B CA 1
ATOM 2970 C C . THR B 1 140 ? -9.32 -3.207 11.375 1 88.5 140 THR B C 1
ATOM 2972 O O . THR B 1 140 ? -9.219 -4.379 11.008 1 88.5 140 THR B O 1
ATOM 2975 N N . PRO B 1 141 ? -9.125 -2.816 12.648 1 83.62 141 PRO B N 1
ATOM 2976 C CA . PRO B 1 141 ? -8.695 -3.803 13.641 1 83.62 141 PRO B CA 1
ATOM 2977 C C . PRO B 1 141 ? -9.711 -4.926 13.836 1 83.62 141 PRO B C 1
ATOM 2979 O O . PRO B 1 141 ? -9.344 -6.035 14.234 1 83.62 141 PRO B O 1
ATOM 2982 N N . ASP B 1 142 ? -10.953 -4.688 13.516 1 76.69 142 ASP B N 1
ATOM 2983 C CA . ASP B 1 142 ? -11.984 -5.695 13.734 1 76.69 142 ASP B CA 1
ATOM 2984 C C . ASP B 1 142 ? -12.094 -6.637 12.539 1 76.69 142 ASP B C 1
ATOM 2986 O O . ASP B 1 142 ? -12.945 -7.527 12.516 1 76.69 142 ASP B O 1
ATOM 2990 N N . GLY B 1 143 ? -11.328 -6.41 11.547 1 82.62 143 GLY B N 1
ATOM 2991 C CA . GLY B 1 143 ? -11.242 -7.375 10.461 1 82.62 143 GLY B CA 1
ATOM 2992 C C . GLY B 1 143 ? -12.117 -7.02 9.273 1 82.62 143 GLY B C 1
ATOM 2993 O O . GLY B 1 143 ? -12.562 -7.898 8.531 1 82.62 143 GLY B O 1
ATOM 2994 N N . CYS B 1 144 ? -12.414 -5.77 9.141 1 87.12 144 CYS B N 1
ATOM 2995 C CA . CYS B 1 144 ? -13.156 -5.281 7.98 1 87.12 144 CYS B CA 1
ATOM 2996 C C . CYS B 1 144 ? -12.227 -4.586 6.992 1 87.12 144 CYS B C 1
ATOM 2998 O O . CYS B 1 144 ? -11.461 -3.697 7.371 1 87.12 144 CYS B O 1
ATOM 3000 N N . ILE B 1 145 ? -12.32 -5.012 5.715 1 93.19 145 ILE B N 1
ATOM 3001 C CA . ILE B 1 145 ? -11.477 -4.426 4.68 1 93.19 145 ILE B CA 1
ATOM 3002 C C . ILE B 1 145 ? -12.305 -3.459 3.83 1 93.19 145 ILE B C 1
ATOM 3004 O O . ILE B 1 145 ? -13.414 -3.785 3.408 1 93.19 145 ILE B O 1
ATOM 3008 N N . TYR B 1 146 ? -11.805 -2.273 3.645 1 93.25 146 TYR B N 1
ATOM 3009 C CA . TYR B 1 146 ? -12.359 -1.268 2.744 1 93.25 146 TYR B CA 1
ATOM 3010 C C . TYR B 1 146 ? -11.492 -1.115 1.5 1 93.25 146 TYR B C 1
ATOM 3012 O O . TYR B 1 146 ? -10.273 -0.936 1.603 1 93.25 146 TYR B O 1
ATOM 3020 N N . THR B 1 147 ? -12.07 -1.258 0.338 1 96.38 147 THR B N 1
ATOM 3021 C CA . THR B 1 147 ? -11.391 -1.114 -0.942 1 96.38 147 THR B CA 1
ATOM 3022 C C . THR B 1 147 ? -12.023 -0.008 -1.776 1 96.38 147 THR B C 1
ATOM 3024 O O . THR B 1 147 ? -13.25 0.044 -1.912 1 96.38 147 THR B O 1
ATOM 3027 N N . PHE B 1 148 ? -11.203 0.864 -2.271 1 95.94 148 PHE B N 1
ATOM 3028 C CA . PHE B 1 148 ? -11.727 1.985 -3.043 1 95.94 148 PHE B CA 1
ATOM 3029 C C . PHE B 1 148 ? -10.969 2.133 -4.359 1 95.94 148 PHE B C 1
ATOM 3031 O O . PHE B 1 148 ? -9.758 1.935 -4.414 1 95.94 148 PHE B O 1
ATOM 3038 N N . GLY B 1 149 ? -11.703 2.516 -5.375 1 95.44 149 GLY B N 1
ATOM 3039 C CA . GLY B 1 149 ? -11.117 2.926 -6.645 1 95.44 149 GLY B CA 1
ATOM 3040 C C . GLY B 1 149 ? -10.57 1.765 -7.453 1 95.44 149 GLY B C 1
ATOM 3041 O O . GLY B 1 149 ? -10.992 0.62 -7.27 1 95.44 149 GLY B O 1
ATOM 3042 N N . GLY B 1 150 ? -9.656 2.123 -8.328 1 95.75 150 GLY B N 1
ATOM 3043 C CA . GLY B 1 150 ? -9.102 1.158 -9.258 1 95.75 150 GLY B CA 1
ATOM 3044 C C . GLY B 1 150 ? -9.805 1.147 -10.602 1 95.75 150 GLY B C 1
ATOM 3045 O O . GLY B 1 150 ? -10.461 2.125 -10.977 1 95.75 150 GLY B O 1
ATOM 3046 N N . CYS B 1 151 ? -9.508 0.1 -11.297 1 93.69 151 CYS B N 1
ATOM 3047 C CA . CYS B 1 151 ? -10.102 -0.078 -12.617 1 93.69 151 CYS B CA 1
ATOM 3048 C C . CYS B 1 151 ? -10.883 -1.386 -12.695 1 93.69 151 CYS B C 1
ATOM 3050 O O . CYS B 1 151 ? -10.477 -2.389 -12.102 1 93.69 151 CYS B O 1
ATOM 3052 N N . ARG B 1 152 ? -11.93 -1.278 -13.375 1 88.69 152 ARG B N 1
ATOM 3053 C CA . ARG B 1 152 ? -12.727 -2.467 -13.656 1 88.69 152 ARG B CA 1
ATOM 3054 C C . ARG B 1 152 ? -12.805 -2.725 -15.164 1 88.69 152 ARG B C 1
ATOM 3056 O O . ARG B 1 152 ? -12.422 -1.872 -15.961 1 88.69 152 ARG B O 1
ATOM 3063 N N . LYS B 1 153 ? -13.273 -3.924 -15.539 1 83.31 153 LYS B N 1
ATOM 3064 C CA . LYS B 1 153 ? -13.516 -4.203 -16.953 1 83.31 153 LYS B CA 1
ATOM 3065 C C . LYS B 1 153 ? -14.938 -3.828 -17.359 1 83.31 153 LYS B C 1
ATOM 3067 O O . LYS B 1 153 ? -15.891 -4.125 -16.625 1 83.31 153 LYS B O 1
ATOM 3072 N N . PRO B 1 154 ? -15.062 -3.221 -18.641 1 79.94 154 PRO B N 1
ATOM 3073 C CA . PRO B 1 154 ? -14.016 -2.582 -19.453 1 79.94 154 PRO B CA 1
ATOM 3074 C C . PRO B 1 154 ? -13.211 -1.557 -18.656 1 79.94 154 PRO B C 1
ATOM 3076 O O . PRO B 1 154 ? -13.656 -1.104 -17.594 1 79.94 154 PRO B O 1
ATOM 3079 N N . ILE B 1 155 ? -12.078 -1.19 -19.109 1 76.62 155 ILE B N 1
ATOM 3080 C CA . ILE B 1 155 ? -11.102 -0.461 -18.312 1 76.62 155 ILE B CA 1
ATOM 3081 C C . ILE B 1 155 ? -11.578 0.976 -18.109 1 76.62 155 ILE B C 1
ATOM 3083 O O . ILE B 1 155 ? -11.492 1.803 -19.016 1 76.62 155 ILE B O 1
ATOM 3087 N N . TYR B 1 156 ? -12.109 1.249 -16.938 1 85.56 156 TYR B N 1
ATOM 3088 C CA . TYR B 1 156 ? -12.484 2.582 -16.484 1 85.56 156 TYR B CA 1
ATOM 3089 C C . TYR B 1 156 ? -12.258 2.736 -14.992 1 85.56 156 TYR B C 1
ATOM 3091 O O . TYR B 1 156 ? -12.367 1.768 -14.234 1 85.56 156 TYR B O 1
ATOM 3099 N N . PRO B 1 157 ? -11.93 3.904 -14.617 1 90.38 157 PRO B N 1
ATOM 3100 C CA . PRO B 1 157 ? -11.711 4.121 -13.188 1 90.38 157 PRO B CA 1
ATOM 3101 C C . PRO B 1 157 ? -12.984 3.932 -12.359 1 90.38 157 PRO B C 1
ATOM 3103 O O . PRO B 1 157 ? -14.055 4.422 -12.742 1 90.38 157 PRO B O 1
ATOM 3106 N N . SER B 1 158 ? -12.852 3.213 -11.281 1 91.62 158 SER B N 1
ATOM 3107 C CA . SER B 1 158 ? -13.969 2.965 -10.375 1 91.62 158 SER B CA 1
ATOM 3108 C C . SER B 1 158 ? -14.008 3.994 -9.25 1 91.62 158 SER B C 1
ATOM 3110 O O . SER B 1 158 ? -12.969 4.387 -8.727 1 91.62 158 SER B O 1
ATOM 3112 N N . ASN B 1 159 ? -15.133 4.422 -8.859 1 91.5 159 ASN B N 1
ATOM 3113 C CA . ASN B 1 159 ? -15.32 5.254 -7.68 1 91.5 159 ASN B CA 1
ATOM 3114 C C . ASN B 1 159 ? -16.109 4.516 -6.594 1 91.5 159 ASN B C 1
ATOM 3116 O O . ASN B 1 159 ? -16.719 5.141 -5.727 1 91.5 159 ASN B O 1
ATOM 3120 N N . ARG B 1 160 ? -16.047 3.234 -6.695 1 89.62 160 ARG B N 1
ATOM 3121 C CA . ARG B 1 160 ? -16.828 2.426 -5.758 1 89.62 160 ARG B CA 1
ATOM 3122 C C . ARG B 1 160 ? -16 2.082 -4.52 1 89.62 160 ARG B C 1
ATOM 3124 O O . ARG B 1 160 ? -14.797 1.819 -4.617 1 89.62 160 ARG B O 1
ATOM 3131 N N . LEU B 1 161 ? -16.688 2.127 -3.4 1 92.88 161 LEU B N 1
ATOM 3132 C CA . LEU B 1 161 ? -16.156 1.627 -2.139 1 92.88 161 LEU B CA 1
ATOM 3133 C C . LEU B 1 161 ? -16.703 0.24 -1.825 1 92.88 161 LEU B C 1
ATOM 3135 O O . LEU 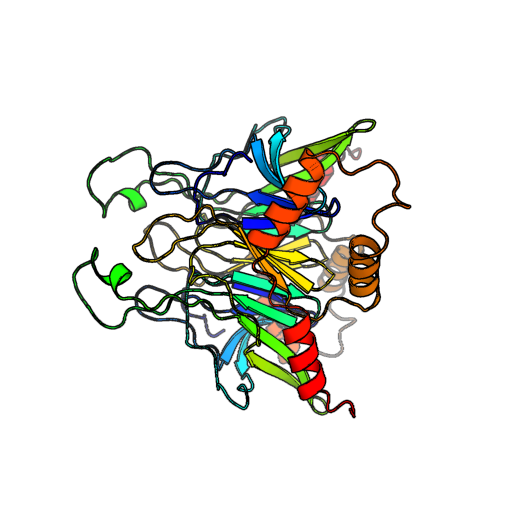B 1 161 ? -17.922 0.046 -1.784 1 92.88 161 LEU B O 1
ATOM 3139 N N . GLN B 1 162 ? -15.82 -0.696 -1.747 1 91.19 162 GLN B N 1
ATOM 3140 C CA . GLN B 1 162 ? -16.219 -2.049 -1.364 1 91.19 162 GLN B CA 1
ATOM 3141 C C . GLN B 1 162 ? -15.82 -2.346 0.081 1 91.19 162 GLN B C 1
ATOM 3143 O O . GLN B 1 162 ? -14.742 -1.949 0.532 1 91.19 162 GLN B O 1
ATOM 3148 N N . ARG B 1 163 ? -16.672 -2.955 0.771 1 89.44 163 ARG B N 1
ATOM 3149 C CA . ARG B 1 163 ? -16.438 -3.371 2.152 1 89.44 163 ARG B CA 1
ATOM 3150 C C . ARG B 1 163 ? -16.625 -4.875 2.309 1 89.44 163 ARG B C 1
ATOM 3152 O O . ARG B 1 163 ? -17.641 -5.434 1.882 1 89.44 163 ARG B O 1
ATOM 3159 N N . VAL B 1 164 ? -15.602 -5.512 2.93 1 89 164 VAL B N 1
ATOM 3160 C CA . VAL B 1 164 ? -15.656 -6.961 3.1 1 89 164 VAL B CA 1
ATOM 3161 C C . VAL B 1 164 ? -15.203 -7.332 4.512 1 89 164 VAL B C 1
ATOM 3163 O O . VAL B 1 164 ? -14.156 -6.879 4.973 1 89 164 VAL B O 1
ATOM 3166 N N . TRP B 1 165 ? -15.93 -8.18 5.168 1 84.25 165 TRP B N 1
ATOM 3167 C CA . TRP B 1 165 ? -15.523 -8.742 6.449 1 84.25 165 TRP B CA 1
ATOM 3168 C C . TRP B 1 165 ? -14.727 -10.031 6.25 1 84.25 165 TRP B C 1
ATOM 3170 O O . TRP B 1 165 ? -15.195 -10.953 5.57 1 84.25 165 TRP B O 1
ATOM 3180 N N . ILE B 1 166 ? -13.547 -10.109 6.754 1 81.62 166 ILE B N 1
ATOM 3181 C CA . ILE B 1 166 ? -12.711 -11.297 6.551 1 81.62 166 ILE B CA 1
ATOM 3182 C C . ILE B 1 166 ? -12.844 -12.227 7.754 1 81.62 166 ILE B C 1
ATOM 3184 O O . ILE B 1 166 ? -12.461 -13.398 7.68 1 81.62 166 ILE B O 1
ATOM 3188 N N . GLN B 1 167 ? -13.133 -11.797 8.883 1 68.19 167 GLN B N 1
ATOM 3189 C CA . GLN B 1 167 ? -13.406 -12.578 10.078 1 68.19 167 GLN B CA 1
ATOM 3190 C C . GLN B 1 167 ? -14.719 -12.156 10.734 1 68.19 167 GLN B C 1
ATOM 3192 O O . GLN B 1 167 ? -15.164 -11.023 10.562 1 68.19 167 GLN B O 1
ATOM 3197 N N . PRO B 1 168 ? -15.398 -13.312 11.242 1 59.91 168 PRO B N 1
ATOM 3198 C CA . PRO B 1 168 ? -16.609 -12.883 11.938 1 59.91 168 PRO B CA 1
ATOM 3199 C C . PRO B 1 168 ? -16.328 -11.82 13 1 59.91 168 PRO B C 1
ATOM 3201 O O . PRO B 1 168 ? -15.289 -11.852 13.656 1 59.91 168 PRO B O 1
ATOM 3204 N N . PRO B 1 169 ? -17.047 -10.781 12.852 1 55.88 169 PRO B N 1
ATOM 3205 C CA . PRO B 1 169 ? -16.844 -9.766 13.891 1 55.88 169 PRO B CA 1
ATOM 3206 C C . PRO B 1 169 ? -16.906 -10.352 15.305 1 55.88 169 PRO B C 1
ATOM 3208 O O . PRO B 1 169 ? -17.5 -11.414 15.508 1 55.88 169 PRO B O 1
ATOM 3211 N N . THR B 1 170 ? -16.016 -9.914 16.125 1 52.91 170 THR B N 1
ATOM 3212 C CA . THR B 1 170 ? -16.078 -10.359 17.516 1 52.91 170 THR B CA 1
ATOM 3213 C C . THR B 1 170 ? -17.516 -10.375 18.016 1 52.91 170 THR B C 1
ATOM 3215 O O . THR B 1 170 ? -18.375 -9.664 17.484 1 52.91 170 THR B O 1
ATOM 3218 N N . LEU B 1 171 ? -17.75 -11.352 18.906 1 53.34 171 LEU B N 1
ATOM 3219 C CA . LEU B 1 171 ? -19.047 -11.414 19.547 1 53.34 171 LEU B CA 1
ATOM 3220 C C . LEU B 1 171 ? -19.484 -10.031 20.031 1 53.34 171 LEU B C 1
ATOM 3222 O O . LEU B 1 171 ? -20.672 -9.68 19.938 1 53.34 171 LEU B O 1
ATOM 3226 N N . LYS B 1 172 ? -18.5 -9.352 20.422 1 47.56 172 LYS B N 1
ATOM 3227 C CA . LYS B 1 172 ? -18.797 -8.016 20.922 1 47.56 172 LYS B CA 1
ATOM 3228 C C . LYS B 1 172 ? -19.359 -7.125 19.812 1 47.56 172 LYS B C 1
ATOM 3230 O O . LYS B 1 172 ? -20.359 -6.434 20.016 1 47.56 172 LYS B O 1
ATOM 3235 N N . LEU B 1 173 ? -18.719 -7.223 18.781 1 52.09 173 LEU B N 1
ATOM 3236 C CA . LEU B 1 173 ? -19.188 -6.402 17.672 1 52.09 173 LEU B CA 1
ATOM 3237 C C . LEU B 1 173 ? -20.516 -6.918 17.141 1 52.09 173 LEU B C 1
ATOM 3239 O O . LEU B 1 173 ? -21.422 -6.133 16.828 1 52.09 173 LEU B O 1
ATOM 3243 N N . MET B 1 174 ? -20.641 -8.172 17.125 1 52.59 174 MET B N 1
ATOM 3244 C CA . MET B 1 174 ? -21.891 -8.766 16.672 1 52.59 174 MET B CA 1
ATOM 3245 C C . MET B 1 174 ? -23.031 -8.398 17.625 1 52.59 174 MET B C 1
ATOM 3247 O O . MET B 1 174 ? -24.141 -8.102 17.172 1 52.59 174 MET B O 1
ATOM 3251 N N . ALA B 1 175 ? -22.625 -8.523 18.844 1 51.31 175 ALA B N 1
ATOM 3252 C CA . ALA B 1 175 ? -23.625 -8.164 19.844 1 51.31 175 ALA B CA 1
ATOM 3253 C C . ALA B 1 175 ? -24.016 -6.691 19.734 1 51.31 175 ALA B C 1
ATOM 3255 O O . ALA B 1 175 ? -25.203 -6.352 19.828 1 51.31 175 ALA B O 1
ATOM 3256 N N . MET B 1 176 ? -23.047 -6.008 19.438 1 47.88 176 MET B N 1
ATOM 3257 C CA . MET B 1 176 ? -23.312 -4.578 19.312 1 47.88 176 MET B CA 1
ATOM 3258 C C . MET B 1 176 ? -24.203 -4.301 18.109 1 47.88 176 MET B C 1
ATOM 3260 O O . MET B 1 176 ? -25.141 -3.514 18.188 1 47.88 176 MET B O 1
ATOM 3264 N N . PHE B 1 177 ? -23.875 -5.004 17.094 1 51.69 177 PHE B N 1
ATOM 3265 C CA . PHE B 1 177 ? -24.688 -4.816 15.891 1 51.69 177 PHE B CA 1
ATOM 3266 C C . PHE B 1 177 ? -26.109 -5.297 16.125 1 51.69 177 PHE B C 1
ATOM 3268 O O . PHE B 1 177 ? -27.062 -4.656 15.688 1 51.69 177 PHE B O 1
ATOM 3275 N N . ARG B 1 178 ? -26.172 -6.422 16.844 1 48.38 178 ARG B N 1
ATOM 3276 C CA . ARG B 1 178 ? -27.484 -6.957 17.172 1 48.38 178 ARG B CA 1
ATOM 3277 C C . ARG B 1 178 ? -28.234 -6.031 18.141 1 48.38 178 ARG B C 1
ATOM 3279 O O . ARG B 1 178 ? -29.438 -5.824 18 1 48.38 178 ARG B O 1
ATOM 3286 N N . VAL B 1 179 ? -27.5 -5.598 19.094 1 45.28 179 VAL B N 1
ATOM 3287 C CA . VAL B 1 179 ? -28.125 -4.676 20.031 1 45.28 179 VAL B CA 1
ATOM 3288 C C . VAL B 1 179 ? -28.578 -3.42 19.297 1 45.28 179 VAL B C 1
ATOM 3290 O O . VAL B 1 179 ? -29.688 -2.932 19.531 1 45.28 179 VAL B O 1
ATOM 3293 N N . LEU B 1 180 ? -27.672 -3.037 18.438 1 47 180 LEU B N 1
ATOM 3294 C CA . LEU B 1 180 ? -28.047 -1.854 17.672 1 47 180 LEU B CA 1
ATOM 3295 C C . LEU B 1 180 ? -29.219 -2.154 16.766 1 47 180 LEU B C 1
ATOM 3297 O O . LEU B 1 180 ? -30.094 -1.3 16.547 1 47 180 LEU B O 1
ATOM 3301 N N . ALA B 1 181 ? -29.109 -3.377 16.281 1 44.78 181 ALA B N 1
ATOM 3302 C CA . ALA B 1 181 ? -30.203 -3.795 15.406 1 44.78 181 ALA B CA 1
ATOM 3303 C C . ALA B 1 181 ? -31.484 -4.023 16.203 1 44.78 181 ALA B C 1
ATOM 3305 O O . ALA B 1 181 ? -32.594 -3.695 15.727 1 44.78 181 ALA B O 1
ATOM 3306 N N . ASN B 1 182 ? -31.406 -4.711 17.344 1 45.16 182 ASN B N 1
ATOM 3307 C CA . ASN B 1 182 ? -32.594 -5.102 18.094 1 45.16 182 ASN B CA 1
ATOM 3308 C C . ASN B 1 182 ? -33 -4.012 19.078 1 45.16 182 ASN B C 1
ATOM 3310 O O . ASN B 1 182 ? -34.156 -3.971 19.516 1 45.16 182 ASN B O 1
ATOM 3314 N N . TYR B 1 183 ? -32.188 -3.445 19.812 1 35.66 183 TYR B N 1
ATOM 3315 C CA . TYR B 1 183 ? -32.594 -2.402 20.766 1 35.66 183 TYR B CA 1
ATOM 3316 C C . TYR B 1 183 ? -32.25 -1.021 20.219 1 35.66 183 TYR B C 1
ATOM 3318 O O . TYR B 1 183 ? -31.281 -0.389 20.672 1 35.66 183 TYR B O 1
ATOM 3326 N N . PRO B 1 184 ? -32.781 -0.643 19.141 1 38.66 184 PRO B N 1
ATOM 3327 C CA . PRO B 1 184 ? -32.594 0.68 18.547 1 38.66 184 PRO B CA 1
ATOM 3328 C C . PRO B 1 184 ? -32.844 1.815 19.547 1 38.66 184 PRO B C 1
ATOM 3330 O O . PRO B 1 184 ? -32.344 2.93 19.344 1 38.66 184 PRO B O 1
ATOM 3333 N N . PRO B 1 185 ? -33.844 1.761 20.438 1 34.66 185 PRO B N 1
ATOM 3334 C CA . PRO B 1 185 ? -34.281 2.908 21.25 1 34.66 185 PRO B CA 1
ATOM 3335 C C . PRO B 1 185 ? -33.156 3.41 22.188 1 34.66 185 PRO B C 1
ATOM 3337 O O . PRO B 1 185 ? -33.094 4.605 22.469 1 34.66 185 PRO B O 1
ATOM 3340 N N . ILE B 1 186 ? -32.594 2.598 23.016 1 35.41 186 ILE B N 1
ATOM 3341 C CA . ILE B 1 186 ? -31.984 3.211 24.188 1 35.41 186 ILE B CA 1
ATOM 3342 C C . ILE B 1 186 ? -30.875 4.16 23.75 1 35.41 186 ILE B C 1
ATOM 3344 O O . ILE B 1 186 ? -30.375 4.949 24.547 1 35.41 186 ILE B O 1
ATOM 3348 N N . ILE B 1 187 ? -30 4.059 22.578 1 34.88 187 ILE B N 1
ATOM 3349 C CA . ILE B 1 187 ? -29.609 5.355 22.031 1 34.88 187 ILE B CA 1
ATOM 3350 C C . ILE B 1 187 ? -30.844 6.113 21.547 1 34.88 187 ILE B C 1
ATOM 3352 O O . ILE B 1 187 ? -31.469 5.727 20.562 1 34.88 187 ILE B O 1
ATOM 3356 N N . ASN B 1 188 ? -31.828 6.262 22.312 1 32.44 188 ASN B N 1
ATOM 3357 C CA . ASN B 1 188 ? -33.188 6.797 22.188 1 32.44 188 ASN B CA 1
ATOM 3358 C C . ASN B 1 188 ? -33.281 7.844 21.094 1 32.44 188 ASN B C 1
ATOM 3360 O O . ASN B 1 188 ? -34.375 8.375 20.828 1 32.44 188 ASN B O 1
ATOM 3364 N N . GLU B 1 189 ? -32.469 8.938 20.906 1 32.66 189 GLU B N 1
ATOM 3365 C CA . GLU B 1 189 ? -32.938 9.836 19.859 1 32.66 189 GLU B CA 1
ATOM 3366 C C . GLU B 1 189 ? -33.125 9.086 18.531 1 32.66 189 GLU B C 1
ATOM 3368 O O . GLU B 1 189 ? -32.375 8.188 18.203 1 32.66 189 GLU B O 1
ATOM 3373 N N . ILE B 1 190 ? -34.406 8.812 17.984 1 32.03 190 ILE B N 1
ATOM 3374 C CA . ILE B 1 190 ? -34.938 8.383 16.688 1 32.03 190 ILE B CA 1
ATOM 3375 C C . ILE B 1 190 ? -33.906 8.641 15.594 1 32.03 190 ILE B C 1
ATOM 3377 O O . ILE B 1 190 ? -33.469 9.781 15.391 1 32.03 190 ILE B O 1
ATOM 3381 N N . PRO B 1 191 ? -33.156 7.602 15.258 1 36.75 191 PRO B N 1
ATOM 3382 C CA . PRO B 1 191 ? -32.406 8.094 14.086 1 36.75 191 PRO B CA 1
ATOM 3383 C C . PRO B 1 191 ? -33.312 8.812 13.094 1 36.75 191 PRO B C 1
ATOM 3385 O O . PRO B 1 191 ? -34.469 8.438 12.914 1 36.75 191 PRO B O 1
ATOM 3388 N N . THR B 1 192 ? -33.188 10.133 12.883 1 42.69 192 THR B N 1
ATOM 3389 C CA . THR B 1 192 ? -34 10.844 11.891 1 42.69 192 THR B CA 1
ATOM 3390 C C . THR B 1 192 ? -34.125 10.023 10.609 1 42.69 192 THR B C 1
ATOM 3392 O O . THR B 1 192 ? -33.344 9.07 10.398 1 42.69 192 THR B O 1
ATOM 3395 N N . LEU B 1 193 ? -35.156 10.211 9.781 1 37.28 193 LEU B N 1
ATOM 3396 C CA . LEU B 1 193 ? -35.312 9.641 8.445 1 37.28 193 LEU B CA 1
ATOM 3397 C C . LEU B 1 193 ? -34 9.57 7.715 1 37.28 193 LEU B C 1
ATOM 3399 O O . LEU B 1 193 ? -33.719 8.609 6.984 1 37.28 193 LEU B O 1
ATOM 3403 N N . GLU B 1 194 ? -33.156 10.477 8.094 1 37.59 194 GLU B N 1
ATOM 3404 C CA . GLU B 1 194 ? -31.844 10.562 7.484 1 37.59 194 GLU B CA 1
ATOM 3405 C C . GLU B 1 194 ? -30.922 9.461 8.008 1 37.59 194 GLU B C 1
ATOM 3407 O O . GLU B 1 194 ? -30.156 8.859 7.246 1 37.59 194 GLU B O 1
ATOM 3412 N N . GLU B 1 195 ? -31.094 9.18 9.25 1 40.62 195 GLU B N 1
ATOM 3413 C CA . GLU B 1 195 ? -30.234 8.141 9.812 1 40.62 195 GLU B CA 1
ATOM 3414 C C . GLU B 1 195 ? -30.688 6.75 9.383 1 40.62 195 GLU B C 1
ATOM 3416 O O . GLU B 1 195 ? -29.859 5.887 9.078 1 40.62 195 GLU B O 1
ATOM 3421 N N . GLN B 1 196 ? -31.891 6.574 9.297 1 41.16 196 GLN B N 1
ATOM 3422 C CA . GLN B 1 196 ? -32.438 5.336 8.758 1 41.16 196 GLN B CA 1
ATOM 3423 C C . GLN B 1 196 ? -32.031 5.141 7.301 1 41.16 196 GLN B C 1
ATOM 3425 O O . GLN B 1 196 ? -31.672 4.035 6.891 1 41.16 196 GLN B O 1
ATOM 3430 N N . ALA B 1 197 ? -32.188 6.148 6.527 1 40.25 197 ALA B N 1
ATOM 3431 C CA . ALA B 1 197 ? -31.734 6.117 5.141 1 40.25 197 ALA B CA 1
ATOM 3432 C C . ALA B 1 197 ? -30.234 5.844 5.059 1 40.25 197 ALA B C 1
ATOM 3434 O O . ALA B 1 197 ? -29.766 5.109 4.18 1 40.25 197 ALA B O 1
ATOM 3435 N N . ARG B 1 198 ? -29.594 6.336 6.02 1 35.12 198 ARG B N 1
ATOM 3436 C CA . ARG B 1 198 ? -28.156 6.09 6.07 1 35.12 198 ARG B CA 1
ATOM 3437 C C . ARG B 1 198 ? -27.859 4.641 6.438 1 35.12 198 ARG B C 1
ATOM 3439 O O . ARG B 1 198 ? -26.969 4.016 5.855 1 35.12 198 ARG B O 1
ATOM 3446 N N . MET B 1 199 ? -28.609 4.102 7.277 1 39.91 199 MET B N 1
ATOM 3447 C CA . MET B 1 199 ? -28.406 2.701 7.637 1 39.91 199 MET B CA 1
ATOM 3448 C C . MET B 1 199 ? -28.781 1.779 6.484 1 39.91 199 MET B C 1
ATOM 3450 O O . MET B 1 199 ? -28.125 0.768 6.246 1 39.91 199 MET B O 1
ATOM 3454 N N . LYS B 1 200 ? -29.875 2.068 5.898 1 40.47 200 LYS B N 1
ATOM 3455 C CA . LYS B 1 200 ? -30.266 1.283 4.734 1 40.47 200 LYS B CA 1
ATOM 3456 C C . LYS B 1 200 ? -29.219 1.375 3.627 1 40.47 200 LYS B C 1
ATOM 3458 O O . LYS B 1 200 ? -28.953 0.388 2.943 1 40.47 200 LYS B O 1
ATOM 3463 N N . LYS B 1 201 ? -28.781 2.559 3.33 1 36.97 201 LYS B N 1
ATOM 3464 C CA . LYS B 1 201 ? -27.719 2.738 2.34 1 36.97 201 LYS B CA 1
ATOM 3465 C C . LYS B 1 201 ? -26.453 2.014 2.758 1 36.97 201 LYS B C 1
ATOM 3467 O O . LYS B 1 201 ? -25.75 1.439 1.919 1 36.97 201 LYS B O 1
ATOM 3472 N N . ILE B 1 202 ? -26.188 1.948 3.986 1 35.25 202 ILE B N 1
ATOM 3473 C CA . ILE B 1 202 ? -25.062 1.173 4.496 1 35.25 202 ILE B CA 1
ATOM 3474 C C . ILE B 1 202 ? -25.328 -0.317 4.297 1 35.25 202 ILE B C 1
ATOM 3476 O O . ILE B 1 202 ? -24.438 -1.066 3.898 1 35.25 202 ILE B O 1
ATOM 3480 N N . GLU B 1 203 ? -26.5 -0.73 4.57 1 35.38 203 GLU B N 1
ATOM 3481 C CA . GLU B 1 203 ? -26.859 -2.129 4.348 1 35.38 203 GLU B CA 1
ATOM 3482 C C . GLU B 1 203 ? -26.734 -2.506 2.875 1 35.38 203 GLU B C 1
ATOM 3484 O O . GLU B 1 203 ? -26.297 -3.605 2.547 1 35.38 203 GLU B O 1
ATOM 3489 N N . LYS B 1 204 ? -27.359 -1.731 2.068 1 34.19 204 LYS B N 1
ATOM 3490 C CA . LYS B 1 204 ? -27.312 -2.043 0.643 1 34.19 204 LYS B CA 1
ATOM 3491 C C . LYS B 1 204 ? -25.875 -2 0.116 1 34.19 204 LYS B C 1
ATOM 3493 O O . LYS B 1 204 ? -25.531 -2.744 -0.802 1 34.19 204 LYS B O 1
ATOM 3498 N N . GLU B 1 205 ? -25.219 -0.929 0.404 1 31.25 205 GLU B N 1
ATOM 3499 C CA . GLU B 1 205 ? -23.859 -0.711 -0.08 1 31.25 205 GLU B CA 1
ATOM 3500 C C . GLU B 1 205 ? -22.875 -1.637 0.622 1 31.25 205 GLU B C 1
ATOM 3502 O O . GLU B 1 205 ? -21.719 -1.74 0.212 1 31.25 205 GLU B O 1
ATOM 3507 N N . LEU B 1 206 ? -23.234 -2.057 1.846 1 30.28 206 LEU B N 1
ATOM 3508 C CA . LEU B 1 206 ? -22.5 -3.092 2.557 1 30.28 206 LEU B CA 1
ATOM 3509 C C . LEU B 1 206 ? -22.703 -4.453 1.904 1 30.28 206 LEU B C 1
ATOM 3511 O O . LEU B 1 206 ? -23.781 -5.031 1.985 1 30.28 206 LEU B O 1
ATOM 3515 N N . VAL B 1 207 ? -22.469 -4.586 0.769 1 29.88 207 VAL B N 1
ATOM 3516 C CA . VAL B 1 207 ? -22.438 -5.992 0.382 1 29.88 207 VAL B CA 1
ATOM 3517 C C . VAL B 1 207 ? -21.703 -6.809 1.452 1 29.88 207 VAL B C 1
ATOM 3519 O O . VAL B 1 207 ? -20.484 -6.773 1.54 1 29.88 207 VAL B O 1
ATOM 3522 N N . VAL B 1 208 ? -22.156 -6.68 2.635 1 29.97 208 VAL B N 1
ATOM 3523 C CA . VAL B 1 208 ? -21.766 -7.461 3.801 1 29.97 208 VAL B CA 1
ATOM 3524 C C . VAL B 1 208 ? -21.797 -8.953 3.461 1 29.97 208 VAL B C 1
ATOM 3526 O O . VAL B 1 208 ? -22.797 -9.445 2.941 1 29.97 208 VAL B O 1
ATOM 3529 N N . SER B 1 209 ? -20.719 -9.5 3.186 1 30.44 209 SER B N 1
ATOM 3530 C CA . SER B 1 209 ? -20.875 -10.945 3.275 1 30.44 209 SER B CA 1
ATOM 3531 C C . SER B 1 209 ? -21.734 -11.336 4.473 1 30.44 209 SER B C 1
ATOM 3533 O O . SER B 1 209 ? -21.75 -10.633 5.484 1 30.44 209 SER B O 1
ATOM 3535 N N . ASN B 1 210 ? -22.828 -11.773 4.27 1 27.8 210 ASN B N 1
ATOM 3536 C CA . ASN B 1 210 ? -23.781 -12.25 5.266 1 27.8 210 ASN B CA 1
ATOM 3537 C C . ASN B 1 210 ? -23.078 -12.805 6.5 1 27.8 210 ASN B C 1
ATOM 3539 O O . ASN B 1 210 ? -22.359 -13.797 6.414 1 27.8 210 ASN B O 1
ATOM 3543 N N . PRO B 1 211 ? -22.953 -11.992 7.473 1 31.03 211 PRO B N 1
ATOM 3544 C CA . PRO B 1 211 ? -22.422 -12.578 8.703 1 31.03 211 PRO B CA 1
ATOM 3545 C C . PRO B 1 211 ? -22.938 -13.984 8.969 1 31.03 211 PRO B C 1
ATOM 3547 O O . PRO B 1 211 ? -22.234 -14.82 9.539 1 31.03 211 PRO B O 1
ATOM 3550 N N . ILE B 1 212 ? -24.156 -14.102 8.648 1 29.45 212 ILE B N 1
ATOM 3551 C CA . ILE B 1 212 ? -24.719 -15.43 8.891 1 29.45 212 ILE B CA 1
ATOM 3552 C C . ILE B 1 212 ? -23.969 -16.469 8.062 1 29.45 212 ILE B C 1
ATOM 3554 O O . ILE B 1 212 ? -23.656 -17.547 8.562 1 29.45 212 ILE B O 1
ATOM 3558 N N . ARG B 1 213 ? -23.672 -16.094 6.887 1 33.06 213 ARG B N 1
ATOM 3559 C CA . ARG B 1 213 ? -22.984 -17.078 6.086 1 33.06 213 ARG B CA 1
ATOM 3560 C C . ARG B 1 213 ? -21.547 -17.266 6.562 1 33.06 213 ARG B C 1
ATOM 3562 O O . ARG B 1 213 ? -21 -18.375 6.535 1 33.06 213 ARG B O 1
ATOM 3569 N N . LEU B 1 214 ? -20.938 -16.266 7.012 1 32.97 214 LEU B N 1
ATOM 3570 C CA . LEU B 1 214 ? -19.609 -16.406 7.605 1 32.97 214 LEU B CA 1
ATOM 3571 C C . LEU B 1 214 ? -19.672 -17.188 8.906 1 32.97 214 LEU B C 1
ATOM 3573 O O . LEU B 1 214 ? -18.812 -18.031 9.172 1 32.97 214 LEU B O 1
ATOM 3577 N N . LEU B 1 215 ? -20.625 -16.844 9.695 1 33.12 215 LEU B N 1
ATOM 3578 C CA . LEU B 1 215 ? -20.828 -17.672 10.875 1 33.12 215 LEU B CA 1
ATOM 3579 C C . LEU B 1 215 ? -21.078 -19.125 10.484 1 33.12 215 LEU B C 1
ATOM 3581 O O . LEU B 1 215 ? -20.547 -20.047 11.109 1 33.12 215 LEU B O 1
ATOM 3585 N N . LYS B 1 216 ? -21.922 -19.234 9.508 1 34.88 216 LYS B N 1
ATOM 3586 C CA . LYS B 1 216 ? -22.188 -20.609 9.078 1 34.88 216 LYS B CA 1
ATOM 3587 C C . LYS B 1 216 ? -20.938 -21.266 8.508 1 34.88 216 LYS B C 1
ATOM 3589 O O . LYS B 1 216 ? -20.641 -22.406 8.828 1 34.88 216 LYS B O 1
ATOM 3594 N N . ALA B 1 217 ? -20.266 -20.562 7.777 1 34.28 217 ALA B N 1
ATOM 3595 C CA . ALA B 1 217 ? -19.031 -21.141 7.227 1 34.28 217 ALA B CA 1
ATOM 3596 C C . ALA B 1 217 ? -17.984 -21.344 8.32 1 34.28 217 ALA B C 1
ATOM 3598 O O . ALA B 1 217 ? -17.281 -22.344 8.32 1 34.28 217 ALA B O 1
ATOM 3599 N N . TRP B 1 218 ? -17.906 -20.453 9.211 1 33.34 218 TRP B N 1
ATOM 3600 C CA . TRP B 1 218 ? -17.047 -20.625 10.383 1 33.34 218 TRP B CA 1
ATOM 3601 C C . TRP B 1 218 ? -17.547 -21.766 11.258 1 33.34 218 TRP B C 1
ATOM 3603 O O . TRP B 1 218 ? -16.75 -22.594 11.727 1 33.34 218 TRP B O 1
ATOM 3613 N N . ARG B 1 219 ? -18.766 -21.734 11.531 1 32.5 219 ARG B N 1
ATOM 3614 C CA . ARG B 1 219 ? -19.328 -22.859 12.281 1 32.5 219 ARG B CA 1
ATOM 3615 C C . ARG B 1 219 ? -19.062 -24.188 11.57 1 32.5 219 ARG B C 1
ATOM 3617 O O . ARG B 1 219 ? -18.75 -25.188 12.211 1 32.5 219 ARG B O 1
ATOM 3624 N N . GLN B 1 220 ? -19.266 -24.219 10.312 1 33.94 220 GLN B N 1
ATOM 3625 C CA . GLN B 1 220 ? -19.016 -25.453 9.57 1 33.94 220 GLN B CA 1
ATOM 3626 C C . GLN B 1 220 ? -17.547 -25.844 9.617 1 33.94 220 GLN B C 1
ATOM 3628 O O . GLN B 1 220 ? -17.219 -27.016 9.672 1 33.94 220 GLN B O 1
ATOM 3633 N N . LYS B 1 221 ? -16.688 -24.875 9.578 1 32.16 221 LYS B N 1
ATOM 3634 C CA . LYS B 1 221 ? -15.273 -25.203 9.672 1 32.16 221 LYS B CA 1
ATOM 3635 C C . LYS B 1 221 ? -14.883 -25.547 11.109 1 32.16 221 LYS B C 1
ATOM 3637 O O . LYS B 1 221 ? -14.039 -26.406 11.344 1 32.16 221 LYS B O 1
ATOM 3642 N N . CYS B 1 222 ? -15.367 -24.672 12.039 1 34 222 CYS B N 1
ATOM 3643 C CA . CYS B 1 222 ? -15.031 -25.031 13.406 1 34 222 CYS B CA 1
ATOM 3644 C C . CYS B 1 222 ? -15.891 -26.188 13.891 1 34 222 CYS B C 1
ATOM 3646 O O . CYS B 1 222 ? -15.82 -26.578 15.062 1 34 222 CYS B O 1
ATOM 3648 N N . GLN B 1 223 ? -16.297 -27.031 13.297 1 35.19 223 GLN B N 1
ATOM 3649 C CA . GLN B 1 223 ? -17.031 -28.203 13.742 1 35.19 223 GLN B CA 1
ATOM 3650 C C . GLN B 1 223 ? -17.828 -27.922 15.008 1 35.19 223 GLN B C 1
ATOM 3652 O O . GLN B 1 223 ? -17.828 -28.719 15.953 1 35.19 223 GLN B O 1
ATOM 3657 N N . LEU B 1 224 ? -18.406 -26.766 15.305 1 30.17 224 LEU B N 1
ATOM 3658 C CA . LEU B 1 224 ? -19.172 -26.688 16.531 1 30.17 224 LEU B CA 1
ATOM 3659 C C . LEU B 1 224 ? -20.5 -27.438 16.391 1 30.17 224 LEU B C 1
ATOM 3661 O O . LEU B 1 224 ? -21.094 -27.453 15.312 1 30.17 224 LEU B O 1
ATOM 3665 N N . PRO B 1 225 ? -20.828 -28.359 17.406 1 25.83 225 PRO B N 1
ATOM 3666 C CA . PRO B 1 225 ? -22.062 -29.156 17.344 1 25.83 225 PRO B CA 1
ATOM 3667 C C . PRO B 1 225 ? -23.312 -28.281 17.156 1 25.83 225 PRO B C 1
ATOM 3669 O O . PRO B 1 225 ? -23.312 -27.109 17.547 1 25.83 225 PRO B O 1
ATOM 3672 N N . LYS B 1 226 ? -24.484 -28.891 16.484 1 25.77 226 LYS B N 1
ATOM 3673 C CA . LYS B 1 226 ? -25.844 -28.391 16.406 1 25.77 226 LYS B CA 1
ATOM 3674 C C . LYS B 1 226 ? -26.406 -28.125 17.797 1 25.77 226 LYS B C 1
ATOM 3676 O O . LYS B 1 226 ? -26.266 -28.938 18.703 1 25.77 226 LYS B O 1
#

Sequence (452 aa):
MPEFPGRYMHEALLMEDEKILLIGGGDSEWSAPLDKIDAYDIKSNTFVKIETIADKNHGFPIPRQFQTCVRDDEKIYVLGGRAMDKSTPNSSSNKDENAVVFDDIWQLKRIQLGNHFYYKWTQTVSNLKMPIFFHSSAITPDGCIYTFGGCRKPIYPSNRLQRVWIQPPTLKLMAMFRVLANYPPIINEIPTLEEQARMKKIEKELVVSNPIRLLKAWRQKCQLPKMPEFPGRYMHEALLMEDEKILLIGGGDSEWSAPLDKIDAYDIKSNTFVKIETIADKNHGFPIPRQFQTCVRDDEKIYVLGGRAMDKSTPNSSSNKDENAVVFDDIWQLKRIQLGNHFYYKWTQTVSNLKMPIFFHSSAITPDGCIYTFGGCRKPIYPSNRLQRVWIQPPTLKLMAMFRVLANYPPIINEIPTLEEQARMKKIEKELVVSNPIRLLKAWRQKCQLPK

Solvent-accessible surface area (backbone atoms only — not comparable to full-atom values): 24207 Å² total; per-residue (Å²): 118,82,70,58,74,40,22,26,40,35,40,40,44,69,44,94,87,45,32,33,40,43,48,44,3,24,57,99,85,48,51,34,54,59,56,42,35,45,27,39,31,60,87,77,69,39,67,47,77,41,70,44,42,60,16,92,86,73,40,54,70,75,42,23,27,30,42,33,69,38,74,60,88,67,32,34,38,40,40,37,5,26,36,78,57,79,74,68,88,78,60,83,82,60,40,68,74,70,30,55,57,31,26,53,29,34,36,40,32,67,42,75,58,88,96,41,79,42,38,35,38,37,72,49,90,51,51,52,94,57,44,29,24,36,34,24,42,31,62,46,97,68,35,39,35,42,35,38,34,4,33,30,88,78,88,42,60,27,53,52,72,44,54,41,62,79,44,80,54,49,66,66,53,45,46,47,49,44,42,54,66,68,51,54,53,85,66,45,72,68,59,55,79,66,49,51,56,38,49,56,45,44,58,73,65,44,64,54,71,54,64,65,55,52,50,47,51,46,44,63,66,61,64,62,81,133,120,83,72,61,73,41,23,25,40,36,41,40,45,68,44,93,86,44,30,33,40,43,48,45,5,24,56,100,86,47,52,34,54,60,55,42,34,47,28,38,31,60,88,63,60,40,67,46,76,41,67,45,40,59,16,90,87,74,40,57,68,76,43,22,27,32,43,32,70,41,73,61,88,66,31,34,38,41,39,37,4,28,36,77,54,81,74,66,87,80,61,80,83,58,41,67,73,69,29,54,58,30,26,52,28,34,35,41,32,65,43,75,60,88,97,41,77,42,38,35,38,38,73,50,92,51,53,52,95,55,45,28,25,36,34,22,41,32,62,48,95,67,34,39,35,41,34,40,34,3,32,30,89,75,88,43,59,26,53,53,68,44,46,38,54,78,43,75,54,50,66,65,53,45,46,46,50,44,41,52,66,71,51,53,51,84,70,50,74,69,67,50,76,65,46,49,52,47,50,50,50,44,52,66,58,33,57,53,66,49,60,65,54,47,44,47,50,44,40,63,69,61,64,60,82,135

Organism: NCBI:txid290746

InterPro domains:
  IPR011043 Galactose oxidase/kelch, beta-propeller [SSF50965] (5-158)
  IPR015915 Kelch-type beta-propeller [G3DSA:2.120.10.80] (1-174)
  IPR052125 Kelch domain-containing protein 10 [PTHR46428] (5-188)

pLDDT: mean 75.73, std 25.68, range [25.77, 98.75]

Nearest PDB structures (foldseek):
  9d8p-assembly1_A  TM=8.191E-01  e=1.860E-14  Homo sapiens
  2fhr-assembly1_A  TM=4.612E-01  e=3.346E-04  Trypanosoma rangeli
  1n1y-assembly1_A  TM=4.452E-01  e=3.531E-04  Trypanosoma rangeli
  2ags-assembly1_A  TM=5.011E-01  e=1.592E-03  Trypanosoma rangeli
  2a75-assembly1_A  TM=4.757E-01  e=2.726E-03  Trypanosoma rangeli